Protein AF-A0A8T6E8X7-F1 (afdb_monomer)

Solvent-accessible surface area (backbone atoms only — not comparable to full-atom values): 30675 Å² total; per-residue (Å²): 141,87,85,87,90,84,87,89,86,90,81,88,88,84,86,89,88,83,91,86,90,84,89,85,89,83,90,88,86,87,88,87,87,80,85,89,88,86,82,88,82,89,85,87,86,86,86,88,86,86,85,90,87,87,88,85,83,90,81,90,81,91,82,91,85,78,86,90,87,81,85,88,83,91,78,91,85,84,89,86,85,90,84,90,87,87,88,81,90,87,88,84,87,84,85,83,86,88,81,91,81,84,86,84,89,85,81,89,81,90,79,92,80,92,77,90,81,82,86,83,86,85,87,87,88,88,89,84,89,79,90,82,82,88,88,88,81,83,85,82,83,75,81,80,78,88,70,74,78,75,77,74,73,81,75,76,57,54,22,33,44,63,68,58,49,25,54,53,44,18,52,33,35,35,58,65,55,21,45,66,71,54,13,42,47,43,20,46,50,18,44,49,22,39,31,36,67,41,47,63,35,5,62,65,44,49,33,58,51,49,51,34,37,76,70,66,63,26,34,57,71,39,66,70,39,77,78,41,83,54,76,42,41,35,37,32,41,14,60,23,10,51,10,44,54,36,46,52,55,39,41,50,52,8,45,58,28,4,71,79,59,29,43,12,35,18,32,36,34,55,11,21,68,50,60,54,64,44,59,54,22,48,56,31,16,68,73,56,15,34,19,42,38,26,31,26,31,18,15,45,47,53,38,18,17,49,64,97,50,52,48,46,61,34,38,49,20,31,47,26,44,14,31,40,33,84,50,75,91,58,38,43,35,41,63,43,52,23,22,60,61,56,72,42,55,40,50,51,31,45,78,69,73,41,74,50,63,82,77,40,31,21,23,44,87,35,46,83,37,34,57,41,57,34,50,33,33,55,91,64,68,69,37,93,48,24,14,14,34,29,28,23,58,68,99,52,12,56,56,17,31,51,50,28,50,51,17,34,42,56,12,5,57,72,37,98,84,26,36,65,37,97,83,38,84,63,74,26,26,12,32,24,32,36,21,33,30,36,66,72,65,85,26,46,65,64,49,14,51,54,52,44,56,50,55,54,59,73,43,52,78,85,63,59,92,98,45,95,69,62,79,56,52,39,46,67,30,51,57,36,26,62,47,27,75,74,72,25,46,79,38,57,56,70,49,48,52,44,38,52,53,36,25,46,76,40,72,36,75,80,88,81,69,70,70,109

Foldseek 3Di:
DDDDDDDDDDDDDDDDDDDDDDDDDDDDDDDDDDDDDDDDDDDDDDDDDDDDDDDDDDDDDDDDDDDDDDDDDDDDDDDDDDDDDDDDDDDDDDDDDDDDDDDDDDDDDDDDDDDDDDDDDDDDDDDDDDDDDDDDDDDDDDDDDPDPPDPDPPPDFFFDALVLQLVLQLVLVVLLVADSVLSSLQSNLQSLCLLLVVPLLHLLCSLVVLVCSVVVLADHPPDWDFPDDDLAETEIEPCRHALSVNLQVQLVVQLVSCVVVQKHKYKYDNYAANGQNLVSQLVQLLSLWKKKKKKFKFAAQFAAAAVVGLATQGHLIWIWIWGHAPDSLDIFIDIGGQFQDHLSVLVVCVVVVHWADWQFKHALRSHTGRNSVRQQADPVGPPSGHIHTYGPDRVVSNVSSVSRVVSLVQQNVVDPRGRHHNPDPRTRMIMMMMIGNCCVPPHSVVVNVVVVVVVVVVFDDDDDPPDPTDDGHCRSSSVSSVVCNVRGGGHGPVSQVSSQVSSVVSVHDGSPDDGD

Mean predicted aligned error: 16.55 Å

Sequence (516 aa):
MPLPATGRPLVRPRTRHHVRGRGLRGRGKRRDRGDLHDRDGRGARQPRRDPGCRRGGLRVHRTLGSRVRDRHAAGRRQPRPTAPGDRAERPRCLQAPRRDAGLPHQQPRVHDEVARRRVPDGHARPGQRLHAQGGGLGPRRRARADGRPARARGRVVPNVDHAELTAYITRIFEALGAPTEDADNVASHLVDANLKGHDSHGVIRAAQYVQR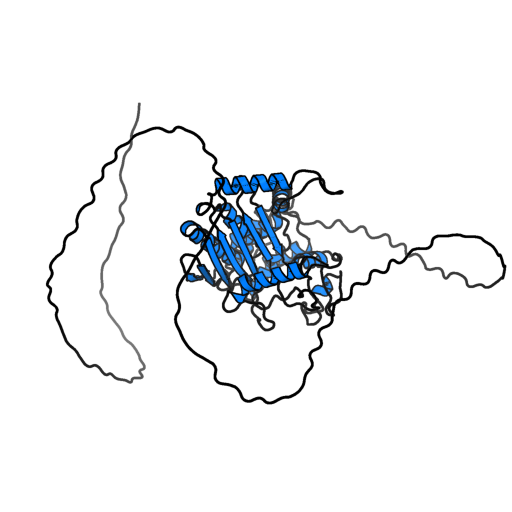TQEGRIVPGATVEVVQDTPTTAIVDGNWNYGQVVGRETMNLAIEKARDQGVAVATAHRGGHAGRIGAYGEQAAAAGMIAIACVNLHGGGQLVAPFGGGRRRLGTNPIVFAAPTPNPEEPFVLDMATSVGAEGKVRVARNRGVELQPGWILDGDGRPSTDPLDLYGGDPPFSRQAGALLPVGGPVGYKGFGLSMAVEFLAGALMPTTATRPDDEVGGNAIFMLAIDPDHFAGRGPFQDKLWDLIEMVKEPPFQEGFDEVLTAGEPERRRKAQRMVSGIDLEETTWNQLIEAAASAGVGPYEGAMR

Structure (mmCIF, N/CA/C/O backbone):
data_AF-A0A8T6E8X7-F1
#
_entry.id   AF-A0A8T6E8X7-F1
#
loop_
_atom_site.group_PDB
_atom_site.id
_atom_site.type_symbol
_atom_site.label_atom_id
_atom_site.label_alt_id
_atom_site.label_comp_id
_atom_site.label_asym_id
_atom_site.label_entity_id
_atom_site.label_seq_id
_atom_site.pdbx_PDB_ins_code
_atom_site.Cartn_x
_atom_site.Cartn_y
_atom_site.Cartn_z
_atom_site.occupancy
_atom_site.B_iso_or_equiv
_atom_site.auth_seq_id
_atom_site.auth_comp_id
_atom_site.auth_asym_id
_atom_site.auth_atom_id
_atom_site.pdbx_PDB_model_num
ATOM 1 N N . MET A 1 1 ? -59.569 20.327 -5.264 1.00 38.16 1 MET A N 1
ATOM 2 C CA . MET A 1 1 ? -60.125 18.969 -5.104 1.00 38.16 1 MET A CA 1
ATOM 3 C C . MET A 1 1 ? -59.031 18.036 -4.604 1.00 38.16 1 MET A C 1
ATOM 5 O O . MET A 1 1 ? -58.127 17.746 -5.376 1.00 38.16 1 MET A O 1
ATOM 9 N N . PRO A 1 2 ? -59.073 17.627 -3.327 1.00 49.31 2 PRO A N 1
ATOM 10 C CA . PRO A 1 2 ? -58.276 16.531 -2.785 1.00 49.31 2 PRO A CA 1
ATOM 11 C C . PRO A 1 2 ? -59.152 15.282 -2.543 1.00 49.31 2 PRO A C 1
ATOM 13 O O . PRO A 1 2 ? -60.334 15.405 -2.228 1.00 49.31 2 PRO A O 1
ATOM 16 N N . LEU A 1 3 ? -58.572 14.087 -2.657 1.00 41.28 3 LEU A N 1
ATOM 17 C CA . LEU A 1 3 ? -59.160 12.814 -2.213 1.00 41.28 3 LEU A CA 1
ATOM 18 C C . LEU A 1 3 ? -58.101 11.995 -1.439 1.00 41.28 3 LEU A C 1
ATOM 20 O O . LEU A 1 3 ? -56.909 12.266 -1.595 1.00 41.28 3 LEU A O 1
ATOM 24 N N . PRO A 1 4 ? -58.518 11.078 -0.541 1.00 53.16 4 PRO A N 1
ATOM 25 C CA . PRO A 1 4 ? -57.968 11.015 0.810 1.00 53.16 4 PRO A CA 1
ATOM 26 C C . PRO A 1 4 ? -57.282 9.687 1.173 1.00 53.16 4 PRO A C 1
ATOM 28 O O . PRO A 1 4 ? -57.299 8.706 0.436 1.00 53.16 4 PRO A O 1
ATOM 31 N N . ALA A 1 5 ? -56.712 9.690 2.380 1.00 43.56 5 ALA A N 1
ATOM 32 C CA . ALA A 1 5 ? -56.085 8.576 3.076 1.00 43.56 5 ALA A CA 1
ATOM 33 C C . ALA A 1 5 ? -57.078 7.676 3.843 1.00 43.56 5 ALA A C 1
ATOM 35 O O . ALA A 1 5 ? -58.013 8.175 4.463 1.00 43.56 5 ALA A O 1
ATOM 36 N N . THR A 1 6 ? -56.756 6.379 3.923 1.00 44.41 6 THR A N 1
ATOM 37 C CA . THR A 1 6 ? -57.108 5.397 4.979 1.00 44.41 6 THR A CA 1
ATOM 38 C C . THR A 1 6 ? -56.031 4.295 4.913 1.00 44.41 6 THR A C 1
ATOM 40 O O . THR A 1 6 ? -55.684 3.901 3.811 1.00 44.41 6 THR A O 1
ATOM 43 N N . GLY A 1 7 ? -55.403 3.719 5.940 1.00 31.42 7 GLY A N 1
ATOM 44 C CA . GLY A 1 7 ? -55.632 3.687 7.378 1.00 31.42 7 GLY A 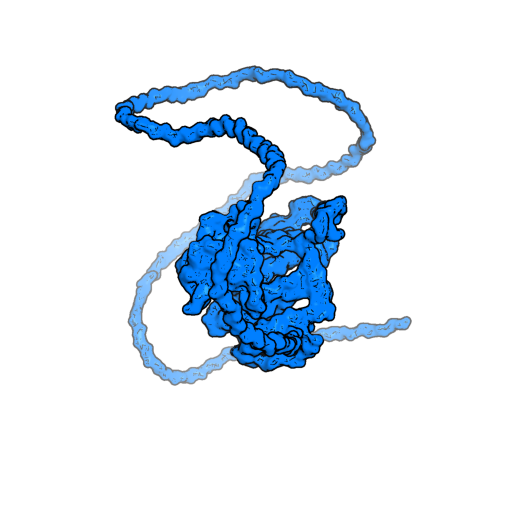CA 1
ATOM 45 C C . GLY A 1 7 ? -55.567 2.232 7.891 1.00 31.42 7 GLY A C 1
ATOM 46 O O . GLY A 1 7 ? -56.526 1.500 7.694 1.00 31.42 7 GLY A O 1
ATOM 47 N N . ARG A 1 8 ? -54.496 1.900 8.643 1.00 34.72 8 ARG A N 1
ATOM 48 C CA . ARG A 1 8 ? -54.363 0.875 9.723 1.00 34.72 8 ARG A CA 1
ATOM 49 C C . ARG A 1 8 ? -53.832 -0.567 9.455 1.00 34.72 8 ARG A C 1
ATOM 51 O O . ARG A 1 8 ? -53.866 -1.035 8.327 1.00 34.72 8 ARG A O 1
ATOM 58 N N . PRO A 1 9 ? -53.247 -1.219 10.505 1.00 40.03 9 PRO A N 1
ATOM 59 C CA . PRO A 1 9 ? -52.051 -2.076 10.420 1.00 40.03 9 PRO A CA 1
ATOM 60 C C . PRO A 1 9 ? -52.287 -3.563 10.761 1.00 40.03 9 PRO A C 1
ATOM 62 O O . PRO A 1 9 ? -53.298 -3.919 11.365 1.00 40.03 9 PRO A O 1
ATOM 65 N N . LEU A 1 10 ? -51.301 -4.421 10.463 1.00 33.25 10 LEU A N 1
ATOM 66 C CA . LEU A 1 10 ? -51.311 -5.849 10.811 1.00 33.25 10 LEU A CA 1
ATOM 67 C C . LEU A 1 10 ? -50.381 -6.198 11.984 1.00 33.25 10 LEU A C 1
ATOM 69 O O . LEU A 1 10 ? -49.252 -5.728 12.114 1.00 33.25 10 LEU A O 1
ATOM 73 N N . VAL A 1 11 ? -50.945 -7.035 12.849 1.00 32.19 11 VAL A N 1
ATOM 74 C CA . VAL A 1 11 ? -50.532 -7.448 14.190 1.00 32.19 11 VAL A CA 1
ATOM 75 C C . VAL A 1 11 ? -49.686 -8.730 14.131 1.00 32.19 11 VAL A C 1
ATOM 77 O O . VAL A 1 11 ? -49.962 -9.630 13.344 1.00 32.19 11 VAL A O 1
ATOM 80 N N . ARG A 1 12 ? -48.673 -8.830 15.005 1.00 35.66 12 ARG A N 1
ATOM 81 C CA . ARG A 1 12 ? -47.877 -10.047 15.273 1.00 35.66 12 ARG A CA 1
ATOM 82 C C . ARG A 1 12 ? -48.708 -11.126 15.986 1.00 35.66 12 ARG A C 1
ATOM 84 O O . ARG A 1 12 ? -49.423 -10.768 16.921 1.00 35.66 12 ARG A O 1
ATOM 91 N N . PRO A 1 13 ? -48.466 -12.429 15.757 1.00 39.97 13 PRO A N 1
ATOM 92 C CA . PRO A 1 13 ? -48.837 -13.451 16.723 1.00 39.97 13 PRO A CA 1
ATOM 93 C C . PRO A 1 13 ? -47.630 -13.931 17.546 1.00 39.97 13 PRO A C 1
ATOM 95 O O . PRO A 1 13 ? -46.583 -14.308 17.025 1.00 39.97 13 PRO A O 1
ATOM 98 N N . ARG A 1 14 ? -47.817 -13.938 18.870 1.00 33.97 14 ARG A N 1
ATOM 99 C CA . ARG A 1 14 ? -47.133 -14.817 19.827 1.00 33.97 14 ARG A CA 1
ATOM 100 C C . ARG A 1 14 ? -48.069 -15.989 20.111 1.00 33.97 14 ARG A C 1
ATOM 102 O O . ARG A 1 14 ? -49.226 -15.743 20.434 1.00 33.97 14 ARG A O 1
ATOM 109 N N . THR A 1 15 ? -47.545 -17.207 20.175 1.00 33.34 15 THR A N 1
ATOM 110 C CA . THR A 1 15 ? -48.174 -18.304 20.928 1.00 33.34 15 THR A CA 1
ATOM 111 C C . THR A 1 15 ? -47.111 -19.116 21.666 1.00 33.34 15 THR A C 1
ATOM 113 O O . THR A 1 15 ? -46.173 -19.632 21.067 1.00 33.34 15 THR A O 1
ATOM 116 N N . ARG A 1 16 ? -47.274 -19.206 22.992 1.00 33.41 16 ARG A N 1
ATOM 117 C CA . ARG A 1 16 ? -46.703 -20.228 23.883 1.00 33.41 16 ARG A CA 1
ATOM 118 C C . ARG A 1 16 ? -47.795 -21.259 24.175 1.00 33.41 16 ARG A C 1
ATOM 120 O O . ARG A 1 16 ? -48.929 -20.840 24.349 1.00 33.41 16 ARG A O 1
ATOM 127 N N . HIS A 1 17 ? -47.422 -22.530 24.327 1.00 30.23 17 HIS A N 1
ATOM 128 C CA . HIS A 1 17 ? -47.967 -23.571 25.232 1.00 30.23 17 HIS A CA 1
ATOM 129 C C . HIS A 1 17 ? -47.339 -24.916 24.809 1.00 30.23 17 HIS A C 1
ATOM 131 O O . HIS A 1 17 ? -46.967 -25.058 23.656 1.00 30.23 17 HIS A O 1
ATOM 137 N N . HIS A 1 18 ? -47.213 -25.983 25.594 1.00 28.75 18 HIS A N 1
ATOM 138 C CA . HIS A 1 18 ? -47.036 -26.241 27.023 1.00 28.75 18 HIS A CA 1
ATOM 139 C C . HIS A 1 18 ? -46.557 -27.715 27.108 1.00 28.75 18 HIS A C 1
ATOM 141 O O . HIS A 1 18 ? -46.681 -28.476 26.153 1.00 28.75 18 HIS A O 1
ATOM 147 N N . VAL A 1 19 ? -45.993 -28.103 28.247 1.00 33.00 19 VAL A N 1
ATOM 148 C CA . VAL A 1 19 ? -45.356 -29.399 28.548 1.00 33.00 19 VAL A CA 1
ATOM 149 C C . VAL A 1 19 ? -46.353 -30.572 28.604 1.00 33.00 19 VAL A C 1
ATOM 151 O O . VAL A 1 19 ? -47.434 -30.403 29.161 1.00 33.00 19 VAL A O 1
ATOM 154 N N . ARG A 1 20 ? -45.940 -31.783 28.176 1.00 29.00 20 ARG A N 1
ATOM 155 C CA . ARG A 1 20 ? -46.168 -33.075 28.879 1.00 29.00 20 ARG A CA 1
ATOM 156 C C . ARG A 1 20 ? -45.352 -34.220 28.260 1.00 29.00 20 ARG A C 1
ATOM 158 O O . ARG A 1 20 ? -45.292 -34.358 27.047 1.00 29.00 20 ARG A O 1
ATOM 165 N N . GLY A 1 21 ? -44.719 -35.017 29.123 1.00 28.33 21 GLY A N 1
ATOM 166 C CA . GLY A 1 21 ? -43.812 -36.109 28.761 1.00 28.33 21 GLY A CA 1
ATOM 167 C C . GLY A 1 21 ? -44.385 -37.527 28.872 1.00 28.33 21 GLY A C 1
ATOM 168 O O . GLY A 1 21 ? -45.540 -37.715 29.246 1.00 28.33 21 GLY A O 1
ATOM 169 N N . ARG A 1 22 ? -43.506 -38.489 28.547 1.00 30.98 22 ARG A N 1
ATOM 170 C CA . ARG A 1 22 ? -43.411 -39.952 28.814 1.00 30.98 22 ARG A CA 1
ATOM 171 C C . ARG A 1 22 ? -42.498 -40.462 27.678 1.00 30.98 22 ARG A C 1
ATOM 173 O O . ARG A 1 22 ? -42.803 -40.195 26.530 1.00 30.98 22 ARG A O 1
ATOM 180 N N . GLY A 1 23 ? -41.318 -41.056 27.843 1.00 27.14 23 GLY A N 1
ATOM 181 C CA . GLY A 1 23 ? -40.803 -41.984 28.842 1.00 27.14 23 GLY A CA 1
ATOM 182 C C . GLY A 1 23 ? -40.596 -43.335 28.147 1.00 27.14 23 GLY A C 1
ATOM 183 O O . GLY A 1 23 ? -41.597 -43.902 27.737 1.00 27.14 23 GLY A O 1
ATOM 184 N N . LEU A 1 24 ? -39.345 -43.814 28.005 1.00 31.77 24 LEU A N 1
ATOM 185 C CA . LEU A 1 24 ? -38.912 -45.231 28.067 1.00 31.77 24 LEU A CA 1
ATOM 186 C C . LEU A 1 24 ? -37.394 -45.402 27.765 1.00 31.77 24 LEU A C 1
ATOM 188 O O . LEU A 1 24 ? -36.936 -45.146 26.661 1.00 31.77 24 LEU A O 1
ATOM 192 N N . ARG A 1 25 ? -36.654 -45.806 28.817 1.00 30.92 25 ARG A N 1
ATOM 193 C CA . ARG A 1 25 ? -35.544 -46.797 28.965 1.00 30.92 25 ARG A CA 1
ATOM 194 C C . ARG A 1 25 ? -34.758 -47.236 27.699 1.00 30.92 25 ARG A C 1
ATOM 196 O O . ARG A 1 25 ? -35.371 -47.583 26.708 1.00 30.92 25 ARG A O 1
ATOM 203 N N . GLY A 1 26 ? -33.431 -47.442 27.702 1.00 29.05 26 GLY A N 1
ATOM 204 C CA . GLY A 1 26 ? -32.420 -47.466 28.770 1.00 29.05 26 GLY A CA 1
ATOM 205 C C . GLY A 1 26 ? -31.077 -48.104 28.326 1.00 29.05 26 GLY A C 1
ATOM 206 O O . GLY A 1 26 ? -30.949 -48.537 27.186 1.00 29.05 26 GLY A O 1
ATOM 207 N N . ARG A 1 27 ? -30.155 -48.240 29.306 1.00 33.50 27 ARG A N 1
ATOM 208 C CA . ARG A 1 27 ? -28.779 -48.827 29.317 1.00 33.50 27 ARG A CA 1
ATOM 209 C C . ARG A 1 27 ? -27.670 -47.876 28.817 1.00 33.50 27 ARG A C 1
ATOM 211 O O . ARG A 1 27 ? -27.725 -47.429 27.691 1.00 33.50 27 ARG A O 1
ATOM 218 N N . GLY A 1 28 ? -26.608 -47.521 29.547 1.00 29.16 28 GLY A N 1
ATOM 219 C CA . GLY A 1 28 ? -26.105 -47.898 30.870 1.00 29.16 28 GLY A CA 1
ATOM 220 C C . GLY A 1 28 ? -24.613 -48.253 30.800 1.00 29.16 28 GLY A C 1
ATOM 221 O O . GLY A 1 28 ? -24.290 -49.299 30.251 1.00 29.16 28 GLY A O 1
ATOM 222 N N . LYS A 1 29 ? -23.728 -47.441 31.404 1.00 32.03 29 LYS A N 1
ATOM 223 C CA . LYS A 1 29 ? -22.551 -47.893 32.180 1.00 32.03 29 LYS A CA 1
ATOM 224 C C . LYS A 1 29 ? -21.899 -46.726 32.940 1.00 32.03 29 LYS A C 1
ATOM 226 O O . LYS A 1 29 ? -21.577 -45.693 32.371 1.00 32.03 29 LYS A O 1
ATOM 231 N N . ARG A 1 30 ? -21.767 -46.946 34.250 1.00 32.50 30 ARG A N 1
ATOM 232 C CA . ARG A 1 30 ? -21.179 -46.105 35.304 1.00 32.50 30 ARG A CA 1
ATOM 233 C C . ARG A 1 30 ? -19.648 -46.059 35.227 1.00 32.50 30 ARG A C 1
ATOM 235 O O . ARG A 1 30 ? -19.054 -47.061 34.833 1.00 32.50 30 ARG A O 1
ATOM 242 N N . ARG A 1 31 ? -19.048 -45.019 35.823 1.00 33.12 31 ARG A N 1
ATOM 243 C CA . ARG A 1 31 ? -18.083 -45.143 36.938 1.00 33.12 31 ARG A CA 1
ATOM 244 C C . ARG A 1 31 ? -18.085 -43.861 37.791 1.00 33.12 31 ARG A C 1
ATOM 246 O O . ARG A 1 31 ? -18.095 -42.764 37.252 1.00 33.12 31 ARG A O 1
ATOM 253 N N . ASP A 1 32 ? -18.159 -44.080 39.103 1.00 34.50 32 ASP A N 1
ATOM 254 C CA . ASP A 1 32 ? -18.340 -43.139 40.218 1.00 34.50 32 ASP A CA 1
ATOM 255 C C . ASP A 1 32 ? -17.008 -42.657 40.834 1.00 34.50 32 ASP A C 1
ATOM 257 O O . ASP A 1 32 ? -15.989 -43.335 40.680 1.00 34.50 32 ASP A O 1
ATOM 261 N N . ARG A 1 33 ? -17.151 -41.622 41.693 1.00 33.66 33 ARG A N 1
ATOM 262 C CA . ARG A 1 33 ? -16.379 -41.196 42.898 1.00 33.66 33 ARG A CA 1
ATOM 263 C C . ARG A 1 33 ? -15.576 -39.891 42.729 1.00 33.66 33 ARG A C 1
ATOM 265 O O . ARG A 1 33 ? -14.784 -39.801 41.805 1.00 33.66 33 ARG A O 1
ATOM 272 N N . GLY A 1 34 ? -15.685 -38.877 43.597 1.00 28.31 34 GLY A N 1
ATOM 273 C CA . GLY A 1 34 ? -16.476 -38.702 44.828 1.00 28.31 34 GLY A CA 1
ATOM 274 C C . GLY A 1 34 ? -16.221 -37.332 45.505 1.00 28.31 34 GLY A C 1
ATOM 275 O O . GLY A 1 34 ? -15.173 -36.738 45.276 1.00 28.31 34 GLY A O 1
ATOM 276 N N . ASP A 1 35 ? -17.225 -36.890 46.282 1.00 32.09 35 ASP A N 1
ATOM 277 C CA . ASP A 1 35 ? -17.255 -36.135 47.564 1.00 32.09 35 ASP A CA 1
ATOM 278 C C . ASP A 1 35 ? -16.469 -34.809 47.734 1.00 32.09 35 ASP A C 1
ATOM 280 O O . ASP A 1 35 ? -15.256 -34.758 47.582 1.00 32.09 35 ASP A O 1
ATOM 284 N N . LEU A 1 36 ? -17.129 -33.652 47.931 1.00 33.12 36 LEU A N 1
ATOM 285 C CA . LEU A 1 36 ? -17.826 -33.106 49.128 1.00 33.12 36 LEU A CA 1
ATOM 286 C C . LEU A 1 36 ? -16.889 -32.541 50.216 1.00 33.12 36 LEU A C 1
ATOM 288 O O . LEU A 1 36 ? -16.267 -33.292 50.957 1.00 33.12 36 LEU A O 1
ATOM 292 N N . HIS A 1 37 ? -16.934 -31.215 50.414 1.00 32.94 37 HIS A N 1
ATOM 293 C CA . HIS A 1 37 ? -17.137 -30.629 51.744 1.00 32.94 37 HIS A CA 1
ATOM 294 C C . HIS A 1 37 ? -17.701 -29.200 51.665 1.00 32.94 37 HIS A C 1
ATOM 296 O O . HIS A 1 37 ? -17.162 -28.327 50.992 1.00 32.94 37 HIS A O 1
ATOM 302 N N . ASP A 1 38 ? -18.798 -29.015 52.392 1.00 34.06 38 ASP A N 1
ATOM 303 C CA . ASP A 1 38 ? -19.554 -27.794 52.661 1.00 34.06 38 ASP A CA 1
ATOM 304 C C . ASP A 1 38 ? -19.371 -27.425 54.146 1.00 34.06 38 ASP A C 1
ATOM 306 O O . ASP A 1 38 ? -19.280 -28.348 54.963 1.00 34.06 38 ASP A O 1
ATOM 310 N N . ARG A 1 39 ? -19.338 -26.125 54.485 1.00 33.03 39 ARG A N 1
ATOM 311 C CA . ARG A 1 39 ? -19.712 -25.550 55.800 1.00 33.03 39 ARG A CA 1
ATOM 312 C C . ARG A 1 39 ? -19.981 -24.035 55.688 1.00 33.03 39 ARG A C 1
ATOM 314 O O . ARG A 1 39 ? -19.052 -23.247 55.538 1.00 33.03 39 ARG A O 1
ATOM 321 N N . ASP A 1 40 ? -21.268 -23.684 55.788 1.00 33.16 40 ASP A N 1
ATOM 322 C CA . ASP A 1 40 ? -21.928 -22.645 56.620 1.00 33.16 40 ASP A CA 1
ATOM 323 C C . ASP A 1 40 ? -21.048 -21.601 57.359 1.00 33.16 40 ASP A C 1
ATOM 325 O O . ASP A 1 40 ? -20.032 -21.948 57.947 1.00 33.16 40 ASP A O 1
ATOM 329 N N . GLY A 1 41 ? -21.414 -20.324 57.557 1.00 29.36 41 GLY A N 1
ATOM 330 C CA . GLY A 1 41 ? -22.657 -19.580 57.324 1.00 29.36 41 GLY A CA 1
ATOM 331 C C . GLY A 1 41 ? -22.810 -18.383 58.304 1.00 29.36 41 GLY A C 1
ATOM 332 O O . GLY A 1 41 ? -22.308 -18.442 59.421 1.00 29.36 41 GLY A O 1
ATOM 333 N N . ARG A 1 42 ? -23.617 -17.374 57.896 1.00 31.59 42 ARG A N 1
ATOM 334 C CA . ARG A 1 42 ? -24.320 -16.305 58.686 1.00 31.59 42 ARG A CA 1
ATOM 335 C C . ARG A 1 42 ? -23.445 -15.181 59.288 1.00 31.59 42 ARG A C 1
ATOM 337 O O . ARG A 1 42 ? -22.360 -15.445 59.764 1.00 31.59 42 ARG A O 1
ATOM 344 N N . GLY A 1 43 ? -23.820 -13.898 59.391 1.00 27.33 43 GLY A N 1
ATOM 345 C CA . GLY A 1 43 ? -25.001 -13.036 59.144 1.00 27.33 43 GLY A CA 1
ATOM 346 C C . GLY A 1 43 ? -24.618 -11.636 59.714 1.00 27.33 43 GLY A C 1
ATOM 347 O O . GLY A 1 43 ? -23.813 -11.585 60.632 1.00 27.33 43 GLY A O 1
ATOM 348 N N . ALA A 1 44 ? -24.951 -10.454 59.178 1.00 31.44 44 ALA A N 1
ATOM 349 C CA . ALA A 1 44 ? -26.242 -9.753 59.098 1.00 31.44 44 ALA A CA 1
ATOM 350 C C . ALA A 1 44 ? -26.117 -8.302 59.672 1.00 31.44 44 ALA A C 1
ATOM 352 O O . ALA A 1 44 ? -25.696 -8.127 60.807 1.00 31.44 44 ALA A O 1
ATOM 353 N N . ARG A 1 45 ? -26.632 -7.317 58.904 1.00 30.48 45 ARG A N 1
ATOM 354 C CA . ARG A 1 45 ? -27.280 -6.022 59.281 1.00 30.48 45 ARG A CA 1
ATOM 355 C C . ARG A 1 45 ? -26.469 -4.736 59.594 1.00 30.48 45 ARG A C 1
ATOM 357 O O . ARG A 1 45 ? -25.717 -4.647 60.552 1.00 30.48 45 ARG A O 1
ATOM 364 N N . GLN A 1 46 ? -26.805 -3.690 58.817 1.00 32.53 46 GLN A N 1
ATOM 365 C CA . GLN A 1 46 ? -26.676 -2.241 59.094 1.00 32.53 46 GLN A CA 1
ATOM 366 C C . GLN A 1 46 ? -27.726 -1.751 60.124 1.00 32.53 46 GLN A C 1
ATOM 368 O O . GLN A 1 46 ? -28.708 -2.464 60.363 1.00 32.53 46 GLN A O 1
ATOM 373 N N . PRO A 1 47 ? -27.606 -0.508 60.651 1.00 45.44 47 PRO A N 1
ATOM 374 C CA . PRO A 1 47 ? -28.435 0.585 60.102 1.00 45.44 47 PRO A CA 1
ATOM 375 C C . PRO A 1 47 ? -27.803 2.006 60.076 1.00 45.44 47 PRO A C 1
ATOM 377 O O . PRO A 1 47 ? -26.753 2.279 60.644 1.00 45.44 47 PRO A O 1
ATOM 380 N N . ARG A 1 48 ? -28.529 2.894 59.376 1.00 34.62 48 ARG A N 1
ATOM 381 C CA . ARG A 1 48 ? -28.334 4.318 59.011 1.00 34.62 48 ARG A CA 1
ATOM 382 C C . ARG A 1 48 ? -28.077 5.314 60.163 1.00 34.62 48 ARG A C 1
ATOM 384 O O . ARG A 1 48 ? -28.659 5.140 61.229 1.00 34.62 48 ARG A O 1
ATOM 391 N N . ARG A 1 49 ? -27.441 6.462 59.842 1.00 29.47 49 ARG A N 1
ATOM 392 C CA . ARG A 1 49 ? -27.914 7.851 60.115 1.00 29.47 49 ARG A CA 1
ATOM 393 C C . ARG A 1 49 ? -27.012 8.926 59.460 1.00 29.47 49 ARG A C 1
ATOM 395 O O . ARG A 1 49 ? -25.797 8.832 59.533 1.00 29.47 49 ARG A O 1
ATOM 402 N N . ASP A 1 50 ? -27.661 9.929 58.868 1.00 33.41 50 ASP A N 1
ATOM 403 C CA . ASP A 1 50 ? -27.179 11.268 58.445 1.00 33.41 50 ASP A CA 1
ATOM 404 C C . ASP A 1 50 ? -27.681 12.294 59.508 1.00 33.41 50 ASP A C 1
ATOM 406 O O . ASP A 1 50 ? -28.599 11.894 60.247 1.00 33.41 50 ASP A O 1
ATOM 410 N N . PRO A 1 51 ? -27.208 13.570 59.638 1.00 44.12 51 PRO A N 1
ATOM 411 C CA . PRO A 1 51 ? -27.245 14.563 58.540 1.00 44.12 51 PRO A CA 1
ATOM 412 C C . PRO A 1 51 ? -26.216 15.740 58.536 1.00 44.12 51 PRO A C 1
ATOM 414 O O . PRO A 1 51 ? -25.838 16.281 59.570 1.00 44.12 51 PRO A O 1
ATOM 417 N N . GLY A 1 52 ? -25.968 16.289 57.334 1.00 27.80 52 GLY A N 1
ATOM 418 C CA . GLY A 1 52 ? -26.115 17.734 57.049 1.00 27.80 52 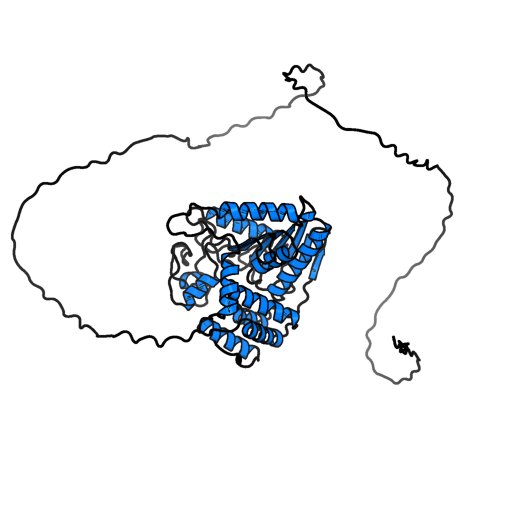GLY A CA 1
ATOM 419 C C . GLY A 1 52 ? -24.862 18.622 56.907 1.00 27.80 52 GLY A C 1
ATOM 420 O O . GLY A 1 52 ? -24.185 18.896 57.888 1.00 27.80 52 GLY A O 1
ATOM 421 N N . CYS A 1 53 ? -24.661 19.227 55.721 1.00 27.75 53 CYS A N 1
ATOM 422 C CA . CYS A 1 53 ? -24.278 20.647 55.581 1.00 27.75 53 CYS A CA 1
ATOM 423 C C . CYS A 1 53 ? -24.488 21.196 54.147 1.00 27.75 53 CYS A C 1
ATOM 425 O O . CYS A 1 53 ? -24.610 20.455 53.178 1.00 27.75 53 CYS A O 1
ATOM 427 N N . ARG A 1 54 ? -24.616 22.524 54.063 1.00 29.73 54 ARG A N 1
ATOM 428 C CA . ARG A 1 54 ? -25.380 23.341 53.098 1.00 29.73 54 ARG A CA 1
ATOM 429 C C . ARG A 1 54 ? -24.696 23.596 51.739 1.00 29.73 54 ARG A C 1
ATOM 431 O O . ARG A 1 54 ? -23.490 23.796 51.676 1.00 29.73 54 ARG A O 1
ATOM 438 N N . ARG A 1 55 ? -25.505 23.736 50.674 1.00 30.58 55 ARG A N 1
ATOM 439 C CA . ARG A 1 55 ? -25.143 24.357 49.377 1.00 30.58 55 ARG A CA 1
ATOM 440 C C . ARG A 1 55 ? -25.643 25.809 49.323 1.00 30.58 55 ARG A C 1
ATOM 442 O O . ARG A 1 55 ? -26.828 26.049 49.538 1.00 30.58 55 ARG A O 1
ATOM 449 N N . GLY A 1 56 ? -24.748 26.752 49.018 1.00 29.39 56 GLY A N 1
ATOM 450 C CA . GLY A 1 56 ? -25.051 28.145 48.658 1.00 29.39 56 GLY A CA 1
ATOM 451 C C . GLY A 1 56 ? -25.060 28.324 47.136 1.00 29.39 56 GLY A C 1
ATOM 452 O O . GLY A 1 56 ? -24.251 27.717 46.440 1.00 29.39 56 GLY A O 1
ATOM 453 N N . GLY A 1 57 ? -26.030 29.089 46.630 1.00 29.30 57 GLY A N 1
ATOM 454 C CA . GLY A 1 57 ? -26.400 29.158 45.216 1.00 29.30 57 GLY A CA 1
ATOM 455 C C . GLY A 1 57 ? -25.597 30.131 44.349 1.00 29.30 57 GLY A C 1
ATOM 456 O O . GLY A 1 57 ? -25.046 31.122 44.821 1.00 29.30 57 GLY A O 1
ATOM 457 N N . LEU A 1 58 ? -25.621 29.850 43.043 1.00 27.86 58 LEU A N 1
ATOM 458 C CA . LEU A 1 58 ? -25.279 30.781 41.972 1.00 27.86 58 LEU A CA 1
ATOM 459 C C . LEU A 1 58 ? -26.443 31.755 41.727 1.00 27.86 58 LEU A C 1
ATOM 461 O O . LEU A 1 58 ? -27.593 31.334 41.592 1.00 27.86 58 LEU A O 1
ATOM 465 N N . ARG A 1 59 ? -26.129 33.046 41.570 1.00 29.61 59 ARG A N 1
ATOM 466 C CA . ARG A 1 59 ? -26.974 34.012 40.856 1.00 29.61 59 ARG A CA 1
ATOM 467 C C . ARG A 1 59 ? -26.215 34.572 39.661 1.00 29.61 59 ARG A C 1
ATOM 469 O O . ARG A 1 59 ? -25.072 35.000 39.772 1.00 29.61 59 ARG A O 1
ATOM 476 N N . VAL A 1 60 ? -26.914 34.561 38.535 1.00 30.81 60 VAL A N 1
ATOM 477 C CA . VAL A 1 60 ? -26.572 35.180 37.258 1.00 30.81 60 VAL A CA 1
ATOM 478 C C . VAL A 1 60 ? -26.918 36.667 37.329 1.00 30.81 60 VAL A C 1
ATOM 480 O O . VAL A 1 60 ? -28.018 37.005 37.755 1.00 30.81 60 VAL A O 1
ATOM 483 N N . HIS A 1 61 ? -26.036 37.541 36.841 1.00 29.03 61 HIS A N 1
ATOM 484 C CA . HIS A 1 61 ? -26.443 38.819 36.256 1.00 29.03 61 HIS A CA 1
ATOM 485 C C . HIS A 1 61 ? -25.495 39.206 35.116 1.00 29.03 61 HIS A C 1
ATOM 487 O O . HIS A 1 61 ? -24.302 39.416 35.311 1.00 29.03 61 HIS A O 1
ATOM 493 N N . ARG A 1 62 ? -26.070 39.283 33.910 1.00 29.62 62 ARG A N 1
ATOM 494 C CA . ARG A 1 62 ? -25.544 40.008 32.751 1.00 29.62 62 ARG A CA 1
ATOM 495 C C . ARG A 1 62 ? -25.777 41.503 32.968 1.00 29.62 62 ARG A C 1
ATOM 497 O O . ARG A 1 62 ? -26.904 41.885 33.275 1.00 29.62 62 ARG A O 1
ATOM 504 N N . THR A 1 63 ? -24.786 42.320 32.636 1.00 31.27 63 THR A N 1
ATOM 505 C CA . THR A 1 63 ? -24.998 43.680 32.125 1.00 31.27 63 THR A CA 1
ATOM 506 C C . THR A 1 63 ? -23.985 43.964 31.021 1.00 31.27 63 THR A C 1
ATOM 508 O O . THR A 1 63 ? -22.786 43.742 31.168 1.00 31.27 63 THR A O 1
ATOM 511 N N . LEU A 1 64 ? -24.523 44.395 29.880 1.00 30.75 64 LEU A N 1
ATOM 512 C CA . LEU A 1 64 ? -23.813 44.898 28.712 1.00 30.75 64 LEU A CA 1
ATOM 513 C C . LEU A 1 64 ? -23.402 46.359 28.916 1.00 30.75 64 LEU A C 1
ATOM 515 O O . LEU A 1 64 ? -24.157 47.152 29.470 1.00 30.75 64 LEU A O 1
ATOM 519 N N . GLY A 1 65 ? -22.259 46.704 28.334 1.00 28.55 65 GLY A N 1
ATOM 520 C CA . GLY A 1 65 ? -21.773 48.058 28.075 1.00 28.55 65 GLY A CA 1
ATOM 521 C C . GLY A 1 65 ? -20.253 47.995 27.937 1.00 28.55 65 GLY A C 1
ATOM 522 O O . GLY A 1 65 ? -19.608 47.322 28.721 1.00 28.55 65 GLY A O 1
ATOM 523 N N . SER A 1 66 ? -19.555 48.607 26.993 1.00 31.22 66 SER A N 1
ATOM 524 C CA . SER A 1 66 ? -19.877 49.342 25.778 1.00 31.22 66 SER A CA 1
ATOM 525 C C . SER A 1 66 ? -18.517 49.728 25.180 1.00 31.22 66 SER A C 1
ATOM 527 O O . SER A 1 66 ? -17.662 50.197 25.919 1.00 31.22 66 SER A O 1
ATOM 529 N N . ARG A 1 67 ? -18.389 49.615 23.855 1.00 30.77 67 ARG A N 1
ATOM 530 C CA . ARG A 1 67 ? -17.536 50.422 22.959 1.00 30.77 67 ARG A CA 1
ATOM 531 C C . ARG A 1 67 ? -16.000 50.332 23.062 1.00 30.77 67 ARG A C 1
ATOM 533 O O . ARG A 1 67 ? -15.355 50.724 24.022 1.00 30.77 67 ARG A O 1
ATOM 540 N N . VAL A 1 68 ? -15.469 49.919 21.913 1.00 30.08 68 VAL A N 1
ATOM 541 C CA . VAL A 1 68 ? -14.111 50.042 21.374 1.00 30.08 68 VAL A CA 1
ATOM 542 C C . VAL A 1 68 ? -13.731 51.504 21.089 1.00 30.08 68 VAL A C 1
ATOM 544 O O . VAL A 1 68 ? -14.591 52.261 20.633 1.00 30.08 68 VAL A O 1
ATOM 547 N N . ARG A 1 69 ? -12.438 51.823 21.287 1.00 31.08 69 ARG A N 1
ATOM 548 C CA . ARG A 1 69 ? -11.540 52.831 20.647 1.00 31.08 69 ARG A CA 1
ATOM 549 C C . ARG A 1 69 ? -10.526 53.285 21.713 1.00 31.08 69 ARG A C 1
ATOM 551 O O . ARG A 1 69 ? -10.913 53.468 22.854 1.00 31.08 69 ARG A O 1
ATOM 558 N N . ASP A 1 70 ? -9.246 53.534 21.481 1.00 30.56 70 ASP A N 1
ATOM 559 C CA . ASP A 1 70 ? -8.345 53.412 20.341 1.00 30.56 70 ASP A CA 1
ATOM 560 C C . ASP A 1 70 ? -6.923 53.675 20.899 1.00 30.56 70 ASP A C 1
ATOM 562 O O . ASP A 1 70 ? -6.771 54.451 21.840 1.00 30.56 70 ASP A O 1
ATOM 566 N N . ARG A 1 71 ? -5.910 53.113 20.230 1.00 30.56 71 ARG A N 1
ATOM 567 C CA . ARG A 1 71 ? -4.541 53.650 20.025 1.00 30.56 71 ARG A CA 1
ATOM 568 C C . ARG A 1 71 ? -3.480 53.700 21.150 1.00 30.56 71 ARG A C 1
ATOM 570 O O . ARG A 1 71 ? -3.526 54.483 22.085 1.00 30.56 71 ARG A O 1
ATOM 577 N N . HIS A 1 72 ? -2.410 52.952 20.843 1.00 28.52 72 HIS A N 1
ATOM 578 C CA . HIS A 1 72 ? -0.981 53.315 20.821 1.00 28.52 72 HIS A CA 1
ATOM 579 C C . HIS A 1 72 ? -0.336 54.046 22.011 1.00 28.52 72 HIS A C 1
ATOM 581 O O . HIS A 1 72 ? -0.478 55.253 22.162 1.00 28.52 72 HIS A O 1
ATOM 587 N N . ALA A 1 73 ? 0.620 53.364 22.651 1.00 31.22 73 ALA A N 1
ATOM 588 C CA . ALA A 1 73 ? 1.910 53.968 22.986 1.00 31.22 73 ALA A CA 1
ATOM 589 C C . ALA A 1 73 ? 3.010 52.895 23.056 1.00 31.22 73 ALA A C 1
ATOM 591 O O . ALA A 1 73 ? 2.925 51.929 23.811 1.00 31.22 73 ALA A O 1
ATOM 592 N N . ALA A 1 74 ? 4.040 53.080 22.232 1.00 31.38 74 ALA A N 1
ATOM 593 C CA . ALA A 1 74 ? 5.291 52.342 22.267 1.00 31.38 74 ALA A CA 1
ATOM 594 C C . ALA A 1 74 ? 6.131 52.779 23.480 1.00 31.38 74 ALA A C 1
ATOM 596 O O . ALA A 1 74 ? 6.221 53.967 23.777 1.00 31.38 74 ALA A O 1
ATOM 597 N N . GLY A 1 75 ? 6.792 51.831 24.147 1.00 29.94 75 GLY A N 1
ATOM 598 C CA . GLY A 1 75 ? 7.681 52.113 25.273 1.00 29.94 75 GLY A CA 1
ATOM 599 C C . GLY A 1 75 ? 8.731 51.022 25.445 1.00 29.94 75 GLY A C 1
ATOM 600 O O . GLY A 1 75 ? 8.431 49.915 25.882 1.00 29.94 75 GLY A O 1
ATOM 601 N N . ARG A 1 76 ? 9.966 51.352 25.059 1.00 31.58 76 ARG A N 1
ATOM 602 C CA . ARG A 1 76 ? 11.187 50.539 25.153 1.00 31.58 76 ARG A CA 1
ATOM 603 C C . ARG A 1 76 ? 11.420 50.027 26.585 1.00 31.58 76 ARG A C 1
ATOM 605 O O . ARG A 1 76 ? 11.333 50.805 27.529 1.00 31.58 76 ARG A O 1
ATOM 612 N N . ARG A 1 77 ? 11.810 48.755 26.739 1.00 30.11 77 ARG A N 1
ATOM 613 C CA . ARG A 1 77 ? 12.365 48.198 27.987 1.00 30.11 77 ARG A CA 1
ATOM 614 C C . ARG A 1 77 ? 13.858 47.915 27.814 1.00 30.11 77 ARG A C 1
ATOM 616 O O . ARG A 1 77 ? 14.241 47.175 26.914 1.00 30.11 77 ARG A O 1
ATOM 623 N N . GLN A 1 78 ? 14.676 48.473 28.705 1.00 33.78 78 GLN A N 1
ATOM 624 C CA . GLN A 1 78 ? 15.996 47.943 29.059 1.00 33.78 78 GLN A CA 1
ATOM 625 C C . GLN A 1 78 ? 15.980 47.473 30.528 1.00 33.78 78 GLN A C 1
ATOM 627 O O . GLN A 1 78 ? 15.146 47.955 31.298 1.00 33.78 78 GLN A O 1
ATOM 632 N N . PRO A 1 79 ? 16.847 46.515 30.911 1.00 44.06 79 PRO A N 1
ATOM 633 C CA . PRO A 1 79 ? 16.706 45.714 32.127 1.00 44.06 79 PRO A CA 1
ATOM 634 C C . PRO A 1 79 ? 17.632 46.173 33.265 1.00 44.06 79 PRO A C 1
ATOM 636 O O . PRO A 1 79 ? 18.622 46.852 33.001 1.00 44.06 79 PRO A O 1
ATOM 639 N N . ARG A 1 80 ? 17.331 45.734 34.502 1.00 30.47 80 ARG A N 1
ATOM 640 C CA . ARG A 1 80 ? 18.224 45.499 35.675 1.00 30.47 80 ARG A CA 1
ATOM 641 C C . ARG A 1 80 ? 17.364 45.349 36.956 1.00 30.47 80 ARG A C 1
ATOM 643 O O . ARG A 1 80 ? 16.226 45.807 36.936 1.00 30.47 80 ARG A O 1
ATOM 650 N N . PRO A 1 81 ? 17.901 44.905 38.110 1.00 44.00 81 PRO A N 1
ATOM 651 C CA . PRO A 1 81 ? 18.859 43.823 38.366 1.00 44.00 81 PRO A CA 1
ATOM 652 C C . PRO A 1 81 ? 18.384 42.877 39.505 1.00 44.00 81 PRO A C 1
ATOM 654 O O . PRO A 1 81 ? 17.496 43.200 40.287 1.00 44.00 81 PRO A O 1
ATOM 657 N N . THR A 1 82 ? 19.016 41.709 39.623 1.00 32.84 82 THR A N 1
ATOM 658 C CA . THR A 1 82 ? 18.834 40.726 40.710 1.00 32.84 82 THR A CA 1
ATOM 659 C C . THR A 1 82 ? 19.779 40.977 41.891 1.00 32.84 82 THR A C 1
ATOM 661 O O . THR A 1 82 ? 20.959 41.248 41.672 1.00 32.84 82 THR A O 1
ATOM 664 N N . ALA A 1 83 ? 19.286 40.794 43.121 1.00 32.47 83 ALA A N 1
ATOM 665 C CA . ALA A 1 83 ? 20.050 40.620 44.369 1.00 32.47 83 ALA A CA 1
ATOM 666 C C . ALA A 1 83 ? 19.168 39.852 45.410 1.00 32.47 83 ALA A C 1
ATOM 668 O O . ALA A 1 83 ? 18.003 39.606 45.101 1.00 32.47 83 ALA A O 1
ATOM 669 N N . PRO A 1 84 ? 19.663 39.428 46.595 1.00 44.81 84 PRO A N 1
ATOM 670 C CA . PRO A 1 84 ? 20.148 38.059 46.834 1.00 44.81 84 PRO A CA 1
ATOM 671 C C . PRO A 1 84 ? 19.559 37.374 48.098 1.00 44.81 84 PRO A C 1
ATOM 673 O O . PRO A 1 84 ? 18.913 38.021 48.915 1.00 44.81 84 PRO A O 1
ATOM 676 N N . GLY A 1 85 ? 19.891 36.089 48.304 1.00 27.06 85 GLY A N 1
ATOM 677 C CA . GLY A 1 85 ? 19.835 35.400 49.611 1.00 27.06 85 GLY A CA 1
ATOM 678 C C . GLY A 1 85 ? 19.119 34.044 49.583 1.00 27.06 85 GLY A C 1
ATOM 679 O O . GLY A 1 85 ? 17.942 33.987 49.261 1.00 27.06 85 GLY A O 1
ATOM 680 N N . ASP A 1 86 ? 19.812 32.931 49.852 1.00 30.12 86 ASP A N 1
ATOM 681 C CA . ASP A 1 86 ? 19.934 32.382 51.213 1.00 30.12 86 ASP A CA 1
ATOM 682 C C . ASP A 1 86 ? 20.806 31.110 51.271 1.00 30.12 86 ASP A C 1
ATOM 684 O O . ASP A 1 86 ? 20.963 30.373 50.298 1.00 30.12 86 ASP A O 1
ATOM 688 N N . ARG A 1 87 ? 21.433 30.906 52.437 1.00 29.94 87 ARG A N 1
ATOM 689 C CA . ARG A 1 87 ? 22.351 29.811 52.805 1.00 29.94 87 ARG A CA 1
ATOM 690 C C . ARG A 1 87 ? 21.612 28.668 53.518 1.00 29.94 87 ARG A C 1
ATOM 692 O O . ARG A 1 87 ? 20.771 28.960 54.355 1.00 29.94 87 ARG A O 1
ATOM 699 N N . ALA A 1 88 ? 22.063 27.420 53.322 1.00 30.38 88 ALA A N 1
ATOM 700 C CA . ALA A 1 88 ? 22.197 26.338 54.332 1.00 30.38 88 ALA A CA 1
ATOM 701 C C . ALA A 1 88 ? 22.745 25.062 53.633 1.00 30.38 88 ALA A C 1
ATOM 703 O O . ALA A 1 88 ? 22.175 24.637 52.637 1.00 30.38 88 ALA A O 1
ATOM 704 N N . GLU A 1 89 ? 23.978 24.593 53.911 1.00 31.05 89 GLU A N 1
ATOM 705 C CA . GLU A 1 89 ? 24.348 23.529 54.892 1.00 31.05 89 GLU A CA 1
ATOM 706 C C . GLU A 1 89 ? 23.907 22.107 54.442 1.00 31.05 89 GLU A C 1
ATOM 708 O O . GLU A 1 89 ? 22.727 21.919 54.206 1.00 31.05 89 GLU A O 1
ATOM 713 N N . ARG A 1 90 ? 24.696 21.016 54.282 1.00 33.53 90 ARG A N 1
ATOM 714 C CA . ARG A 1 90 ? 26.009 20.445 54.734 1.00 33.53 90 ARG A CA 1
ATOM 715 C C . ARG A 1 90 ? 26.286 19.145 53.882 1.00 33.53 90 ARG A C 1
ATOM 717 O O . ARG A 1 90 ? 25.457 18.846 53.032 1.00 33.53 90 ARG A O 1
ATOM 724 N N . PRO A 1 91 ? 27.251 18.232 54.178 1.00 40.38 91 PRO A N 1
ATOM 725 C CA . PRO A 1 91 ? 28.711 18.341 54.273 1.00 40.38 91 PRO A CA 1
ATOM 726 C C . PRO A 1 91 ? 29.477 17.271 53.425 1.00 40.38 91 PRO A C 1
ATOM 728 O O . PRO A 1 91 ? 28.918 16.516 52.639 1.00 40.38 91 PRO A O 1
ATOM 731 N N . ARG A 1 92 ? 30.801 17.260 53.626 1.00 29.73 92 ARG A N 1
ATOM 732 C CA . ARG A 1 92 ? 31.932 16.673 52.882 1.00 29.73 92 ARG A CA 1
ATOM 733 C C . ARG A 1 92 ? 32.044 15.142 52.743 1.00 29.73 92 ARG A C 1
ATOM 735 O O . ARG A 1 92 ? 31.803 14.388 53.676 1.00 29.73 92 ARG A O 1
ATOM 742 N N . CYS A 1 93 ? 32.631 14.792 51.594 1.00 24.72 93 CYS A N 1
ATOM 743 C CA . CYS A 1 93 ? 33.634 13.768 51.269 1.00 24.72 93 CYS A CA 1
ATOM 744 C C . CYS A 1 93 ? 34.232 12.897 52.392 1.00 24.72 93 CYS A C 1
ATOM 746 O O . CYS A 1 93 ? 34.827 13.412 53.339 1.00 24.72 93 CYS A O 1
ATOM 748 N N . LEU A 1 94 ? 34.291 11.588 52.117 1.00 31.45 94 LEU A N 1
ATOM 749 C CA . LEU A 1 94 ? 35.339 10.675 52.581 1.00 31.45 94 LEU A CA 1
ATOM 750 C C . LEU A 1 94 ? 36.042 10.038 51.373 1.00 31.45 94 LEU A C 1
ATOM 752 O O . LEU A 1 94 ? 35.437 9.783 50.335 1.00 31.45 94 LEU A O 1
ATOM 756 N N . GLN A 1 95 ? 37.353 9.885 51.524 1.00 30.17 95 GLN A N 1
ATOM 757 C CA . GLN A 1 95 ? 38.345 9.560 50.504 1.00 30.17 95 GLN A CA 1
ATOM 758 C C . GLN A 1 95 ? 38.346 8.076 50.110 1.00 30.17 95 GLN A C 1
ATOM 760 O O . GLN A 1 95 ? 38.095 7.196 50.929 1.00 30.17 95 GLN A O 1
ATOM 765 N N . ALA A 1 96 ? 38.717 7.823 48.855 1.00 31.39 96 ALA A N 1
ATOM 766 C CA . ALA A 1 96 ? 39.098 6.517 48.322 1.00 31.39 96 ALA A CA 1
ATOM 767 C C . ALA A 1 96 ? 40.541 6.129 48.709 1.00 31.39 96 ALA A C 1
ATOM 769 O O . ALA A 1 96 ? 41.360 7.021 48.950 1.00 31.39 96 ALA A O 1
ATOM 770 N N . PRO A 1 97 ? 40.918 4.840 48.623 1.00 35.84 97 PRO A N 1
ATOM 771 C CA . PRO A 1 97 ? 42.298 4.439 48.401 1.00 35.84 97 PRO A CA 1
ATOM 772 C C . PRO A 1 97 ? 42.577 4.181 46.909 1.00 35.84 97 PRO A C 1
ATOM 774 O O . PRO A 1 97 ? 41.785 3.575 46.188 1.00 35.84 97 PRO A O 1
ATOM 777 N N . ARG A 1 98 ? 43.743 4.658 46.462 1.00 31.84 98 ARG A N 1
ATOM 778 C CA . ARG A 1 98 ? 44.310 4.498 45.116 1.00 31.84 98 ARG A CA 1
ATOM 779 C C . ARG A 1 98 ? 44.842 3.080 44.883 1.00 31.84 98 ARG A C 1
ATOM 781 O O . ARG A 1 98 ? 45.476 2.527 45.780 1.00 31.84 98 ARG A O 1
ATOM 788 N N . ARG A 1 99 ? 44.746 2.592 43.641 1.00 30.84 99 ARG A N 1
ATOM 789 C CA . ARG A 1 99 ? 45.803 1.796 42.991 1.00 30.84 99 ARG A CA 1
ATOM 790 C C . ARG A 1 99 ? 45.909 2.168 41.512 1.00 30.84 99 ARG A C 1
ATOM 792 O O . ARG A 1 99 ? 44.911 2.186 40.800 1.00 30.84 99 ARG A O 1
ATOM 799 N N . ASP A 1 100 ? 47.136 2.491 41.120 1.00 30.89 100 ASP A N 1
ATOM 800 C CA . ASP A 1 100 ? 47.604 2.769 39.765 1.00 30.89 100 ASP A CA 1
ATOM 801 C C . ASP A 1 100 ? 47.606 1.513 38.882 1.00 30.89 100 ASP A C 1
ATOM 803 O O . ASP A 1 100 ? 47.978 0.442 39.361 1.00 30.89 100 ASP A O 1
ATOM 807 N N . ALA A 1 101 ? 47.285 1.676 37.591 1.00 33.28 101 ALA A N 1
ATOM 808 C CA . ALA A 1 101 ? 48.019 1.082 36.463 1.00 33.28 101 ALA A CA 1
ATOM 809 C C . ALA A 1 101 ? 47.455 1.551 35.098 1.00 33.28 101 ALA A C 1
ATOM 811 O O . ALA A 1 101 ? 46.328 1.225 34.745 1.00 33.28 101 ALA A O 1
ATOM 812 N N . GLY A 1 102 ? 48.288 2.256 34.318 1.00 27.81 102 GLY A N 1
ATOM 813 C CA . GLY A 1 102 ? 48.460 2.033 32.869 1.00 27.81 102 GLY A CA 1
ATOM 814 C C . GLY A 1 102 ? 47.434 2.586 31.862 1.00 27.81 102 GLY A C 1
ATOM 815 O O . GLY A 1 102 ? 46.468 1.921 31.517 1.00 27.81 102 GLY A O 1
ATOM 816 N N . LEU A 1 103 ? 47.742 3.755 31.290 1.00 31.58 103 LEU A N 1
ATOM 817 C CA . LEU A 1 103 ? 47.248 4.305 30.004 1.00 31.58 103 LEU A CA 1
ATOM 818 C C . LEU A 1 103 ? 47.870 3.564 28.775 1.00 31.58 103 LEU A C 1
ATOM 820 O O . LEU A 1 103 ? 48.788 2.778 29.013 1.00 31.58 103 LEU A O 1
ATOM 824 N N . PRO A 1 104 ? 47.521 3.843 27.481 1.00 43.06 104 PRO A N 1
ATOM 825 C CA . PRO A 1 104 ? 46.694 4.949 26.963 1.00 43.06 104 PRO A CA 1
ATOM 826 C C . PRO A 1 104 ? 45.637 4.629 25.876 1.00 43.06 104 PRO A C 1
ATOM 828 O O . PRO A 1 104 ? 45.765 3.737 25.041 1.00 43.06 104 PRO A O 1
ATOM 831 N N . HIS A 1 105 ? 44.645 5.523 25.824 1.00 32.00 105 HIS A N 1
ATOM 832 C CA . HIS A 1 105 ? 43.778 5.813 24.680 1.00 32.00 105 HIS A CA 1
ATOM 833 C C . HIS A 1 105 ? 44.543 6.515 23.542 1.00 32.00 105 HIS A C 1
ATOM 835 O O . HIS A 1 105 ? 45.288 7.462 23.792 1.00 32.00 105 HIS A O 1
ATOM 841 N N . GLN A 1 106 ? 44.256 6.145 22.290 1.00 31.25 106 GLN A N 1
ATOM 842 C CA . GLN A 1 106 ? 44.516 6.982 21.114 1.00 31.25 106 GLN A CA 1
ATOM 843 C C . GLN A 1 106 ? 43.189 7.389 20.456 1.00 31.25 106 GLN A C 1
ATOM 845 O O . GLN A 1 106 ? 42.384 6.540 20.082 1.00 31.25 106 GLN A O 1
ATOM 850 N N . GLN A 1 107 ? 42.977 8.699 20.320 1.00 30.41 107 GLN A N 1
ATOM 851 C CA . GLN A 1 107 ? 42.030 9.319 19.388 1.00 30.41 107 GLN A CA 1
ATOM 852 C C . GLN A 1 107 ? 42.836 9.906 18.217 1.00 30.41 107 GLN A C 1
ATOM 854 O O . GLN A 1 107 ? 43.887 10.501 18.476 1.00 30.41 107 GLN A O 1
ATOM 859 N N . PRO A 1 108 ? 42.373 9.831 16.956 1.00 38.34 108 PRO A N 1
ATOM 860 C CA . PRO A 1 108 ? 43.006 10.559 15.865 1.00 38.34 108 PRO A CA 1
ATOM 861 C C . PRO A 1 108 ? 42.514 12.009 15.811 1.00 38.34 108 PRO A C 1
ATOM 863 O O . PRO A 1 108 ? 41.314 12.282 15.859 1.00 38.34 108 PRO A O 1
ATOM 866 N N . ARG A 1 109 ? 43.470 12.933 15.677 1.00 30.97 109 ARG A N 1
ATOM 867 C CA . ARG A 1 109 ? 43.251 14.347 15.359 1.00 30.97 109 ARG A CA 1
ATOM 868 C C . ARG A 1 109 ? 43.023 14.536 13.859 1.00 30.97 109 ARG A C 1
ATOM 870 O O . ARG A 1 109 ? 43.666 13.890 13.038 1.00 30.97 109 ARG A O 1
ATOM 877 N N . VAL A 1 110 ? 42.140 15.478 13.551 1.00 30.69 110 VAL A N 1
ATOM 878 C CA . VAL A 1 110 ? 41.883 16.059 12.230 1.00 30.69 110 VAL A CA 1
ATOM 879 C C . VAL A 1 110 ? 43.060 16.960 11.840 1.00 30.69 110 VAL A C 1
ATOM 881 O O . VAL A 1 110 ? 43.473 17.795 12.645 1.00 30.69 110 VAL A O 1
ATOM 884 N N . HIS A 1 111 ? 43.573 16.813 10.618 1.00 31.23 111 HIS A N 1
ATOM 885 C CA . HIS A 1 111 ? 44.447 17.792 9.973 1.00 31.23 111 HIS A CA 1
ATOM 886 C C . HIS A 1 111 ? 43.884 18.140 8.591 1.00 31.23 111 HIS A C 1
ATOM 888 O O . HIS A 1 111 ? 43.737 17.269 7.736 1.00 31.23 111 HIS A O 1
ATOM 894 N N . ASP A 1 112 ? 43.566 19.423 8.420 1.00 32.88 112 ASP A N 1
ATOM 895 C CA . ASP A 1 112 ? 43.381 20.101 7.139 1.00 32.88 112 ASP A CA 1
ATOM 896 C C . ASP A 1 112 ? 44.724 20.192 6.408 1.00 32.88 112 ASP A C 1
ATOM 898 O O . ASP A 1 112 ? 45.693 20.706 6.970 1.00 32.88 112 ASP A O 1
ATOM 902 N N . GLU A 1 113 ? 44.769 19.791 5.137 1.00 30.22 113 GLU A N 1
ATOM 903 C CA . GLU A 1 113 ? 45.784 20.300 4.214 1.00 30.22 113 GLU A CA 1
ATOM 904 C C . GLU A 1 113 ? 45.249 20.360 2.775 1.00 30.22 113 GLU A C 1
ATOM 906 O O . GLU A 1 113 ? 44.907 19.362 2.139 1.00 30.22 113 GLU A O 1
ATOM 911 N N . VAL A 1 114 ? 45.150 21.591 2.272 1.00 32.53 114 VAL A N 1
ATOM 912 C CA . VAL A 1 114 ? 44.734 21.952 0.916 1.00 32.53 114 VAL A CA 1
ATOM 913 C C . VAL A 1 114 ? 45.954 21.881 -0.001 1.00 32.53 114 VAL A C 1
ATOM 915 O O . VAL A 1 114 ? 46.854 22.709 0.109 1.00 32.53 114 VAL A O 1
ATOM 918 N N . ALA A 1 115 ? 45.958 20.964 -0.972 1.00 31.06 115 ALA A N 1
ATOM 919 C CA . ALA A 1 115 ? 46.956 20.942 -2.042 1.00 31.06 115 ALA A CA 1
ATOM 920 C C . ALA A 1 115 ? 46.285 20.930 -3.424 1.00 31.06 115 ALA A C 1
ATOM 922 O O . ALA A 1 115 ? 45.741 19.931 -3.893 1.00 31.06 115 ALA A O 1
ATOM 923 N N . ARG A 1 116 ? 46.350 22.090 -4.085 1.00 32.00 116 ARG A N 1
ATOM 924 C CA . ARG A 1 116 ? 45.949 22.330 -5.476 1.00 32.00 116 ARG A CA 1
ATOM 925 C C . ARG A 1 116 ? 46.866 21.544 -6.421 1.00 32.00 116 ARG A C 1
ATOM 927 O O . ARG A 1 116 ? 48.075 21.764 -6.404 1.00 32.00 116 ARG A O 1
ATOM 934 N N . ARG A 1 117 ? 46.315 20.704 -7.306 1.00 31.84 117 ARG A N 1
ATOM 935 C CA . ARG A 1 117 ? 47.050 20.159 -8.463 1.00 31.84 117 ARG A CA 1
ATOM 936 C C . ARG A 1 117 ? 46.586 20.829 -9.753 1.00 31.84 117 ARG A C 1
ATOM 938 O O . ARG A 1 117 ? 45.410 20.805 -10.095 1.00 31.84 117 ARG A O 1
ATOM 945 N N . ARG A 1 118 ? 47.554 21.462 -10.420 1.00 29.39 118 ARG A N 1
ATOM 946 C CA . ARG A 1 118 ? 47.460 22.091 -11.739 1.00 29.39 118 ARG A CA 1
ATOM 947 C C . ARG A 1 118 ? 47.535 21.032 -12.841 1.00 29.39 118 ARG A C 1
ATOM 949 O O . ARG A 1 118 ? 48.352 20.119 -12.766 1.00 29.39 118 ARG A O 1
ATOM 956 N N . VAL A 1 119 ? 46.712 21.232 -13.863 1.00 34.25 119 VAL A N 1
ATOM 957 C CA . VAL A 1 119 ? 46.811 20.646 -15.206 1.00 34.25 119 VAL A CA 1
ATOM 958 C C . VAL A 1 119 ? 47.977 21.306 -15.956 1.00 34.25 119 VAL A C 1
ATOM 960 O O . VAL A 1 119 ? 48.188 22.507 -15.766 1.00 34.25 119 VAL A O 1
ATOM 963 N N . PRO A 1 120 ? 48.697 20.588 -16.832 1.00 37.88 120 PRO A N 1
ATOM 964 C CA . PRO A 1 120 ? 49.422 21.217 -17.924 1.00 37.88 120 PRO A CA 1
ATOM 965 C C . PRO A 1 120 ? 48.818 20.851 -19.288 1.00 37.88 120 PRO A C 1
ATOM 967 O O . PRO A 1 120 ? 48.740 19.680 -19.659 1.00 37.88 120 PRO A O 1
ATOM 970 N N . ASP A 1 121 ? 48.440 21.889 -20.030 1.00 31.55 121 ASP A N 1
ATOM 971 C CA . ASP A 1 121 ? 48.298 21.879 -21.485 1.00 31.55 121 ASP A CA 1
ATOM 972 C C . ASP A 1 121 ? 49.678 21.879 -22.165 1.00 31.55 121 ASP A C 1
ATOM 974 O O . ASP A 1 121 ? 50.633 22.455 -21.638 1.00 31.55 121 ASP A O 1
ATOM 978 N N . GLY A 1 122 ? 49.745 21.358 -23.397 1.00 28.75 122 GLY A N 1
ATOM 979 C CA . GLY A 1 122 ? 50.599 21.973 -24.419 1.00 28.75 122 GLY A CA 1
ATOM 980 C C . GLY A 1 122 ? 51.494 21.066 -25.270 1.00 28.75 122 GLY A C 1
ATOM 981 O O . GLY A 1 122 ? 52.606 20.733 -24.885 1.00 28.75 122 GLY A O 1
ATOM 982 N N . HIS A 1 123 ? 51.047 20.894 -26.518 1.00 30.97 123 HIS A N 1
ATOM 983 C CA . HIS A 1 123 ? 51.829 20.930 -27.766 1.00 30.97 123 HIS A CA 1
ATOM 984 C C . HIS A 1 123 ? 52.386 19.646 -28.411 1.00 30.97 123 HIS A C 1
ATOM 986 O O . HIS A 1 123 ? 53.249 18.934 -27.913 1.00 30.97 123 HIS A O 1
ATOM 992 N N . ALA A 1 124 ? 51.910 19.467 -29.647 1.00 30.69 124 ALA A N 1
ATOM 993 C CA . ALA A 1 124 ? 52.382 18.580 -30.699 1.00 30.69 124 ALA A CA 1
ATOM 994 C C . ALA A 1 124 ? 53.695 19.052 -31.354 1.00 30.69 124 ALA A C 1
ATOM 996 O O . ALA A 1 124 ? 53.950 20.255 -31.398 1.00 30.69 124 ALA A O 1
ATOM 997 N N . ARG A 1 125 ? 54.426 18.119 -31.994 1.00 30.36 125 ARG A N 1
ATOM 998 C CA . ARG A 1 125 ? 54.977 18.219 -33.371 1.00 30.36 125 ARG A CA 1
ATOM 999 C C . ARG A 1 125 ? 55.574 16.866 -33.850 1.00 30.36 125 ARG A C 1
ATOM 1001 O O . ARG A 1 125 ? 55.763 15.981 -33.022 1.00 30.36 125 ARG A O 1
ATOM 1008 N N . PRO A 1 126 ? 55.779 16.666 -35.174 1.00 38.66 126 PRO A N 1
ATOM 1009 C CA . PRO A 1 126 ? 55.605 15.370 -35.840 1.00 38.66 126 PRO A CA 1
ATOM 1010 C C . PRO A 1 126 ? 56.891 14.730 -36.395 1.00 38.66 126 PRO A C 1
ATOM 1012 O O . PRO A 1 126 ? 57.885 15.409 -36.637 1.00 38.66 126 PRO A O 1
ATOM 1015 N N . GLY A 1 127 ? 56.772 13.449 -36.765 1.00 27.59 127 GLY A N 1
ATOM 1016 C CA . GLY A 1 127 ? 57.513 12.842 -37.875 1.00 27.59 127 GLY A CA 1
ATOM 1017 C C . GLY A 1 127 ? 58.419 11.672 -37.497 1.00 27.59 127 GLY A C 1
ATOM 1018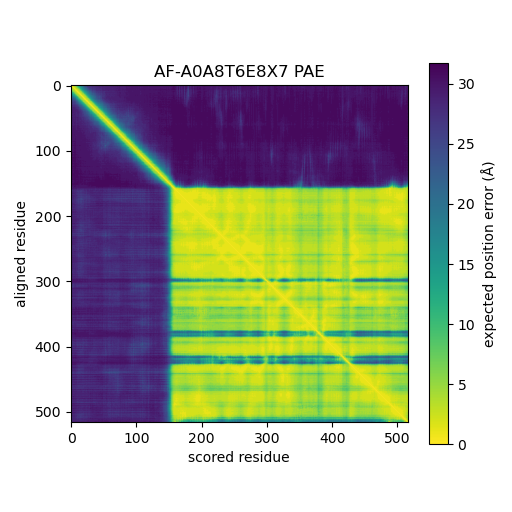 O O . GLY A 1 127 ? 59.410 11.864 -36.812 1.00 27.59 127 GLY A O 1
ATOM 1019 N N . GLN A 1 128 ? 58.126 10.482 -38.031 1.00 31.89 128 GLN A N 1
ATOM 1020 C CA . GLN A 1 128 ? 59.033 9.755 -38.931 1.00 31.89 128 GLN A CA 1
ATOM 1021 C C . GLN A 1 128 ? 58.364 8.477 -39.460 1.00 31.89 128 GLN A C 1
ATOM 1023 O O . GLN A 1 128 ? 57.774 7.692 -38.723 1.00 31.89 128 GLN A O 1
ATOM 1028 N N . ARG A 1 129 ? 58.441 8.315 -40.784 1.00 30.42 129 ARG A N 1
ATOM 1029 C CA . ARG A 1 129 ? 58.082 7.110 -41.533 1.00 30.42 129 ARG A CA 1
ATOM 1030 C C . ARG A 1 129 ? 59.200 6.086 -41.380 1.00 30.42 129 ARG A C 1
ATOM 1032 O O . ARG A 1 129 ? 60.345 6.450 -41.624 1.00 30.42 129 ARG A O 1
ATOM 1039 N N . LEU A 1 130 ? 58.860 4.819 -41.164 1.00 33.22 130 LEU A N 1
ATOM 1040 C CA . LEU A 1 130 ? 59.679 3.693 -41.611 1.00 33.22 130 LEU A CA 1
ATOM 1041 C C . LEU A 1 130 ? 58.775 2.577 -42.148 1.00 33.22 130 LEU A C 1
ATOM 1043 O O . LEU A 1 130 ? 57.830 2.139 -41.496 1.00 33.22 130 LEU A O 1
ATOM 1047 N N . HIS A 1 131 ? 59.073 2.170 -43.380 1.00 30.80 131 HIS A N 1
ATOM 1048 C CA . HIS A 1 131 ? 58.575 0.965 -44.028 1.00 30.80 131 HIS A CA 1
ATOM 1049 C C . HIS A 1 131 ? 59.219 -0.273 -43.394 1.00 30.80 131 HIS A C 1
ATOM 1051 O O . HIS A 1 131 ? 60.434 -0.292 -43.223 1.00 30.80 131 HIS A O 1
ATOM 1057 N N . ALA A 1 132 ? 58.445 -1.339 -43.186 1.00 31.84 132 ALA A N 1
ATOM 1058 C CA . ALA A 1 132 ? 58.938 -2.711 -43.293 1.00 31.84 132 ALA A CA 1
ATOM 1059 C C . ALA A 1 132 ? 57.779 -3.666 -43.616 1.00 31.84 132 ALA A C 1
ATOM 1061 O O . ALA A 1 132 ? 56.634 -3.450 -43.230 1.00 31.84 132 ALA A O 1
ATOM 1062 N N . GLN A 1 133 ? 58.107 -4.669 -44.418 1.00 30.94 133 GLN A N 1
ATOM 1063 C CA . GLN A 1 133 ? 57.235 -5.549 -45.183 1.00 30.94 133 GLN A CA 1
ATOM 1064 C C . GLN A 1 133 ? 56.783 -6.788 -44.389 1.00 30.94 133 GLN A C 1
ATOM 1066 O O . GLN A 1 133 ? 57.525 -7.281 -43.549 1.00 30.94 133 GLN A O 1
ATOM 1071 N N . GLY A 1 134 ? 55.649 -7.371 -44.803 1.00 27.33 134 GLY A N 1
ATOM 1072 C CA . GLY A 1 134 ? 55.582 -8.808 -45.115 1.00 27.33 134 GLY A CA 1
ATOM 1073 C C . GLY A 1 134 ? 54.962 -9.775 -44.093 1.00 27.33 134 GLY A C 1
ATOM 1074 O O . GLY A 1 134 ? 55.526 -10.022 -43.037 1.00 27.33 134 GLY A O 1
ATOM 1075 N N . GLY A 1 135 ? 53.873 -10.437 -44.519 1.00 27.77 135 GLY A N 1
ATOM 1076 C CA . GLY A 1 135 ? 53.345 -11.702 -43.973 1.00 27.77 135 GLY A CA 1
ATOM 1077 C C . GLY A 1 135 ? 52.028 -11.524 -43.203 1.00 27.77 135 GLY A C 1
ATOM 1078 O O . GLY A 1 135 ? 52.022 -10.966 -42.121 1.00 27.77 135 GLY A O 1
ATOM 1079 N N . GLY A 1 136 ? 50.838 -11.920 -43.658 1.00 27.92 136 GLY A N 1
ATOM 1080 C CA . GLY A 1 136 ? 50.477 -12.964 -44.611 1.00 27.92 136 GLY A CA 1
ATOM 1081 C C . GLY A 1 136 ? 49.694 -14.071 -43.900 1.00 27.92 136 GLY A C 1
ATOM 1082 O O . GLY A 1 136 ? 50.223 -15.161 -43.760 1.00 27.92 136 GLY A O 1
ATOM 1083 N N . LEU A 1 137 ? 48.454 -13.810 -43.458 1.00 33.78 137 LEU A N 1
ATOM 1084 C CA . LEU A 1 137 ? 47.472 -14.841 -43.082 1.00 33.78 137 LEU A CA 1
ATOM 1085 C C . LEU A 1 137 ? 46.056 -14.348 -43.429 1.00 33.78 137 LEU A C 1
ATOM 1087 O O . LEU A 1 137 ? 45.600 -13.318 -42.938 1.00 33.78 137 LEU A O 1
ATOM 1091 N N . GLY A 1 138 ? 45.393 -15.064 -44.341 1.00 31.02 138 GLY A N 1
ATOM 1092 C CA . GLY A 1 138 ? 44.107 -14.686 -44.930 1.00 31.02 138 GLY A CA 1
ATOM 1093 C C . GLY A 1 138 ? 42.912 -14.763 -43.964 1.00 31.02 138 GLY A C 1
ATOM 1094 O O . GLY A 1 138 ? 42.941 -15.511 -42.983 1.00 31.02 138 GLY A O 1
ATOM 1095 N N . PRO A 1 139 ? 41.821 -14.026 -44.240 1.00 34.03 139 PRO A N 1
ATOM 1096 C CA . PRO A 1 139 ? 40.645 -14.033 -43.386 1.00 34.03 139 PRO A CA 1
ATOM 1097 C C . PRO A 1 139 ? 39.803 -15.289 -43.640 1.00 34.03 139 PRO A C 1
ATOM 1099 O O . PRO A 1 139 ? 39.283 -15.516 -44.736 1.00 34.03 139 PRO A O 1
ATOM 1102 N N . ARG A 1 140 ? 39.624 -16.103 -42.595 1.00 33.84 140 ARG A N 1
ATOM 1103 C CA . ARG A 1 140 ? 38.618 -17.171 -42.565 1.00 33.84 140 ARG A CA 1
ATOM 1104 C C . ARG A 1 140 ? 37.228 -16.549 -42.734 1.00 33.84 140 ARG A C 1
ATOM 1106 O O . ARG A 1 140 ? 36.757 -15.816 -41.867 1.00 33.84 140 ARG A O 1
ATOM 1113 N N . ARG A 1 141 ? 36.572 -16.865 -43.854 1.00 30.20 141 ARG A N 1
ATOM 1114 C CA . ARG A 1 141 ? 35.159 -16.566 -44.121 1.00 30.20 141 ARG A CA 1
ATOM 1115 C C . ARG A 1 141 ? 34.289 -17.178 -43.016 1.00 30.20 141 ARG A C 1
ATOM 1117 O O . ARG A 1 141 ? 34.144 -18.395 -42.957 1.00 30.20 141 ARG A O 1
ATOM 1124 N N . ARG A 1 142 ? 33.681 -16.349 -42.163 1.00 33.88 142 ARG A N 1
ATOM 1125 C CA . ARG A 1 142 ? 32.483 -16.743 -41.407 1.00 33.88 142 ARG A CA 1
ATOM 1126 C C . ARG A 1 142 ? 31.285 -16.590 -42.338 1.00 33.88 142 ARG A C 1
ATOM 1128 O O . ARG A 1 142 ? 31.011 -15.492 -42.817 1.00 33.88 142 ARG A O 1
ATOM 1135 N N . ALA A 1 143 ? 30.622 -17.705 -42.623 1.00 32.31 143 ALA A N 1
ATOM 1136 C CA . ALA A 1 143 ? 29.349 -17.726 -43.322 1.00 32.31 143 ALA A CA 1
ATOM 1137 C C . ALA A 1 143 ? 28.340 -16.858 -42.555 1.00 32.31 143 ALA A C 1
ATOM 1139 O O . ALA A 1 143 ? 28.114 -17.063 -41.362 1.00 32.31 143 ALA A O 1
ATOM 1140 N N . ARG A 1 144 ? 27.768 -15.863 -43.238 1.00 30.47 144 ARG A N 1
ATOM 1141 C CA . ARG A 1 144 ? 26.580 -15.152 -42.769 1.00 30.47 144 ARG A CA 1
ATOM 1142 C C . ARG A 1 144 ? 25.410 -16.124 -42.885 1.00 30.47 144 ARG A C 1
ATOM 1144 O O . ARG A 1 144 ? 25.045 -16.507 -43.991 1.00 30.47 144 ARG A O 1
ATOM 1151 N N . ALA A 1 145 ? 24.866 -16.545 -41.751 1.00 34.88 145 ALA A N 1
ATOM 1152 C CA . ALA A 1 145 ? 23.531 -17.110 -41.713 1.00 34.88 145 ALA A CA 1
ATOM 1153 C C . ALA A 1 145 ? 22.552 -15.936 -41.837 1.00 34.88 145 ALA A C 1
ATOM 1155 O O . ALA A 1 145 ? 22.454 -15.111 -40.927 1.00 34.88 145 ALA A O 1
ATOM 1156 N N . ASP A 1 146 ? 21.873 -15.840 -42.979 1.00 36.06 146 ASP A N 1
ATOM 1157 C CA . ASP A 1 146 ? 20.727 -14.955 -43.182 1.00 36.06 146 ASP A CA 1
ATOM 1158 C C . ASP A 1 146 ? 19.555 -15.443 -42.317 1.00 36.06 146 ASP A C 1
ATOM 1160 O O . ASP A 1 146 ? 18.620 -16.094 -42.776 1.00 36.06 146 ASP A O 1
ATOM 1164 N N . GLY A 1 147 ? 19.616 -15.143 -41.022 1.00 31.16 147 GLY A N 1
ATOM 1165 C CA . GLY A 1 147 ? 18.485 -15.235 -40.113 1.00 31.16 147 GLY A CA 1
ATOM 1166 C C . GLY A 1 147 ? 17.739 -13.910 -40.128 1.00 31.16 147 GLY A C 1
ATOM 1167 O O . GLY A 1 147 ? 18.017 -13.037 -39.310 1.00 31.16 147 GLY A O 1
ATOM 1168 N N . ARG A 1 148 ? 16.787 -13.735 -41.053 1.00 32.50 148 ARG A N 1
ATOM 1169 C CA . ARG A 1 148 ? 15.758 -12.701 -40.868 1.00 32.50 148 ARG A CA 1
ATOM 1170 C C . ARG A 1 148 ? 15.086 -12.991 -39.520 1.00 32.50 148 ARG A C 1
ATOM 1172 O O . ARG A 1 148 ? 14.626 -14.122 -39.348 1.00 32.50 148 ARG A O 1
ATOM 1179 N N . PRO A 1 149 ? 15.017 -12.041 -38.569 1.00 35.41 149 PRO A N 1
ATOM 1180 C CA . PRO A 1 149 ? 14.277 -12.282 -37.344 1.00 35.41 149 PRO A CA 1
ATOM 1181 C C . PRO A 1 149 ? 12.835 -12.572 -37.748 1.00 35.41 149 PRO A C 1
ATOM 1183 O O . PRO A 1 149 ? 12.209 -11.788 -38.469 1.00 35.41 149 PRO A O 1
ATOM 1186 N N . ALA A 1 150 ? 12.337 -13.739 -37.342 1.00 35.06 150 ALA A N 1
ATOM 1187 C CA . ALA A 1 150 ? 10.924 -14.040 -37.433 1.00 35.06 150 ALA A CA 1
ATOM 1188 C C . ALA A 1 150 ? 10.189 -12.867 -36.781 1.00 35.06 150 ALA A C 1
ATOM 1190 O O . ALA A 1 150 ? 10.435 -12.553 -35.616 1.00 35.06 150 ALA A O 1
ATOM 1191 N N . ARG A 1 151 ? 9.342 -12.171 -37.549 1.00 34.34 151 ARG A N 1
ATOM 1192 C CA . ARG A 1 151 ? 8.431 -11.176 -36.986 1.00 34.34 151 ARG A CA 1
ATOM 1193 C C . ARG A 1 151 ? 7.676 -11.882 -35.867 1.00 34.34 151 ARG A C 1
ATOM 1195 O O . ARG A 1 151 ? 6.934 -12.826 -36.146 1.00 34.34 151 ARG A O 1
ATOM 1202 N N . ALA A 1 152 ? 7.916 -11.465 -34.625 1.00 38.06 152 ALA A N 1
ATOM 1203 C CA . ALA A 1 152 ? 7.112 -11.887 -33.496 1.00 38.06 152 ALA A CA 1
ATOM 1204 C C . ALA A 1 152 ? 5.656 -11.637 -33.894 1.00 38.06 152 ALA A C 1
ATOM 1206 O O . ALA A 1 152 ? 5.287 -10.508 -34.229 1.00 38.06 152 ALA A O 1
ATOM 1207 N N . ARG A 1 153 ? 4.857 -12.707 -33.967 1.00 40.88 153 ARG A N 1
ATOM 1208 C CA . ARG A 1 153 ? 3.405 -12.574 -34.092 1.00 40.88 153 ARG A CA 1
ATOM 1209 C C . ARG A 1 153 ? 2.989 -11.641 -32.959 1.00 40.88 153 ARG A C 1
ATOM 1211 O O . ARG A 1 153 ? 3.408 -11.879 -31.828 1.00 40.88 153 ARG A O 1
ATOM 1218 N N . GLY A 1 154 ? 2.289 -10.552 -33.279 1.00 39.97 154 GLY A N 1
ATOM 1219 C CA . GLY A 1 154 ? 1.866 -9.574 -32.281 1.00 39.97 154 GLY A CA 1
ATOM 1220 C C . GLY A 1 154 ? 1.182 -10.313 -31.139 1.00 39.97 154 GLY A C 1
ATOM 1221 O O . GLY A 1 154 ? 0.163 -10.965 -31.360 1.00 39.97 154 GLY A O 1
ATOM 1222 N N . ARG A 1 155 ? 1.805 -10.307 -29.958 1.00 54.56 155 ARG A N 1
ATOM 1223 C CA . ARG A 1 155 ? 1.214 -10.894 -28.758 1.00 54.56 155 ARG A CA 1
ATOM 1224 C C . ARG A 1 155 ? -0.024 -10.072 -28.438 1.00 54.56 155 ARG A C 1
ATOM 1226 O O . ARG A 1 155 ? 0.095 -8.872 -28.202 1.00 54.56 155 ARG A O 1
ATOM 1233 N N . VAL A 1 156 ? -1.191 -10.706 -28.488 1.00 58.09 156 VAL A N 1
ATOM 1234 C CA . VAL A 1 156 ? -2.439 -10.097 -28.030 1.00 58.09 156 VAL A CA 1
ATOM 1235 C C . VAL A 1 156 ? -2.315 -9.978 -26.517 1.00 58.09 156 VAL A C 1
ATOM 1237 O O . VAL A 1 156 ? -2.201 -10.986 -25.825 1.00 58.09 156 VAL A O 1
ATOM 1240 N N . VAL A 1 157 ? -2.234 -8.748 -26.022 1.00 72.62 157 VAL A N 1
ATOM 1241 C CA . VAL A 1 157 ? -2.257 -8.438 -24.592 1.00 72.62 157 VAL A CA 1
ATOM 1242 C C . VAL A 1 157 ? -3.734 -8.331 -24.218 1.00 72.62 157 VAL A C 1
ATOM 1244 O O . VAL A 1 157 ? -4.405 -7.481 -24.803 1.00 72.62 157 VAL A O 1
ATOM 1247 N N . PRO A 1 158 ? -4.277 -9.190 -23.335 1.00 85.06 158 PRO A N 1
ATOM 1248 C CA . PRO A 1 158 ? -5.662 -9.061 -22.901 1.00 85.06 158 PRO A CA 1
ATOM 1249 C C . PRO A 1 158 ? -5.922 -7.666 -22.325 1.00 85.06 158 PRO A C 1
ATOM 1251 O O . PRO A 1 158 ? -5.315 -7.291 -21.320 1.00 85.06 158 PRO A O 1
ATOM 1254 N N . ASN A 1 159 ? -6.812 -6.907 -22.967 1.00 92.62 159 ASN A N 1
ATOM 1255 C CA . ASN A 1 159 ? -7.352 -5.662 -22.436 1.00 92.62 159 ASN A CA 1
ATOM 1256 C C . ASN A 1 159 ? -8.761 -5.934 -21.910 1.00 92.62 159 ASN A C 1
ATOM 1258 O O . ASN A 1 159 ? -9.627 -6.417 -22.643 1.00 92.62 159 ASN A O 1
ATOM 1262 N N . VAL A 1 160 ? -8.959 -5.681 -20.620 1.00 93.75 160 VAL A N 1
ATOM 1263 C CA . VAL A 1 160 ? -10.160 -6.106 -19.897 1.00 93.75 160 VAL A CA 1
ATOM 1264 C C . VAL A 1 160 ? -10.832 -4.903 -19.249 1.00 93.75 160 VAL A C 1
ATOM 1266 O O . VAL A 1 160 ? -10.163 -4.027 -18.691 1.00 93.75 160 VAL A O 1
ATOM 1269 N N . ASP A 1 161 ? -12.161 -4.854 -19.314 1.00 95.62 161 ASP A N 1
ATOM 1270 C CA . ASP A 1 161 ? -12.940 -3.865 -18.577 1.00 95.62 161 ASP A CA 1
ATOM 1271 C C . ASP A 1 161 ? -12.778 -4.054 -17.060 1.00 95.62 161 ASP A C 1
ATOM 1273 O O . ASP A 1 161 ? -12.788 -5.173 -16.545 1.00 95.62 161 ASP A O 1
ATOM 1277 N N . HIS A 1 162 ? -12.624 -2.952 -16.324 1.00 95.88 162 HIS A N 1
ATOM 1278 C CA . HIS A 1 162 ? -12.353 -3.025 -14.892 1.00 95.88 162 HIS A CA 1
ATOM 1279 C C . HIS A 1 162 ? -13.535 -3.599 -14.094 1.00 95.88 162 HIS A C 1
ATOM 1281 O O . HIS A 1 162 ? -13.308 -4.289 -13.106 1.00 95.88 162 HIS A O 1
ATOM 1287 N N . ALA A 1 163 ? -14.783 -3.341 -14.496 1.00 96.31 163 ALA A N 1
ATOM 1288 C CA . ALA A 1 163 ? -15.958 -3.831 -13.783 1.00 96.31 163 ALA A CA 1
ATOM 1289 C C . ALA A 1 163 ? -16.159 -5.330 -14.022 1.00 96.31 163 ALA A C 1
ATOM 1291 O O . ALA A 1 163 ? -16.406 -6.080 -13.075 1.00 96.31 163 ALA A O 1
ATOM 1292 N N . GLU A 1 164 ? -15.977 -5.785 -15.263 1.00 96.19 164 GLU A N 1
ATOM 1293 C CA . GLU A 1 164 ? -16.016 -7.214 -15.576 1.00 96.19 164 GLU A CA 1
ATOM 1294 C C . GLU A 1 164 ? -14.876 -7.983 -14.887 1.00 96.19 164 GLU A C 1
ATOM 1296 O O . GLU A 1 164 ? -15.094 -9.074 -14.352 1.00 96.19 164 GLU A O 1
ATOM 1301 N N . LEU A 1 165 ? -13.675 -7.394 -14.822 1.00 96.44 165 LEU A N 1
ATOM 1302 C CA . LEU A 1 165 ? -12.536 -7.973 -14.112 1.00 96.44 165 LEU A CA 1
ATOM 1303 C C . LEU A 1 165 ? -12.789 -8.071 -12.599 1.00 96.44 165 LEU A C 1
ATOM 1305 O O . LEU A 1 165 ? -12.527 -9.123 -12.012 1.00 96.44 165 LEU A O 1
ATOM 1309 N N . THR A 1 166 ? -13.341 -7.026 -11.969 1.00 98.25 166 THR A N 1
ATOM 1310 C CA . THR A 1 166 ? -13.726 -7.061 -10.546 1.00 98.25 166 THR A CA 1
ATOM 1311 C C . THR A 1 166 ? -14.762 -8.150 -10.285 1.00 98.25 166 THR A C 1
ATOM 1313 O O . THR A 1 166 ? -14.582 -8.958 -9.372 1.00 98.25 166 THR A O 1
ATOM 1316 N N . ALA A 1 167 ? -15.814 -8.231 -11.104 1.00 97.88 167 ALA A N 1
ATOM 1317 C CA . ALA A 1 167 ? -16.849 -9.251 -10.955 1.00 97.88 167 ALA A CA 1
ATOM 1318 C C . ALA A 1 167 ? -16.270 -10.667 -11.099 1.00 97.88 167 ALA A C 1
ATOM 1320 O O . ALA A 1 167 ? -16.589 -11.559 -10.312 1.00 97.88 167 ALA A O 1
ATOM 1321 N N . TYR A 1 168 ? -15.371 -10.877 -12.064 1.00 97.81 168 TYR A N 1
ATOM 1322 C CA . TYR A 1 168 ? -14.724 -12.171 -12.252 1.00 97.81 168 TYR A CA 1
ATOM 1323 C C . TYR A 1 168 ? -13.885 -12.585 -11.043 1.00 97.81 168 TYR A C 1
ATOM 1325 O O . TYR A 1 168 ? -14.021 -13.706 -10.558 1.00 97.81 168 TYR A O 1
ATOM 1333 N N . ILE A 1 169 ? -13.060 -11.676 -10.525 1.00 98.19 169 ILE A N 1
ATOM 1334 C CA . ILE A 1 169 ? -12.191 -11.945 -9.376 1.00 98.19 169 ILE A CA 1
ATOM 1335 C C . ILE A 1 169 ? -13.000 -12.146 -8.094 1.00 98.19 169 ILE A C 1
ATOM 1337 O O . ILE A 1 169 ? -12.649 -13.004 -7.286 1.00 98.19 169 ILE A O 1
ATOM 1341 N N . THR A 1 170 ? -14.112 -11.428 -7.939 1.00 98.69 170 THR A N 1
ATOM 1342 C CA . THR A 1 170 ? -15.053 -11.638 -6.830 1.00 98.69 170 THR A CA 1
ATOM 1343 C C . THR A 1 170 ? -15.541 -13.085 -6.817 1.00 98.69 170 THR A C 1
ATOM 1345 O O . THR A 1 170 ? -15.379 -13.768 -5.807 1.00 98.69 170 THR A O 1
ATOM 1348 N N . ARG A 1 171 ? -16.003 -13.612 -7.964 1.00 98.50 171 ARG A N 1
ATOM 1349 C CA . ARG A 1 171 ? -16.444 -15.017 -8.078 1.00 98.50 171 ARG A CA 1
ATOM 1350 C C . ARG A 1 171 ? -15.354 -16.018 -7.692 1.00 98.50 171 ARG A C 1
ATOM 1352 O O . ARG A 1 171 ? -15.663 -17.046 -7.100 1.00 98.50 171 ARG A O 1
ATOM 1359 N N . ILE A 1 172 ? -14.089 -15.732 -8.018 1.00 98.62 172 ILE A N 1
ATOM 1360 C CA . ILE A 1 172 ? -12.950 -16.587 -7.639 1.00 98.62 172 ILE A CA 1
ATOM 1361 C C . ILE A 1 172 ? -12.831 -16.675 -6.116 1.00 98.62 172 ILE A C 1
ATOM 1363 O O . ILE A 1 172 ? -12.720 -17.773 -5.575 1.00 98.62 172 ILE A O 1
ATOM 1367 N N . PHE A 1 173 ? -12.875 -15.543 -5.411 1.00 98.62 173 PHE A N 1
ATOM 1368 C CA . PHE A 1 173 ? -12.738 -15.546 -3.954 1.00 98.62 173 PHE A CA 1
ATOM 1369 C C . PHE A 1 173 ? -13.988 -16.069 -3.232 1.00 98.62 173 PHE A C 1
ATOM 1371 O O . PHE A 1 173 ? -13.844 -16.752 -2.217 1.00 98.62 173 PHE A O 1
ATOM 1378 N N . GLU A 1 174 ? -15.189 -15.851 -3.773 1.00 98.69 174 GLU A N 1
ATOM 1379 C CA . GLU A 1 174 ? -16.420 -16.488 -3.278 1.00 98.69 174 GLU A CA 1
ATOM 1380 C C . GLU A 1 174 ? -16.359 -18.016 -3.402 1.00 98.69 174 GLU A C 1
ATOM 1382 O O . GLU A 1 174 ? -16.696 -18.728 -2.456 1.00 98.69 174 GLU A O 1
ATOM 1387 N N . ALA A 1 175 ? -15.868 -18.539 -4.532 1.00 98.44 175 ALA A N 1
ATOM 1388 C CA . ALA A 1 175 ? -15.698 -19.979 -4.738 1.00 98.44 175 ALA A CA 1
ATOM 1389 C C . ALA A 1 175 ? -14.689 -20.607 -3.756 1.00 98.44 175 ALA A C 1
ATOM 1391 O O . ALA A 1 175 ? -14.794 -21.786 -3.421 1.00 98.44 175 ALA A O 1
ATOM 1392 N N . LEU A 1 176 ? -13.753 -19.806 -3.237 1.00 98.06 176 LEU A N 1
ATOM 1393 C CA . LEU A 1 176 ? -12.830 -20.193 -2.167 1.00 98.06 176 LEU A CA 1
ATOM 1394 C C . LEU A 1 176 ? -13.421 -20.058 -0.752 1.00 98.06 176 LEU A C 1
ATOM 1396 O O . LEU A 1 176 ? -12.723 -20.321 0.225 1.00 98.06 176 LEU A O 1
ATOM 1400 N N . GLY A 1 177 ? -14.691 -19.669 -0.626 1.00 97.94 177 GLY A N 1
ATOM 1401 C CA . GLY A 1 177 ? -15.411 -19.580 0.644 1.00 97.94 177 GLY A CA 1
ATOM 1402 C C . GLY A 1 177 ? -15.364 -18.209 1.318 1.00 97.94 177 GLY A C 1
ATOM 1403 O O . GLY A 1 177 ? -15.781 -18.098 2.470 1.00 97.94 177 GLY A O 1
ATOM 1404 N N . ALA A 1 178 ? -14.873 -17.165 0.643 1.00 98.38 178 ALA A N 1
ATOM 1405 C CA . ALA A 1 178 ? -14.973 -15.806 1.168 1.00 98.38 178 ALA A CA 1
ATOM 1406 C C . ALA A 1 178 ? -16.441 -15.334 1.160 1.00 98.38 178 ALA A C 1
ATOM 1408 O O . ALA A 1 178 ? -17.137 -15.548 0.164 1.00 98.38 178 ALA A O 1
ATOM 1409 N N . PRO A 1 179 ? -16.924 -14.656 2.218 1.00 98.44 179 PRO A N 1
ATOM 1410 C CA . PRO A 1 179 ? -18.180 -13.914 2.153 1.00 98.44 179 PRO A CA 1
ATOM 1411 C C . PRO A 1 179 ? -18.163 -12.909 0.993 1.00 98.44 179 PRO A C 1
ATOM 1413 O O . PRO A 1 179 ? -17.121 -12.319 0.718 1.00 98.44 179 PRO A O 1
ATOM 1416 N N . THR A 1 180 ? -19.308 -12.664 0.348 1.00 98.19 180 THR A N 1
ATOM 1417 C CA . THR A 1 180 ? -19.409 -11.766 -0.822 1.00 98.19 180 THR A CA 1
ATOM 1418 C C . THR A 1 180 ? -18.783 -10.389 -0.584 1.00 98.19 180 THR A C 1
ATOM 1420 O O . THR A 1 180 ? -18.071 -9.885 -1.444 1.00 98.19 180 THR A O 1
ATOM 1423 N N . GLU A 1 181 ? -18.985 -9.795 0.595 1.00 98.00 181 GLU A N 1
ATOM 1424 C CA . GLU A 1 181 ? -18.399 -8.492 0.942 1.00 98.00 181 GLU A CA 1
ATOM 1425 C C . GLU A 1 181 ? -16.864 -8.532 1.039 1.00 98.00 181 GLU A C 1
ATOM 1427 O O . GLU A 1 181 ? -16.186 -7.596 0.611 1.00 98.00 181 GLU A O 1
ATOM 1432 N N . ASP A 1 182 ? -16.303 -9.619 1.571 1.00 98.44 182 ASP A N 1
ATOM 1433 C CA . ASP A 1 182 ? -14.854 -9.817 1.644 1.00 98.44 182 ASP A CA 1
ATOM 1434 C C . ASP A 1 182 ? -14.277 -10.083 0.249 1.00 98.44 182 ASP A C 1
ATOM 1436 O O . ASP A 1 182 ? -13.238 -9.528 -0.110 1.00 98.44 182 ASP A O 1
ATOM 1440 N N . ALA A 1 183 ? -14.959 -10.901 -0.555 1.00 98.69 183 ALA A N 1
ATOM 1441 C CA . ALA A 1 183 ? -14.562 -11.207 -1.924 1.00 98.69 183 ALA A CA 1
ATOM 1442 C C . ALA A 1 183 ? -14.542 -9.948 -2.805 1.00 98.69 183 ALA A C 1
ATOM 1444 O O . ALA A 1 183 ? -13.552 -9.712 -3.503 1.00 98.69 183 ALA A O 1
ATOM 1445 N N . ASP A 1 184 ? -15.591 -9.123 -2.727 1.00 98.56 184 ASP A N 1
ATOM 1446 C CA . ASP A 1 184 ? -15.682 -7.848 -3.442 1.00 98.56 184 ASP A CA 1
ATOM 1447 C C . ASP A 1 184 ? -14.601 -6.868 -2.976 1.00 98.56 184 ASP A C 1
ATOM 1449 O O . ASP A 1 184 ? -13.931 -6.251 -3.803 1.00 98.56 184 ASP A O 1
ATOM 1453 N N . ASN A 1 185 ? -14.341 -6.787 -1.666 1.00 98.50 185 ASN A N 1
ATOM 1454 C CA . ASN A 1 185 ? -13.259 -5.961 -1.131 1.00 98.50 185 ASN A CA 1
ATOM 1455 C C . ASN A 1 185 ? -11.901 -6.352 -1.715 1.00 98.50 185 ASN A C 1
ATOM 1457 O O . ASN A 1 185 ? -11.160 -5.505 -2.212 1.00 98.50 185 ASN A O 1
ATOM 1461 N N . VAL A 1 186 ? -11.570 -7.647 -1.682 1.00 98.69 186 VAL A N 1
ATOM 1462 C CA . VAL A 1 186 ? -10.304 -8.144 -2.228 1.00 98.69 186 VAL A CA 1
ATOM 1463 C C . VAL A 1 186 ? -10.235 -7.858 -3.729 1.00 98.69 186 VAL A C 1
ATOM 1465 O O . VAL A 1 186 ? -9.233 -7.313 -4.194 1.00 98.69 186 VAL A O 1
ATOM 1468 N N . ALA A 1 187 ? -11.287 -8.172 -4.488 1.00 98.69 187 ALA A N 1
ATOM 1469 C CA . ALA A 1 187 ? -11.332 -7.965 -5.932 1.00 98.69 187 ALA A CA 1
ATOM 1470 C C . ALA A 1 187 ? -11.180 -6.487 -6.314 1.00 98.69 187 ALA A C 1
ATOM 1472 O O . ALA A 1 187 ? -10.282 -6.135 -7.084 1.00 98.69 187 ALA A O 1
ATOM 1473 N N . SER A 1 188 ? -11.997 -5.616 -5.724 1.00 98.50 188 SER A N 1
ATOM 1474 C CA . SER A 1 188 ? -11.975 -4.171 -5.951 1.00 98.50 188 SER A CA 1
ATOM 1475 C C . SER A 1 188 ? -10.633 -3.557 -5.563 1.00 98.50 188 SER A C 1
ATOM 1477 O O . SER A 1 188 ? -10.107 -2.719 -6.293 1.00 98.50 188 SER A O 1
ATOM 1479 N N . HIS A 1 189 ? -10.012 -4.019 -4.475 1.00 98.69 189 HIS A N 1
ATOM 1480 C CA . HIS A 1 189 ? -8.691 -3.553 -4.063 1.00 98.69 189 HIS A CA 1
ATOM 1481 C C . HIS A 1 189 ? -7.592 -3.938 -5.072 1.00 98.69 189 HIS A C 1
ATOM 1483 O O . HIS A 1 189 ? -6.691 -3.136 -5.346 1.00 98.69 189 HIS A O 1
ATOM 1489 N N . LEU A 1 190 ? -7.632 -5.153 -5.630 1.00 98.62 190 LEU A N 1
ATOM 1490 C CA . LEU A 1 190 ? -6.676 -5.584 -6.656 1.00 98.62 190 LEU A CA 1
ATOM 1491 C C . LEU A 1 190 ? -6.884 -4.809 -7.966 1.00 98.62 190 LEU A C 1
ATOM 1493 O O . LEU A 1 190 ? -5.924 -4.306 -8.551 1.00 98.62 190 LEU A O 1
ATOM 1497 N N . VAL A 1 191 ? -8.130 -4.662 -8.411 1.00 98.50 191 VAL A N 1
ATOM 1498 C CA . VAL A 1 191 ? -8.439 -3.940 -9.651 1.00 98.50 191 VAL A CA 1
ATOM 1499 C C . VAL A 1 191 ? -8.142 -2.444 -9.520 1.00 98.50 191 VAL A C 1
ATOM 1501 O O . VAL A 1 191 ? -7.573 -1.868 -10.445 1.00 98.50 191 VAL A O 1
ATOM 1504 N N . ASP A 1 192 ? -8.411 -1.805 -8.375 1.00 98.50 192 ASP A N 1
ATOM 1505 C CA . ASP A 1 192 ? -8.035 -0.401 -8.146 1.00 98.50 192 ASP A CA 1
ATOM 1506 C C . ASP A 1 192 ? -6.512 -0.203 -8.171 1.00 98.50 192 ASP A C 1
ATOM 1508 O O . ASP A 1 192 ? -6.025 0.777 -8.739 1.00 98.50 192 ASP A O 1
ATOM 1512 N N . ALA A 1 193 ? -5.733 -1.160 -7.650 1.00 97.94 193 ALA A N 1
ATOM 1513 C CA . ALA A 1 193 ? -4.278 -1.120 -7.780 1.00 97.94 193 ALA A CA 1
ATOM 1514 C C . ALA A 1 193 ? -3.842 -1.153 -9.254 1.00 97.94 193 ALA A C 1
ATOM 1516 O O . ALA A 1 193 ? -2.975 -0.366 -9.643 1.00 97.94 193 ALA A O 1
ATOM 1517 N N . ASN A 1 194 ? -4.474 -1.980 -10.098 1.00 97.50 194 ASN A N 1
ATOM 1518 C CA . ASN A 1 194 ? -4.252 -1.912 -11.542 1.00 97.50 194 ASN A CA 1
ATOM 1519 C C . ASN A 1 194 ? -4.704 -0.572 -12.123 1.00 97.50 194 ASN A C 1
ATOM 1521 O O . ASN A 1 194 ? -3.933 0.061 -12.833 1.00 97.50 194 ASN A O 1
ATOM 1525 N N . LEU A 1 195 ? -5.897 -0.067 -11.815 1.00 98.12 195 LEU A N 1
ATOM 1526 C CA . LEU A 1 195 ? -6.345 1.232 -12.328 1.00 98.12 195 LEU A CA 1
ATOM 1527 C C . LEU A 1 195 ? -5.343 2.348 -12.010 1.00 98.12 195 LEU A C 1
ATOM 1529 O O . LEU A 1 195 ? -5.059 3.174 -12.868 1.00 98.12 195 LEU A O 1
ATOM 1533 N N . LYS A 1 196 ? -4.720 2.322 -10.831 1.00 97.31 196 LYS A N 1
ATOM 1534 C CA . LYS A 1 196 ? -3.731 3.319 -10.395 1.00 97.31 196 LYS A CA 1
ATOM 1535 C C . LYS A 1 196 ? -2.303 3.075 -10.886 1.00 97.31 196 LYS A C 1
ATOM 1537 O O . LYS A 1 196 ? -1.408 3.838 -10.545 1.00 97.31 196 LYS A O 1
ATOM 1542 N N . GLY A 1 197 ? -2.061 2.048 -11.701 1.00 94.50 197 GLY A N 1
ATOM 1543 C CA . GLY A 1 197 ? -0.724 1.757 -12.243 1.00 94.50 197 GLY A CA 1
ATOM 1544 C C . GLY A 1 197 ? 0.182 0.953 -11.311 1.00 94.50 197 GLY A C 1
ATOM 1545 O O . GLY A 1 197 ? 1.351 0.724 -11.624 1.00 94.50 197 GLY A O 1
ATOM 1546 N N . HIS A 1 198 ? -0.347 0.475 -10.187 1.00 94.19 198 HIS A N 1
ATOM 1547 C CA . HIS A 1 198 ? 0.346 -0.385 -9.231 1.00 94.19 198 HIS A CA 1
ATOM 1548 C C . HIS A 1 198 ? 0.110 -1.861 -9.557 1.00 94.19 198 HIS A C 1
ATOM 1550 O O . HIS A 1 198 ? -0.265 -2.656 -8.697 1.00 94.19 198 HIS A O 1
ATOM 1556 N N . ASP A 1 199 ? 0.388 -2.247 -10.806 1.00 91.38 199 ASP A N 1
ATOM 1557 C CA . ASP A 1 199 ? 0.088 -3.584 -11.348 1.00 91.38 199 ASP A CA 1
ATOM 1558 C C . ASP A 1 199 ? 0.703 -4.723 -10.511 1.00 91.38 199 ASP A C 1
ATOM 1560 O O . ASP A 1 199 ? 0.121 -5.794 -10.372 1.00 91.38 199 ASP A O 1
ATOM 1564 N N . SER A 1 200 ? 1.835 -4.456 -9.849 1.00 88.25 200 SER A N 1
ATOM 1565 C CA . SER A 1 200 ? 2.516 -5.384 -8.930 1.00 88.25 200 SER A CA 1
ATOM 1566 C C . SER A 1 200 ? 1.717 -5.777 -7.676 1.00 88.25 200 SER A C 1
ATOM 1568 O O . SER A 1 200 ? 2.070 -6.760 -7.017 1.00 88.25 200 SER A O 1
ATOM 1570 N N . HIS A 1 201 ? 0.675 -5.020 -7.333 1.00 94.31 201 HIS A N 1
ATOM 1571 C CA . HIS A 1 201 ? -0.244 -5.273 -6.218 1.00 94.31 201 HIS A CA 1
ATOM 1572 C C . HIS A 1 201 ? -1.689 -5.457 -6.701 1.00 94.31 201 HIS A C 1
ATOM 1574 O O . HIS A 1 201 ? -2.593 -5.529 -5.873 1.00 94.31 201 HIS A O 1
ATOM 1580 N N . GLY A 1 202 ? -1.893 -5.527 -8.020 1.00 95.06 202 GLY A N 1
ATOM 1581 C CA . GLY A 1 202 ? -3.189 -5.776 -8.627 1.00 95.06 202 GLY A CA 1
ATOM 1582 C C . GLY A 1 202 ? -3.454 -7.255 -8.879 1.00 95.06 202 GLY A C 1
ATOM 1583 O O . GLY A 1 202 ? -2.953 -8.124 -8.162 1.00 95.06 202 GLY A O 1
ATOM 1584 N N . VAL A 1 203 ? -4.216 -7.560 -9.925 1.00 95.69 203 VAL A N 1
ATOM 1585 C CA . VAL A 1 203 ? -4.750 -8.902 -10.214 1.00 95.69 203 VAL A CA 1
ATOM 1586 C C . VAL A 1 203 ? -3.688 -9.990 -10.391 1.00 95.69 203 VAL A C 1
ATOM 1588 O O . VAL A 1 203 ? -3.983 -11.162 -10.181 1.00 95.69 203 VAL A O 1
ATOM 1591 N N . ILE A 1 204 ? -2.423 -9.628 -10.645 1.00 91.75 204 ILE A N 1
ATOM 1592 C CA . ILE A 1 204 ? -1.283 -10.564 -10.602 1.00 91.75 204 ILE A CA 1
ATOM 1593 C C . ILE A 1 204 ? -1.162 -11.299 -9.255 1.00 91.75 204 ILE A C 1
ATOM 1595 O O . ILE A 1 204 ? -0.602 -12.392 -9.178 1.00 91.75 204 ILE A O 1
ATOM 1599 N N . ARG A 1 205 ? -1.683 -10.714 -8.169 1.00 93.88 205 ARG A N 1
ATOM 1600 C CA . ARG A 1 205 ? -1.688 -11.319 -6.832 1.00 93.88 205 ARG A CA 1
ATOM 1601 C C . ARG A 1 205 ? -2.812 -12.331 -6.631 1.00 93.88 205 ARG A C 1
ATOM 1603 O O . ARG A 1 205 ? -2.697 -13.140 -5.715 1.00 93.88 205 ARG A O 1
ATOM 1610 N N . ALA A 1 206 ? -3.839 -12.347 -7.483 1.00 96.44 206 ALA A N 1
ATOM 1611 C CA . ALA A 1 206 ? -4.975 -13.254 -7.335 1.00 96.44 206 ALA A CA 1
ATOM 1612 C C . ALA A 1 206 ? -4.527 -14.722 -7.317 1.00 96.44 206 ALA A C 1
ATOM 1614 O O . ALA A 1 206 ? -4.854 -15.440 -6.378 1.00 96.44 206 ALA A O 1
ATOM 1615 N N . ALA A 1 207 ? -3.672 -15.138 -8.259 1.00 94.88 207 ALA A N 1
ATOM 1616 C CA . ALA A 1 207 ? -3.136 -16.502 -8.294 1.00 94.88 207 ALA A CA 1
ATOM 1617 C C . ALA A 1 207 ? -2.385 -16.882 -7.003 1.00 94.88 207 ALA A C 1
ATOM 1619 O O . ALA A 1 207 ? -2.570 -17.969 -6.459 1.00 94.88 207 ALA A O 1
ATOM 1620 N N . GLN A 1 208 ? -1.594 -15.952 -6.455 1.00 93.25 208 GLN A N 1
ATOM 1621 C CA . GLN A 1 208 ? -0.900 -16.150 -5.181 1.00 93.25 208 GLN A CA 1
ATOM 1622 C C . GLN A 1 208 ? -1.881 -16.306 -4.009 1.00 93.25 208 GLN A C 1
ATOM 1624 O O . GLN A 1 208 ? -1.622 -17.083 -3.090 1.00 93.25 208 GLN A O 1
ATOM 1629 N N . TYR A 1 209 ? -2.979 -15.551 -3.998 1.00 97.00 209 TYR A N 1
ATOM 1630 C CA . TYR A 1 209 ? -3.970 -15.611 -2.923 1.00 97.00 209 TYR A CA 1
ATOM 1631 C C . TYR A 1 209 ? -4.820 -16.877 -3.004 1.00 97.00 209 TYR A C 1
ATOM 1633 O O . TYR A 1 209 ? -5.064 -17.492 -1.969 1.00 97.00 209 TYR A O 1
ATOM 1641 N N . VAL A 1 210 ? -5.188 -17.307 -4.214 1.00 98.25 210 VAL A N 1
ATOM 1642 C CA . VAL A 1 210 ? -5.853 -18.594 -4.459 1.00 98.25 210 VAL A CA 1
ATOM 1643 C C . VAL A 1 210 ? -4.995 -19.733 -3.912 1.00 98.25 210 VAL A C 1
ATOM 1645 O O . VAL A 1 210 ? -5.457 -20.492 -3.062 1.00 98.25 210 VAL A O 1
ATOM 1648 N N . GLN A 1 211 ? -3.716 -19.781 -4.299 1.00 95.81 211 GLN A N 1
ATOM 1649 C CA . GLN A 1 211 ? -2.778 -20.790 -3.808 1.00 95.81 211 GLN A CA 1
ATOM 1650 C C . GLN A 1 211 ? -2.680 -20.780 -2.274 1.00 95.81 211 GLN A C 1
ATOM 1652 O O . GLN A 1 211 ? -2.821 -21.815 -1.631 1.00 95.81 211 GLN A O 1
ATOM 1657 N N . ARG A 1 212 ? -2.468 -19.608 -1.661 1.00 94.50 212 ARG A N 1
ATOM 1658 C CA . ARG A 1 212 ? -2.341 -19.498 -0.196 1.00 94.50 212 ARG A CA 1
ATOM 1659 C C . ARG A 1 212 ? -3.615 -19.894 0.544 1.00 94.50 212 ARG A C 1
ATOM 1661 O O . ARG A 1 212 ? -3.523 -20.400 1.657 1.00 94.50 212 ARG A O 1
ATOM 1668 N N . THR A 1 213 ? -4.776 -19.672 -0.058 1.00 97.12 213 THR A N 1
ATOM 1669 C CA . THR A 1 213 ? -6.063 -20.098 0.496 1.00 97.12 213 THR A CA 1
ATOM 1670 C C . THR A 1 213 ? -6.200 -21.618 0.447 1.00 97.12 213 THR A C 1
ATOM 1672 O O . THR A 1 213 ? -6.521 -22.238 1.455 1.00 97.12 213 THR A O 1
ATOM 1675 N N . GLN A 1 214 ? -5.856 -22.241 -0.684 1.00 96.31 214 GLN A N 1
ATOM 1676 C CA . GLN A 1 214 ? -5.843 -23.703 -0.836 1.00 96.31 214 GLN A CA 1
ATOM 1677 C C . GLN A 1 214 ? -4.826 -24.385 0.099 1.00 96.31 214 GLN A C 1
ATOM 1679 O O . GLN A 1 214 ? -5.073 -25.483 0.590 1.00 96.31 214 GLN A O 1
ATOM 1684 N N . GLU A 1 215 ? -3.706 -23.719 0.394 1.00 94.69 215 GLU A N 1
ATOM 1685 C CA . GLU A 1 215 ? -2.704 -24.153 1.380 1.00 94.69 215 GLU A CA 1
ATOM 1686 C C . GLU A 1 215 ? -3.130 -23.907 2.845 1.00 94.69 215 GLU A C 1
ATOM 1688 O O . GLU A 1 215 ? -2.378 -24.239 3.761 1.00 94.69 215 GLU A O 1
ATOM 1693 N N . GLY A 1 216 ? -4.293 -23.290 3.093 1.00 93.88 216 GLY A N 1
ATOM 1694 C CA . GLY A 1 216 ? -4.776 -22.946 4.437 1.00 93.88 216 GLY A CA 1
ATOM 1695 C C . GLY A 1 216 ? -3.995 -21.821 5.131 1.00 93.88 216 GLY A C 1
ATOM 1696 O O . GLY A 1 216 ? -4.119 -21.637 6.339 1.00 93.88 216 GLY A O 1
ATOM 1697 N N . ARG A 1 217 ? -3.172 -21.069 4.388 1.00 91.94 217 ARG A N 1
ATOM 1698 C CA . ARG A 1 217 ? -2.398 -19.916 4.891 1.00 91.94 217 ARG A CA 1
ATOM 1699 C C . ARG A 1 217 ? -3.203 -18.619 4.908 1.00 91.94 217 ARG A C 1
ATOM 1701 O O . ARG A 1 217 ? -2.843 -17.690 5.624 1.00 91.94 217 ARG A O 1
ATOM 1708 N N . ILE A 1 218 ? -4.246 -18.546 4.087 1.00 95.69 218 ILE A N 1
ATOM 1709 C CA . ILE A 1 218 ? -5.305 -17.543 4.179 1.00 95.69 218 ILE A CA 1
ATOM 1710 C C . ILE A 1 218 ? -6.586 -18.289 4.541 1.00 95.69 218 ILE A C 1
ATOM 1712 O O . ILE A 1 218 ? -6.855 -19.347 3.974 1.00 95.69 218 ILE A O 1
ATOM 1716 N N . VAL A 1 219 ? -7.354 -17.743 5.481 1.00 97.50 219 VAL A N 1
ATOM 1717 C CA . VAL A 1 219 ? -8.603 -18.314 5.993 1.00 97.50 219 VAL A CA 1
ATOM 1718 C C . VAL A 1 219 ? -9.755 -17.366 5.636 1.00 97.50 219 VAL A C 1
ATOM 1720 O O . VAL A 1 219 ? -10.017 -16.413 6.374 1.00 97.50 219 VAL A O 1
ATOM 1723 N N . PRO A 1 220 ? -10.427 -17.576 4.488 1.00 97.69 220 PRO A N 1
ATOM 1724 C CA . PRO A 1 220 ? -11.546 -16.745 4.057 1.00 97.69 220 PRO A CA 1
ATOM 1725 C C . PRO A 1 220 ? -12.665 -16.709 5.098 1.00 97.69 220 PRO A C 1
ATOM 1727 O O . PRO A 1 220 ? -13.031 -17.742 5.659 1.00 97.69 220 PRO A O 1
ATOM 1730 N N . GLY A 1 221 ? -13.204 -15.518 5.363 1.00 96.06 221 GLY A N 1
ATOM 1731 C CA . GLY A 1 221 ? -14.289 -15.328 6.329 1.00 96.06 221 GLY A CA 1
ATOM 1732 C C . GLY A 1 221 ? -13.884 -15.497 7.797 1.00 96.06 221 GLY A C 1
ATOM 1733 O O . GLY A 1 221 ? -14.757 -15.504 8.665 1.00 96.06 221 GLY A O 1
ATOM 1734 N N . ALA A 1 222 ? -12.588 -15.629 8.107 1.00 97.38 222 ALA A N 1
ATOM 1735 C CA . ALA A 1 222 ? -12.125 -15.579 9.488 1.00 97.38 222 ALA A CA 1
ATOM 1736 C C . ALA A 1 222 ? -12.413 -14.201 10.108 1.00 97.38 222 ALA A C 1
ATOM 1738 O O . ALA A 1 222 ? -12.178 -13.159 9.492 1.00 97.38 222 ALA A O 1
ATOM 1739 N N . THR A 1 223 ? -12.920 -14.200 11.341 1.00 95.81 223 THR A N 1
ATOM 1740 C CA . THR A 1 223 ? -13.299 -12.975 12.052 1.00 95.81 223 THR A CA 1
ATOM 1741 C C . THR A 1 223 ? -12.084 -12.090 12.307 1.00 95.81 223 THR A C 1
ATOM 1743 O O . THR A 1 223 ? -11.107 -12.540 12.902 1.00 95.81 223 THR A O 1
ATOM 1746 N N . VAL A 1 224 ? -12.176 -10.817 11.929 1.00 97.25 224 VAL A N 1
ATOM 1747 C CA . VAL A 1 224 ? -11.231 -9.782 12.362 1.00 97.25 224 VAL A CA 1
ATOM 1748 C C . VAL A 1 224 ? -11.603 -9.361 13.786 1.00 97.25 224 VAL A C 1
ATOM 1750 O O . VAL A 1 224 ? -12.709 -8.875 14.019 1.00 97.25 224 VAL A O 1
ATOM 1753 N N . GLU A 1 225 ? -10.716 -9.596 14.752 1.00 97.69 225 GLU A N 1
ATOM 1754 C CA . GLU A 1 225 ? -11.004 -9.455 16.185 1.00 97.69 225 GLU A CA 1
ATOM 1755 C C . GLU A 1 225 ? -10.184 -8.330 16.821 1.00 97.69 225 GLU A C 1
ATOM 1757 O O . GLU A 1 225 ? -8.967 -8.274 16.673 1.00 97.69 225 GLU A O 1
ATOM 1762 N N . VAL A 1 226 ? -10.833 -7.451 17.589 1.00 97.88 226 VAL A N 1
ATOM 1763 C CA . VAL A 1 226 ? -10.140 -6.454 18.416 1.00 97.88 226 VAL A CA 1
ATOM 1764 C C . VAL A 1 226 ? -9.728 -7.109 19.734 1.00 97.88 226 VAL A C 1
ATOM 1766 O O . VAL A 1 226 ? -10.565 -7.370 20.595 1.00 97.88 226 VAL A O 1
ATOM 1769 N N . VAL A 1 227 ? -8.433 -7.369 19.899 1.00 95.94 227 VAL A N 1
ATOM 1770 C CA . VAL A 1 227 ? -7.883 -8.078 21.070 1.00 95.94 227 VAL A CA 1
ATOM 1771 C C . VAL A 1 227 ? -7.432 -7.135 22.184 1.00 95.94 227 VAL A C 1
ATOM 1773 O O . VAL A 1 227 ? -7.325 -7.540 23.342 1.00 95.94 227 VAL A O 1
ATOM 1776 N N . GLN A 1 228 ? -7.174 -5.868 21.856 1.00 95.94 228 GLN A N 1
ATOM 1777 C CA . GLN A 1 228 ? -6.969 -4.797 22.830 1.00 95.94 228 GLN A CA 1
ATOM 1778 C C . GLN A 1 228 ? -7.633 -3.524 22.335 1.00 95.94 228 GLN A C 1
ATOM 1780 O O . GLN A 1 228 ? -7.515 -3.184 21.159 1.00 95.94 228 GLN A O 1
ATOM 1785 N N . ASP A 1 229 ? -8.288 -2.814 23.247 1.00 97.75 229 ASP A N 1
ATOM 1786 C CA . ASP A 1 229 ? -9.085 -1.642 22.918 1.00 97.75 229 ASP A CA 1
ATOM 1787 C C . ASP A 1 229 ? -8.944 -0.553 23.991 1.00 97.75 229 ASP A C 1
ATOM 1789 O O . ASP A 1 229 ? -9.207 -0.778 25.175 1.00 97.75 229 ASP A O 1
ATOM 1793 N N . THR A 1 230 ? -8.507 0.635 23.577 1.00 98.25 230 THR A N 1
ATOM 1794 C CA . THR A 1 230 ? -8.492 1.862 24.379 1.00 98.25 230 THR A CA 1
ATOM 1795 C C . THR A 1 230 ? -9.137 3.005 23.581 1.00 98.25 230 THR A C 1
ATOM 1797 O O . THR A 1 230 ? -9.389 2.860 22.380 1.00 98.25 230 THR A O 1
ATOM 1800 N N . PRO A 1 231 ? -9.402 4.179 24.187 1.00 98.38 231 PRO A N 1
ATOM 1801 C CA . PRO A 1 231 ? -9.984 5.301 23.451 1.00 98.38 231 PRO A CA 1
ATOM 1802 C C . PRO A 1 231 ? -9.188 5.704 22.199 1.00 98.38 231 PRO A C 1
ATOM 1804 O O . PRO A 1 231 ? -9.791 6.016 21.179 1.00 98.38 231 PRO A O 1
ATOM 1807 N N . THR A 1 232 ? -7.853 5.656 22.249 1.00 98.44 232 THR A N 1
ATOM 1808 C CA . THR A 1 232 ? -6.973 6.124 21.161 1.00 98.44 232 THR A CA 1
ATOM 1809 C C . THR A 1 232 ? -6.134 5.025 20.521 1.00 98.44 232 THR A C 1
ATOM 1811 O O . THR A 1 232 ? -5.427 5.296 19.552 1.00 98.44 232 THR A O 1
ATOM 1814 N N . THR A 1 233 ? -6.179 3.792 21.029 1.00 98.25 233 THR A N 1
ATOM 1815 C CA . THR A 1 233 ? -5.403 2.675 20.478 1.00 98.25 233 THR A CA 1
ATOM 1816 C C . THR A 1 233 ? -6.224 1.399 20.358 1.00 98.25 233 THR A C 1
ATOM 1818 O O . THR A 1 233 ? -7.103 1.147 21.178 1.00 98.25 233 THR A O 1
ATOM 1821 N N . ALA A 1 234 ? -5.913 0.566 19.369 1.00 97.31 234 ALA A N 1
ATOM 1822 C CA . ALA A 1 234 ? -6.417 -0.799 19.284 1.00 97.31 234 ALA A CA 1
ATOM 1823 C C . ALA A 1 234 ? -5.382 -1.758 18.694 1.00 97.31 234 ALA A C 1
ATOM 1825 O O . ALA A 1 234 ? -4.561 -1.358 17.869 1.00 97.31 234 ALA A O 1
ATOM 1826 N N . ILE A 1 235 ? -5.473 -3.026 19.097 1.00 95.88 235 ILE A N 1
ATOM 1827 C CA . ILE A 1 235 ? -4.774 -4.144 18.464 1.00 95.88 235 ILE A CA 1
ATOM 1828 C C . ILE A 1 235 ? -5.809 -5.096 17.873 1.00 95.88 235 ILE A C 1
ATOM 1830 O O . ILE A 1 235 ? -6.741 -5.510 18.563 1.00 95.88 235 ILE A O 1
ATOM 1834 N N . VAL A 1 236 ? -5.603 -5.461 16.612 1.00 96.25 236 VAL A N 1
ATOM 1835 C CA . VAL A 1 236 ? -6.467 -6.331 15.818 1.00 96.25 236 VAL A CA 1
ATOM 1836 C C . VAL A 1 236 ? -5.742 -7.639 15.483 1.00 96.25 236 VAL A C 1
ATOM 1838 O O . VAL A 1 236 ? -4.628 -7.626 14.954 1.00 96.25 236 VAL A O 1
ATOM 1841 N N . ASP A 1 237 ? -6.379 -8.776 15.749 1.00 95.19 237 ASP A N 1
ATOM 1842 C CA . ASP A 1 237 ? -5.989 -10.076 15.200 1.00 95.19 237 ASP A CA 1
ATOM 1843 C C . ASP A 1 237 ? -6.825 -10.353 13.943 1.00 95.19 237 ASP A C 1
ATOM 1845 O O . ASP A 1 237 ? -8.053 -10.444 13.987 1.00 95.19 237 ASP A O 1
ATOM 1849 N N . GLY A 1 238 ? -6.158 -10.459 12.795 1.00 95.62 238 GLY A N 1
ATOM 1850 C CA . GLY A 1 238 ? -6.801 -10.730 11.514 1.00 95.62 238 GLY A CA 1
ATOM 1851 C C . GLY A 1 238 ? -7.216 -12.188 11.312 1.00 95.62 238 GLY A C 1
ATOM 1852 O O . GLY A 1 238 ? -7.835 -12.490 10.293 1.00 95.62 238 GLY A O 1
ATOM 1853 N N . ASN A 1 239 ? -6.841 -13.098 12.221 1.00 95.12 239 ASN A N 1
ATOM 1854 C CA . ASN A 1 239 ? -7.126 -14.536 12.162 1.00 95.12 239 ASN A CA 1
ATOM 1855 C C . ASN A 1 239 ? -6.824 -15.188 10.797 1.00 95.12 239 ASN A C 1
ATOM 1857 O O . ASN A 1 239 ? -7.478 -16.138 10.375 1.00 95.12 239 ASN A O 1
ATOM 1861 N N . TRP A 1 240 ? -5.785 -14.692 10.127 1.00 94.88 240 TRP A N 1
ATOM 1862 C CA . TRP A 1 240 ? -5.324 -15.092 8.798 1.00 94.88 240 TRP A CA 1
ATOM 1863 C C . TRP A 1 240 ? -6.331 -14.868 7.665 1.00 94.88 240 TRP A C 1
ATOM 1865 O O . TRP A 1 240 ? -6.178 -15.460 6.599 1.00 94.88 240 TRP A O 1
ATOM 1875 N N . ASN A 1 241 ? -7.304 -13.967 7.829 1.00 97.44 241 ASN A N 1
ATOM 1876 C CA . ASN A 1 241 ? -8.134 -13.505 6.715 1.00 97.44 241 ASN A CA 1
ATOM 1877 C C . ASN A 1 241 ? -7.283 -12.724 5.681 1.00 97.44 241 ASN A C 1
ATOM 1879 O O . ASN A 1 241 ? -6.105 -12.400 5.902 1.00 97.44 241 ASN A O 1
ATOM 1883 N N . TYR A 1 242 ? -7.864 -12.421 4.521 1.00 97.88 242 TYR A N 1
ATOM 1884 C CA . TYR A 1 242 ? -7.237 -11.610 3.485 1.00 97.88 242 TYR A CA 1
ATOM 1885 C C . TYR A 1 242 ? -6.742 -10.277 4.050 1.00 97.88 242 TYR A C 1
ATOM 1887 O O . TYR A 1 242 ? -7.440 -9.599 4.804 1.00 97.88 242 TYR A O 1
ATOM 1895 N N . GLY A 1 243 ? -5.540 -9.862 3.643 1.00 97.06 243 GLY A N 1
ATOM 1896 C CA . GLY A 1 243 ? -4.941 -8.626 4.146 1.00 97.06 243 GLY A CA 1
ATOM 1897 C C . GLY A 1 243 ? -5.757 -7.379 3.796 1.00 97.06 243 GLY A C 1
ATOM 1898 O O . GLY A 1 243 ? -5.722 -6.414 4.546 1.00 97.06 243 GLY A O 1
ATOM 1899 N N . GLN A 1 244 ? -6.522 -7.417 2.701 1.00 98.50 244 GLN A N 1
ATOM 1900 C CA . GLN A 1 244 ? -7.437 -6.352 2.272 1.00 98.50 244 GLN A CA 1
ATOM 1901 C C . GLN A 1 244 ? -8.611 -6.182 3.242 1.00 98.50 244 GLN A C 1
ATOM 1903 O O . GLN A 1 244 ? -9.013 -5.058 3.537 1.00 98.50 244 GLN A O 1
ATOM 1908 N N . VAL A 1 245 ? -9.135 -7.293 3.767 1.00 98.50 245 VAL A N 1
ATOM 1909 C CA . VAL A 1 245 ? -10.198 -7.291 4.781 1.00 98.50 245 VAL A CA 1
ATOM 1910 C C . VAL A 1 245 ? -9.634 -6.751 6.089 1.00 98.50 245 VAL A C 1
ATOM 1912 O O . VAL A 1 245 ? -10.120 -5.748 6.602 1.00 98.50 245 VAL A O 1
ATOM 1915 N N . VAL A 1 246 ? -8.528 -7.330 6.565 1.00 98.06 246 VAL A N 1
ATOM 1916 C CA . VAL A 1 246 ? -7.872 -6.900 7.811 1.00 98.06 246 VAL A CA 1
ATOM 1917 C C . VAL A 1 246 ? -7.479 -5.420 7.754 1.00 98.06 246 VAL A C 1
ATOM 1919 O O . VAL A 1 246 ? -7.746 -4.679 8.695 1.00 98.06 246 VAL A O 1
ATOM 1922 N N . GLY A 1 247 ? -6.886 -4.963 6.649 1.00 98.12 247 GLY A N 1
ATOM 1923 C CA . GLY A 1 247 ? -6.478 -3.571 6.472 1.00 98.12 247 GLY A CA 1
ATOM 1924 C C . GLY A 1 247 ? -7.658 -2.597 6.465 1.00 98.12 247 GLY A C 1
ATOM 1925 O O . GLY A 1 247 ? -7.600 -1.580 7.155 1.00 98.12 247 GLY A O 1
ATOM 1926 N N . ARG A 1 248 ? -8.750 -2.922 5.756 1.00 98.44 248 ARG A N 1
ATOM 1927 C CA . ARG A 1 248 ? -9.957 -2.081 5.712 1.00 98.44 248 ARG A CA 1
ATOM 1928 C C . ARG A 1 248 ? -10.564 -1.911 7.102 1.00 98.44 248 ARG A C 1
ATOM 1930 O O . ARG A 1 248 ? -10.828 -0.779 7.509 1.00 98.44 248 ARG A O 1
ATOM 1937 N N . GLU A 1 249 ? -10.747 -3.012 7.830 1.00 98.44 249 GLU A N 1
ATOM 1938 C CA . GLU A 1 249 ? -11.329 -2.983 9.177 1.00 98.44 249 GLU A CA 1
ATOM 1939 C C . GLU A 1 249 ? -10.421 -2.254 10.178 1.00 98.44 249 GLU A C 1
ATOM 1941 O O . GLU A 1 249 ? -10.893 -1.467 10.997 1.00 98.44 249 GLU A O 1
ATOM 1946 N N . THR A 1 250 ? -9.101 -2.431 10.064 1.00 98.50 250 THR A N 1
ATOM 1947 C CA . THR A 1 250 ? -8.126 -1.736 10.921 1.00 98.50 250 THR A CA 1
ATOM 1948 C C . THR A 1 250 ? -8.166 -0.223 10.702 1.00 98.50 250 THR A C 1
ATOM 1950 O O . THR A 1 250 ? -8.184 0.539 11.669 1.00 98.50 250 THR A O 1
ATOM 1953 N N . MET A 1 251 ? -8.236 0.235 9.446 1.00 98.81 251 MET A N 1
ATOM 1954 C CA . MET A 1 251 ? -8.331 1.667 9.153 1.00 98.81 251 MET A CA 1
ATOM 1955 C C . MET A 1 251 ? -9.687 2.243 9.574 1.00 98.81 251 MET A C 1
ATOM 1957 O O . MET A 1 251 ? -9.729 3.337 10.133 1.00 98.81 251 MET A O 1
ATOM 1961 N N . ASN A 1 252 ? -10.788 1.507 9.376 1.00 98.62 252 ASN A N 1
ATOM 1962 C CA . ASN A 1 252 ? -12.111 1.910 9.867 1.00 98.62 252 ASN A CA 1
ATOM 1963 C C . ASN A 1 252 ? -12.090 2.161 11.379 1.00 98.62 252 ASN A C 1
ATOM 1965 O O . ASN A 1 252 ? -12.563 3.204 11.829 1.00 98.62 252 ASN A O 1
ATOM 1969 N N . LEU A 1 253 ? -11.479 1.253 12.145 1.00 98.69 253 LEU A N 1
ATOM 1970 C CA . LEU A 1 253 ? -11.350 1.385 13.594 1.00 98.69 253 LEU A CA 1
ATOM 1971 C C . LEU A 1 253 ? -10.504 2.603 13.996 1.00 98.69 253 LEU A C 1
ATOM 1973 O O . LEU A 1 253 ? -10.870 3.331 14.920 1.00 98.69 253 LEU A O 1
ATOM 1977 N N . ALA A 1 254 ? -9.392 2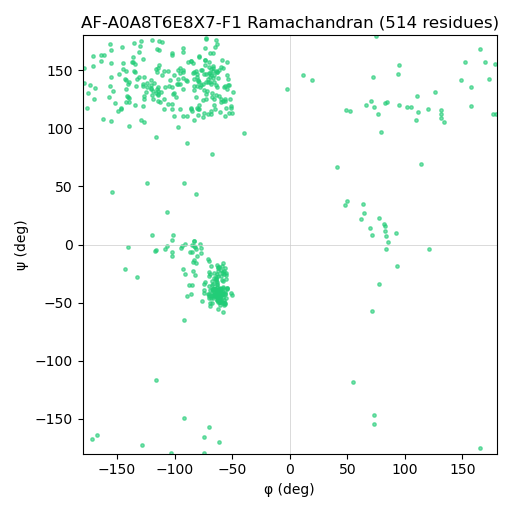.860 13.297 1.00 98.81 254 ALA A N 1
ATOM 1978 C CA . ALA A 1 254 ? -8.572 4.049 13.533 1.00 98.81 254 ALA A CA 1
ATOM 1979 C C . ALA A 1 254 ? -9.349 5.345 13.240 1.00 98.81 254 ALA A C 1
ATOM 1981 O O . ALA A 1 254 ? -9.322 6.269 14.052 1.00 98.81 254 ALA A O 1
ATOM 1982 N N . ILE A 1 255 ? -10.078 5.400 12.120 1.00 98.81 255 ILE A N 1
ATOM 1983 C CA . ILE A 1 255 ? -10.922 6.542 11.739 1.00 98.81 255 ILE A CA 1
ATOM 1984 C C . ILE A 1 255 ? -12.009 6.783 12.789 1.00 98.81 255 ILE A C 1
ATOM 1986 O O . ILE A 1 255 ? -12.187 7.915 13.230 1.00 98.81 255 ILE A O 1
ATOM 1990 N N . GLU A 1 256 ? -12.737 5.739 13.198 1.00 98.56 256 GLU A N 1
ATOM 1991 C CA . GLU A 1 256 ? -13.814 5.845 14.187 1.00 98.56 256 GLU A CA 1
ATOM 1992 C C . GLU A 1 256 ? -13.302 6.445 15.499 1.00 98.56 256 GLU A C 1
ATOM 1994 O O . GLU A 1 256 ? -13.842 7.439 15.979 1.00 98.56 256 GLU A O 1
ATOM 1999 N N . LYS A 1 257 ? -12.197 5.913 16.026 1.00 98.62 257 LYS A N 1
ATOM 2000 C CA . LYS A 1 257 ? -11.577 6.411 17.259 1.00 98.62 257 LYS A CA 1
ATOM 2001 C C . LYS A 1 257 ? -11.054 7.838 17.127 1.00 98.62 257 LYS A C 1
ATOM 2003 O O . LYS A 1 257 ? -11.201 8.640 18.051 1.00 98.62 257 LYS A O 1
ATOM 2008 N N . ALA A 1 258 ? -10.452 8.173 15.987 1.00 98.75 258 ALA A N 1
ATOM 2009 C CA . ALA A 1 258 ? -9.919 9.508 15.746 1.00 98.75 258 ALA A CA 1
ATOM 2010 C C . ALA A 1 258 ? -11.023 10.575 15.677 1.00 98.75 258 ALA A C 1
ATOM 2012 O O . ALA A 1 258 ? -10.761 11.704 16.080 1.00 98.75 258 ALA A O 1
ATOM 2013 N N . ARG A 1 259 ? -12.256 10.236 15.261 1.00 98.12 259 ARG A N 1
ATOM 2014 C CA . ARG A 1 259 ? -13.383 11.198 15.273 1.00 98.12 259 ARG A CA 1
ATOM 2015 C C . ARG A 1 259 ? -13.642 11.726 16.678 1.00 98.12 259 ARG A C 1
ATOM 2017 O O . ARG A 1 259 ? -13.848 12.923 16.868 1.00 98.12 259 ARG A O 1
ATOM 2024 N N . ASP A 1 260 ? -13.594 10.838 17.665 1.00 95.69 260 ASP A N 1
ATOM 2025 C CA . ASP A 1 260 ? -13.905 11.190 19.048 1.00 95.69 260 ASP A CA 1
ATOM 2026 C C . ASP A 1 260 ? -12.697 11.772 19.789 1.00 95.69 260 ASP A C 1
ATOM 2028 O O . ASP A 1 260 ? -12.857 12.647 20.640 1.00 95.69 260 ASP A O 1
ATOM 2032 N N . GLN A 1 261 ? -11.488 11.286 19.488 1.00 98.38 261 GLN A N 1
ATOM 2033 C CA . GLN A 1 261 ? -10.278 11.598 20.262 1.00 98.38 261 GLN A CA 1
ATOM 2034 C C . GLN A 1 261 ? -9.280 12.523 19.548 1.00 98.38 261 GLN A C 1
ATOM 2036 O O . GLN A 1 261 ? -8.237 12.856 20.111 1.00 98.38 261 GLN A O 1
ATOM 2041 N N . GLY A 1 262 ? -9.541 12.896 18.297 1.00 98.38 262 GLY A N 1
ATOM 2042 C CA . GLY A 1 262 ? -8.661 13.699 17.448 1.00 98.38 262 GLY A CA 1
ATOM 2043 C C . GLY A 1 262 ? -7.492 12.927 16.834 1.00 98.38 262 GLY A C 1
ATOM 2044 O O . GLY A 1 262 ? -7.102 13.206 15.703 1.00 98.38 262 GLY A O 1
ATOM 2045 N N . VAL A 1 263 ? -6.932 11.941 17.539 1.00 98.81 263 VAL A N 1
ATOM 2046 C CA . VAL A 1 263 ? -5.863 11.061 17.041 1.00 98.81 263 VAL A CA 1
ATOM 2047 C C . VAL A 1 263 ? -6.090 9.646 17.546 1.00 98.81 263 VAL A C 1
ATOM 2049 O O . VAL A 1 263 ? -6.309 9.443 18.741 1.00 98.81 263 VAL A O 1
ATOM 2052 N N . ALA A 1 264 ? -5.970 8.659 16.662 1.00 98.81 264 ALA A N 1
ATOM 2053 C CA . ALA A 1 264 ? -5.993 7.260 17.057 1.00 98.81 264 ALA A CA 1
ATOM 2054 C C . ALA A 1 264 ? -5.057 6.390 16.218 1.00 98.81 264 ALA A C 1
ATOM 2056 O O . ALA A 1 264 ? -4.714 6.718 15.082 1.00 98.81 264 ALA A O 1
ATOM 2057 N N . VAL A 1 265 ? -4.657 5.263 16.803 1.00 98.56 265 VAL A N 1
ATOM 2058 C CA . VAL A 1 265 ? -3.833 4.230 16.175 1.00 98.56 265 VAL A CA 1
ATOM 2059 C C . VAL A 1 265 ? -4.546 2.889 16.264 1.00 98.56 265 VAL A C 1
ATOM 2061 O O . VAL A 1 265 ? -4.952 2.473 17.342 1.00 98.56 265 VAL A O 1
ATOM 2064 N N . ALA A 1 266 ? -4.630 2.165 15.159 1.00 98.12 266 ALA A N 1
ATOM 2065 C CA . ALA A 1 266 ? -4.963 0.750 15.162 1.00 98.12 266 ALA A CA 1
ATOM 2066 C C . ALA A 1 266 ? -3.813 -0.033 14.529 1.00 98.12 266 ALA A C 1
ATOM 2068 O O . ALA A 1 266 ? -3.266 0.356 13.493 1.00 98.12 266 ALA A O 1
ATOM 2069 N N . THR A 1 267 ? -3.424 -1.131 15.163 1.00 96.94 267 THR A N 1
ATOM 2070 C CA . THR A 1 267 ? -2.451 -2.073 14.614 1.00 96.94 267 THR A CA 1
ATOM 2071 C C . THR A 1 267 ? -3.119 -3.404 14.339 1.00 96.94 267 THR A C 1
ATOM 2073 O O . THR A 1 267 ? -4.073 -3.773 15.020 1.00 96.94 267 THR A O 1
ATOM 2076 N N . ALA A 1 268 ? -2.611 -4.146 13.360 1.00 95.00 268 ALA A N 1
ATOM 2077 C CA . ALA A 1 268 ? -3.096 -5.484 13.068 1.00 95.00 268 ALA A CA 1
ATOM 2078 C C . ALA A 1 268 ? -1.959 -6.472 12.852 1.00 95.00 268 ALA A C 1
ATOM 2080 O O . ALA A 1 268 ? -0.898 -6.118 12.335 1.00 95.00 268 ALA A O 1
ATOM 2081 N N . HIS A 1 269 ? -2.205 -7.724 13.220 1.00 92.50 269 HIS A N 1
ATOM 2082 C CA . HIS A 1 269 ? -1.329 -8.846 12.917 1.00 92.50 269 HIS A CA 1
ATOM 2083 C C . HIS A 1 269 ? -2.130 -10.046 12.417 1.00 92.50 269 HIS A C 1
ATOM 2085 O O . HIS A 1 269 ? -3.357 -10.030 12.386 1.00 92.50 269 HIS A O 1
ATOM 2091 N N . ARG A 1 270 ? -1.412 -11.087 11.984 1.00 90.75 270 ARG A N 1
ATOM 2092 C CA . ARG A 1 270 ? -1.975 -12.301 11.373 1.00 90.75 270 ARG A CA 1
ATOM 2093 C C . ARG A 1 270 ? -2.970 -11.995 10.242 1.00 90.75 270 ARG A C 1
ATOM 2095 O O . ARG A 1 270 ? -3.959 -12.689 10.094 1.00 90.75 270 ARG A O 1
ATOM 2102 N N . GLY A 1 271 ? -2.719 -10.967 9.430 1.00 91.81 271 GLY A N 1
ATOM 2103 C CA . GLY A 1 271 ? -3.387 -10.761 8.145 1.00 91.81 271 GLY A CA 1
ATOM 2104 C C . GLY A 1 271 ? -2.571 -11.320 6.978 1.00 91.81 271 GLY A C 1
ATOM 2105 O O . GLY A 1 271 ? -1.335 -11.371 7.029 1.00 91.81 271 GLY A O 1
ATOM 2106 N N . GLY A 1 272 ? -3.262 -11.711 5.904 1.00 92.94 272 GLY A N 1
ATOM 2107 C CA . GLY A 1 272 ? -2.642 -11.997 4.610 1.00 92.94 272 GLY A CA 1
ATOM 2108 C C . GLY A 1 272 ? -1.931 -10.774 4.007 1.00 92.94 272 GLY A C 1
ATOM 2109 O O . GLY A 1 272 ? -1.760 -9.738 4.645 1.00 92.94 272 GLY A O 1
ATOM 2110 N N . HIS A 1 273 ? -1.505 -10.869 2.746 1.00 94.00 273 HIS A N 1
ATOM 2111 C CA . HIS A 1 273 ? -0.860 -9.730 2.086 1.00 94.00 273 HIS A CA 1
ATOM 2112 C C . HIS A 1 273 ? -1.862 -8.584 1.854 1.00 94.00 273 HIS A C 1
ATOM 211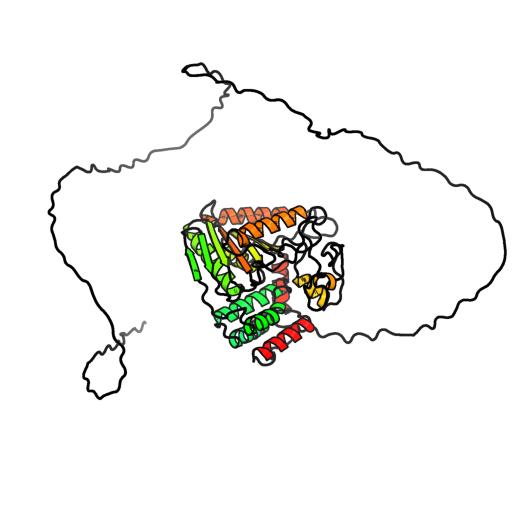4 O O . HIS A 1 273 ? -2.910 -8.805 1.248 1.00 94.00 273 HIS A O 1
ATOM 2120 N N . ALA A 1 274 ? -1.534 -7.370 2.297 1.00 95.06 274 ALA A N 1
ATOM 2121 C CA . ALA A 1 274 ? -2.453 -6.231 2.357 1.00 95.06 274 ALA A CA 1
ATOM 2122 C C . ALA A 1 274 ? -2.626 -5.468 1.028 1.00 95.06 274 ALA A C 1
ATOM 2124 O O . ALA A 1 274 ? -3.438 -4.556 0.951 1.00 95.06 274 ALA A O 1
ATOM 2125 N N . GLY A 1 275 ? -1.920 -5.839 -0.046 1.00 94.94 275 GLY A N 1
ATOM 2126 C CA . GLY A 1 275 ? -2.057 -5.168 -1.347 1.00 94.94 275 GLY A CA 1
ATOM 2127 C C . GLY A 1 275 ? -1.413 -3.775 -1.378 1.00 94.94 275 GLY A C 1
ATOM 2128 O O . GLY A 1 275 ? -0.364 -3.565 -0.777 1.00 94.94 275 GLY A O 1
ATOM 2129 N N . ARG A 1 276 ? -2.004 -2.842 -2.137 1.00 96.81 276 ARG A N 1
ATOM 2130 C CA . ARG A 1 276 ? -1.567 -1.434 -2.225 1.00 96.81 276 ARG A CA 1
ATOM 2131 C C . ARG A 1 276 ? -1.957 -0.660 -0.959 1.00 96.81 276 ARG A C 1
ATOM 2133 O O . ARG A 1 276 ? -3.135 -0.405 -0.735 1.00 96.81 276 ARG A O 1
ATOM 2140 N N . ILE A 1 277 ? -0.981 -0.225 -0.169 1.00 97.31 277 ILE A N 1
ATOM 2141 C CA . ILE A 1 277 ? -1.250 0.375 1.148 1.00 97.31 277 ILE A CA 1
ATOM 2142 C C . ILE A 1 277 ? -1.901 1.762 1.032 1.00 97.31 277 ILE A C 1
ATOM 2144 O O . ILE A 1 277 ? -2.683 2.148 1.900 1.00 97.31 277 ILE A O 1
ATOM 2148 N N . GLY A 1 278 ? -1.666 2.491 -0.064 1.00 98.06 278 GLY A N 1
ATOM 2149 C CA . GLY A 1 278 ? -2.302 3.784 -0.319 1.00 98.06 278 GLY A CA 1
ATOM 2150 C C . GLY A 1 278 ? -3.835 3.743 -0.320 1.00 98.06 278 GLY A C 1
ATOM 2151 O O . GLY A 1 278 ? -4.450 4.763 -0.030 1.00 98.06 278 GLY A O 1
ATOM 2152 N N . ALA A 1 279 ? -4.462 2.583 -0.562 1.00 98.25 279 ALA A N 1
ATOM 2153 C CA . ALA A 1 279 ? -5.918 2.426 -0.480 1.00 98.25 279 ALA A CA 1
ATOM 2154 C C . ALA A 1 279 ? -6.459 2.728 0.930 1.00 98.25 279 ALA A C 1
ATOM 2156 O O . ALA A 1 279 ? -7.497 3.368 1.077 1.00 98.25 279 ALA A O 1
ATOM 2157 N N . TYR A 1 280 ? -5.718 2.352 1.974 1.00 98.62 280 TYR A N 1
ATOM 2158 C CA . TYR A 1 280 ? -6.098 2.643 3.358 1.00 98.62 280 TYR A CA 1
ATOM 2159 C C . TYR A 1 280 ? -5.875 4.120 3.710 1.00 98.62 280 TYR A C 1
ATOM 2161 O O . TYR A 1 280 ? -6.652 4.713 4.453 1.00 98.62 280 TYR A O 1
ATOM 2169 N N . GLY A 1 281 ? -4.841 4.749 3.142 1.00 98.44 281 GLY A N 1
ATOM 2170 C CA . GLY A 1 281 ? -4.655 6.198 3.257 1.00 98.44 281 GLY A CA 1
ATOM 2171 C C . GLY A 1 281 ? -5.806 6.976 2.608 1.00 98.44 281 GLY A C 1
ATOM 2172 O O . GLY A 1 281 ? -6.320 7.932 3.181 1.00 98.44 281 GLY A O 1
ATOM 2173 N N . GLU A 1 282 ? -6.261 6.523 1.441 1.00 98.62 282 GLU A N 1
ATOM 2174 C CA . GLU A 1 282 ? -7.418 7.089 0.740 1.00 98.62 282 GLU A CA 1
ATOM 2175 C C . GLU A 1 282 ? -8.721 6.893 1.516 1.00 98.62 282 GLU A C 1
ATOM 2177 O O . GLU A 1 282 ? -9.531 7.812 1.564 1.00 98.62 282 GLU A O 1
ATOM 2182 N N . GLN A 1 283 ? -8.901 5.747 2.176 1.00 98.56 283 GLN A N 1
ATOM 2183 C CA . GLN A 1 283 ? -10.040 5.491 3.061 1.00 98.56 283 GLN A CA 1
ATOM 2184 C C . GLN A 1 283 ? -10.126 6.532 4.193 1.00 98.56 283 GLN A C 1
ATOM 2186 O O . GLN A 1 283 ? -11.206 7.057 4.467 1.00 98.56 283 GLN A O 1
ATOM 2191 N N . ALA A 1 284 ? -8.997 6.891 4.812 1.00 98.69 284 ALA A N 1
ATOM 2192 C CA . ALA A 1 284 ? -8.954 7.951 5.821 1.00 98.69 284 ALA A CA 1
ATOM 2193 C C . ALA A 1 284 ? -9.171 9.349 5.229 1.00 98.69 284 ALA A C 1
ATOM 2195 O O . ALA A 1 284 ? -9.953 10.132 5.773 1.00 98.69 284 ALA A O 1
ATOM 2196 N N . ALA A 1 285 ? -8.547 9.651 4.088 1.00 98.56 285 ALA A N 1
ATOM 2197 C CA . ALA A 1 285 ? -8.733 10.931 3.411 1.00 98.56 285 ALA A CA 1
ATOM 2198 C C . ALA A 1 285 ? -10.195 11.142 2.978 1.00 98.56 285 ALA A C 1
ATOM 2200 O O . ALA A 1 285 ? -10.731 12.235 3.151 1.00 98.56 285 ALA A O 1
ATOM 2201 N N . ALA A 1 286 ? -10.880 10.089 2.520 1.00 98.19 286 ALA A N 1
ATOM 2202 C CA . ALA A 1 286 ? -12.310 10.112 2.208 1.00 98.19 286 ALA A CA 1
ATOM 2203 C C . ALA A 1 286 ? -13.183 10.374 3.451 1.00 98.19 286 ALA A C 1
ATOM 2205 O O . ALA A 1 286 ? -14.236 11.001 3.350 1.00 98.19 286 ALA A O 1
ATOM 2206 N N . ALA A 1 287 ? -12.728 9.968 4.641 1.00 98.19 287 ALA A N 1
ATOM 2207 C CA . ALA A 1 287 ? -13.352 10.332 5.915 1.00 98.19 287 ALA A CA 1
ATOM 2208 C C . ALA A 1 287 ? -13.007 11.765 6.385 1.00 98.19 287 ALA A C 1
ATOM 2210 O O . ALA A 1 287 ? -13.486 12.204 7.434 1.00 98.19 287 ALA A O 1
ATOM 2211 N N . GLY A 1 288 ? -12.205 12.509 5.615 1.00 98.06 288 GLY A N 1
ATOM 2212 C CA . GLY A 1 288 ? -11.725 13.849 5.948 1.00 98.06 288 GLY A CA 1
ATOM 2213 C C . GLY A 1 288 ? -10.585 13.866 6.964 1.00 98.06 288 GLY A C 1
ATOM 2214 O O . GLY A 1 288 ? -10.393 14.880 7.630 1.00 98.06 288 GLY A O 1
ATOM 2215 N N . MET A 1 289 ? -9.840 12.764 7.083 1.00 98.62 289 MET A N 1
ATOM 2216 C CA . MET A 1 289 ? -8.758 12.591 8.052 1.00 98.62 289 MET A CA 1
ATOM 2217 C C . MET A 1 289 ? -7.400 12.410 7.386 1.00 98.62 289 MET A C 1
ATOM 2219 O O . MET A 1 289 ? -7.287 11.870 6.288 1.00 98.62 289 MET A O 1
ATOM 2223 N N . ILE A 1 290 ? -6.349 12.828 8.087 1.00 98.81 290 ILE A N 1
ATOM 2224 C CA . ILE A 1 290 ? -4.968 12.532 7.702 1.00 98.81 290 ILE A CA 1
ATOM 2225 C C . ILE A 1 290 ? -4.651 11.105 8.154 1.00 98.81 290 ILE A C 1
ATOM 2227 O O . ILE A 1 290 ? -5.041 10.712 9.255 1.00 98.81 290 ILE A O 1
ATOM 2231 N N . ALA A 1 291 ? -3.905 10.354 7.347 1.00 98.75 291 ALA A N 1
ATOM 2232 C CA . ALA A 1 291 ? -3.424 9.030 7.715 1.00 98.75 291 ALA A CA 1
ATOM 2233 C C . ALA A 1 291 ? -1.916 8.867 7.561 1.00 98.75 291 ALA A C 1
ATOM 2235 O O . ALA A 1 291 ? -1.314 9.353 6.603 1.00 98.75 291 ALA A O 1
ATOM 2236 N N . ILE A 1 292 ? -1.335 8.097 8.481 1.00 98.75 292 ILE A N 1
ATOM 2237 C CA . ILE A 1 292 ? -0.038 7.442 8.306 1.00 98.75 292 ILE A CA 1
ATOM 2238 C C . ILE A 1 292 ? -0.272 5.940 8.402 1.00 98.75 292 ILE A C 1
ATOM 2240 O O . ILE A 1 292 ? -0.805 5.469 9.405 1.00 98.75 292 ILE A O 1
ATOM 2244 N N . ALA A 1 293 ? 0.143 5.183 7.390 1.00 98.19 293 ALA A N 1
ATOM 2245 C CA . ALA A 1 293 ? 0.072 3.727 7.428 1.00 98.19 293 ALA A CA 1
ATOM 2246 C C . ALA A 1 293 ? 1.425 3.100 7.093 1.00 98.19 293 ALA A C 1
ATOM 2248 O O . ALA A 1 293 ? 2.122 3.540 6.183 1.00 98.19 293 ALA A O 1
ATOM 2249 N N . CYS A 1 294 ? 1.791 2.061 7.833 1.00 95.94 294 CYS A N 1
ATOM 2250 C CA . CYS A 1 294 ? 3.040 1.332 7.670 1.00 95.94 294 CYS A CA 1
ATOM 2251 C C . CYS A 1 294 ? 2.738 -0.163 7.671 1.00 95.94 294 CYS A C 1
ATOM 2253 O O . CYS A 1 294 ? 1.899 -0.627 8.443 1.00 95.94 294 CYS A O 1
ATOM 2255 N N . VAL A 1 295 ? 3.446 -0.924 6.841 1.00 93.00 295 VAL A N 1
ATOM 2256 C CA . VAL A 1 295 ? 3.296 -2.381 6.792 1.00 93.00 295 VAL A CA 1
ATOM 2257 C C . VAL A 1 295 ? 4.664 -3.038 6.785 1.00 93.00 295 VAL A C 1
ATOM 2259 O O . VAL A 1 295 ? 5.542 -2.610 6.044 1.00 93.00 295 VAL A O 1
ATOM 2262 N N . ASN A 1 296 ? 4.847 -4.096 7.571 1.00 89.56 296 ASN A N 1
ATOM 2263 C CA . ASN A 1 296 ? 5.992 -4.995 7.423 1.00 89.56 296 ASN A CA 1
ATOM 2264 C C . ASN A 1 296 ? 5.523 -6.386 6.958 1.00 89.56 296 ASN A C 1
ATOM 2266 O O . ASN A 1 296 ? 4.327 -6.651 6.810 1.00 89.56 296 ASN A O 1
ATOM 2270 N N . LEU A 1 297 ? 6.465 -7.286 6.690 1.00 80.94 297 LEU A N 1
ATOM 2271 C CA . LEU A 1 297 ? 6.171 -8.692 6.411 1.00 80.94 297 LEU A CA 1
ATOM 2272 C C . LEU A 1 297 ? 6.444 -9.492 7.687 1.00 80.94 297 LEU A C 1
ATOM 2274 O O . LEU A 1 297 ? 7.612 -9.607 8.040 1.00 80.94 297 LEU A O 1
ATOM 2278 N N . HIS A 1 298 ? 5.403 -10.025 8.346 1.00 72.62 298 HIS A N 1
ATOM 2279 C CA . HIS A 1 298 ? 5.469 -10.756 9.625 1.00 72.62 298 HIS A CA 1
ATOM 2280 C C . HIS A 1 298 ? 6.691 -11.677 9.705 1.00 72.62 298 HIS A C 1
ATOM 2282 O O . HIS A 1 298 ? 6.645 -12.796 9.196 1.00 72.62 298 HIS A O 1
ATOM 2288 N N . GLY A 1 299 ? 7.782 -11.221 10.317 1.00 61.19 299 GLY A N 1
ATOM 2289 C CA . GLY A 1 299 ? 8.948 -12.057 10.587 1.00 61.19 299 GLY A CA 1
ATOM 2290 C C . GLY A 1 299 ? 9.804 -12.456 9.370 1.00 61.19 299 GLY A C 1
ATOM 2291 O O . GLY A 1 299 ? 10.995 -12.165 9.350 1.00 61.19 299 GLY A O 1
ATOM 2292 N N . GLY A 1 300 ? 9.236 -13.109 8.350 1.00 65.88 300 GLY A N 1
ATOM 2293 C CA . GLY A 1 300 ? 9.992 -13.890 7.357 1.00 65.88 300 GLY A CA 1
ATOM 2294 C C . GLY A 1 300 ? 10.222 -13.242 5.984 1.00 65.88 300 GLY A C 1
ATOM 2295 O O . GLY A 1 300 ? 10.945 -13.787 5.151 1.00 65.88 300 GLY A O 1
ATOM 2296 N N . GLY A 1 301 ? 9.632 -12.079 5.697 1.00 72.62 301 GLY A N 1
ATOM 2297 C CA . GLY A 1 301 ? 9.651 -11.472 4.357 1.00 72.62 301 GLY A CA 1
ATOM 2298 C C . GLY A 1 301 ? 10.923 -10.702 3.996 1.00 72.62 301 GLY A C 1
ATOM 2299 O O . GLY A 1 301 ? 10.838 -9.609 3.439 1.00 72.62 301 GLY A O 1
ATOM 2300 N N . GLN A 1 302 ? 12.100 -11.243 4.311 1.00 85.81 302 GLN A N 1
ATOM 2301 C CA . GLN A 1 302 ? 13.375 -10.573 4.061 1.00 85.81 302 GLN A CA 1
ATOM 2302 C C . GLN A 1 302 ? 13.648 -10.479 2.555 1.00 85.81 302 GLN A C 1
ATOM 2304 O O . GLN A 1 302 ? 13.857 -11.481 1.868 1.00 85.81 302 GLN A O 1
ATOM 2309 N N . LEU A 1 303 ? 13.671 -9.254 2.041 1.00 90.06 303 LEU A N 1
ATOM 2310 C CA . LEU A 1 303 ? 13.897 -8.948 0.628 1.00 90.06 303 LEU A CA 1
ATOM 2311 C C . LEU A 1 303 ? 14.925 -7.839 0.425 1.00 90.06 303 LEU A C 1
ATOM 2313 O O . LEU A 1 303 ? 15.594 -7.826 -0.600 1.00 90.06 303 LEU A O 1
ATOM 2317 N N . VAL A 1 304 ? 15.068 -6.928 1.384 1.00 94.38 304 VAL A N 1
ATOM 2318 C CA . VAL A 1 304 ? 15.883 -5.716 1.272 1.00 94.38 304 VAL A CA 1
ATOM 2319 C C . VAL A 1 304 ? 17.131 -5.848 2.137 1.00 94.38 304 VAL A C 1
ATOM 2321 O O . VAL A 1 304 ? 17.063 -6.306 3.284 1.00 94.38 304 VAL A O 1
ATOM 2324 N N . ALA A 1 305 ? 18.283 -5.468 1.590 1.00 95.88 305 ALA A N 1
ATOM 2325 C CA . ALA A 1 305 ? 19.527 -5.372 2.340 1.00 95.88 305 ALA A CA 1
ATOM 2326 C C . ALA A 1 305 ? 19.571 -4.068 3.159 1.00 95.88 305 ALA A C 1
ATOM 2328 O O . ALA A 1 305 ? 19.175 -3.016 2.653 1.00 95.88 305 ALA A O 1
ATOM 2329 N N . PRO A 1 306 ? 20.083 -4.081 4.403 1.00 95.69 306 PRO A N 1
ATOM 2330 C CA . PRO A 1 306 ? 20.421 -2.849 5.108 1.00 95.69 306 PRO A CA 1
ATOM 2331 C C . PRO A 1 306 ? 21.439 -2.043 4.299 1.00 95.69 306 PRO A C 1
ATOM 2333 O O . PRO A 1 306 ? 22.250 -2.622 3.574 1.00 95.69 306 PRO A O 1
ATOM 2336 N N . PHE A 1 307 ? 21.455 -0.719 4.446 1.00 96.31 307 PHE A N 1
ATOM 2337 C CA . PHE A 1 307 ? 22.481 0.086 3.783 1.00 96.31 307 PHE A CA 1
ATOM 2338 C C . PHE A 1 307 ? 23.885 -0.340 4.252 1.00 96.31 307 PHE A C 1
ATOM 2340 O O . PHE A 1 307 ? 24.153 -0.387 5.451 1.00 96.31 307 PHE A O 1
ATOM 2347 N N . GLY A 1 308 ? 24.763 -0.682 3.303 1.00 94.75 308 GLY A N 1
ATOM 2348 C CA . GLY A 1 308 ? 26.093 -1.250 3.570 1.00 94.75 308 GLY A CA 1
ATOM 2349 C C . GLY A 1 308 ? 26.121 -2.770 3.801 1.00 94.75 308 GLY A C 1
ATOM 2350 O O . GLY A 1 308 ? 27.200 -3.339 3.949 1.00 94.75 308 GLY A O 1
ATOM 2351 N N . GLY A 1 309 ? 24.968 -3.444 3.820 1.00 94.75 309 GLY A N 1
ATOM 2352 C CA . GLY A 1 309 ? 24.861 -4.900 3.897 1.00 94.75 309 GLY A CA 1
ATOM 2353 C C . GLY A 1 309 ? 24.773 -5.561 2.517 1.00 94.75 309 GLY A C 1
ATOM 2354 O O . GLY A 1 309 ? 24.220 -4.991 1.585 1.00 94.75 309 GLY A O 1
ATOM 2355 N N . GLY A 1 310 ? 25.276 -6.794 2.402 1.00 92.62 310 GLY A N 1
ATOM 2356 C CA . GLY A 1 310 ? 25.232 -7.590 1.163 1.00 92.62 310 GLY A CA 1
ATOM 2357 C C . GLY A 1 310 ? 24.140 -8.665 1.120 1.00 92.62 310 GLY A C 1
ATOM 2358 O O . GLY A 1 310 ? 24.169 -9.526 0.253 1.00 92.62 310 GLY A O 1
ATOM 2359 N N . ARG A 1 311 ? 23.224 -8.697 2.098 1.00 90.31 311 ARG A N 1
ATOM 2360 C CA . ARG A 1 311 ? 22.194 -9.745 2.224 1.00 90.31 311 ARG A CA 1
ATOM 2361 C C . ARG A 1 311 ? 20.871 -9.164 2.704 1.00 90.31 311 ARG A C 1
ATOM 2363 O O . ARG A 1 311 ? 20.865 -8.227 3.502 1.00 90.31 311 ARG A O 1
ATOM 2370 N N . ARG A 1 312 ? 19.769 -9.783 2.275 1.00 91.00 312 ARG A N 1
ATOM 2371 C CA . ARG A 1 312 ? 18.401 -9.494 2.732 1.00 91.00 312 ARG A CA 1
ATOM 2372 C C . ARG A 1 312 ? 18.287 -9.580 4.259 1.00 91.00 312 ARG A C 1
ATOM 2374 O O . ARG A 1 312 ? 18.790 -10.525 4.866 1.00 91.00 312 ARG A O 1
ATOM 2381 N N . ARG A 1 313 ? 17.644 -8.585 4.873 1.00 90.06 313 ARG A N 1
ATOM 2382 C CA . ARG A 1 313 ? 17.343 -8.532 6.317 1.00 90.06 313 ARG A CA 1
ATOM 2383 C C . ARG A 1 313 ? 15.996 -7.902 6.646 1.00 90.06 313 ARG A C 1
ATOM 2385 O O . ARG A 1 313 ? 15.512 -8.146 7.738 1.00 90.06 313 ARG A O 1
ATOM 2392 N N . LEU A 1 314 ? 15.427 -7.101 5.747 1.00 90.88 314 LEU A N 1
ATOM 2393 C CA . LEU A 1 314 ? 14.195 -6.338 5.973 1.00 90.88 314 LEU A CA 1
ATOM 2394 C C . LEU A 1 314 ? 13.185 -6.610 4.860 1.00 90.88 314 LEU A C 1
ATOM 2396 O O . LEU A 1 314 ? 13.570 -7.040 3.768 1.00 90.88 314 LEU A O 1
ATOM 2400 N N . GLY A 1 315 ? 11.907 -6.345 5.114 1.00 90.62 315 GLY A N 1
ATOM 2401 C CA . GLY A 1 315 ? 10.902 -6.276 4.057 1.00 90.62 315 GLY A CA 1
ATOM 2402 C C . GLY A 1 315 ? 11.035 -5.011 3.205 1.00 90.62 315 GLY A C 1
ATOM 2403 O O . GLY A 1 315 ? 11.869 -4.146 3.457 1.00 90.62 315 GLY A O 1
ATOM 2404 N N . THR A 1 316 ? 10.187 -4.884 2.181 1.00 92.44 316 THR A N 1
ATOM 2405 C CA . THR A 1 316 ? 10.064 -3.641 1.388 1.00 92.44 316 THR A CA 1
ATOM 2406 C C . THR A 1 316 ? 9.407 -2.499 2.166 1.00 92.44 316 THR A C 1
ATOM 2408 O O . THR A 1 316 ? 9.465 -1.352 1.725 1.00 92.44 316 THR A O 1
ATOM 2411 N N . ASN A 1 317 ? 8.778 -2.836 3.297 1.00 94.12 317 ASN A N 1
ATOM 2412 C CA . ASN A 1 317 ? 8.362 -1.950 4.377 1.00 94.12 317 ASN A CA 1
ATOM 2413 C C . ASN A 1 317 ? 7.767 -0.621 3.896 1.00 94.12 317 ASN A C 1
ATOM 2415 O O . ASN A 1 317 ? 8.416 0.416 4.058 1.00 94.12 317 ASN A O 1
ATOM 2419 N N . PRO A 1 318 ? 6.596 -0.635 3.230 1.00 95.31 318 PRO A N 1
ATOM 2420 C CA . PRO A 1 318 ? 5.993 0.584 2.721 1.00 95.31 318 PRO A CA 1
ATOM 2421 C C . PRO A 1 318 ? 5.546 1.529 3.836 1.00 95.31 318 PRO A C 1
ATOM 2423 O O . PRO A 1 318 ? 5.136 1.099 4.919 1.00 95.31 318 PRO A O 1
ATOM 2426 N N . ILE A 1 319 ? 5.604 2.819 3.515 1.00 97.19 319 ILE A N 1
ATOM 2427 C CA . ILE A 1 319 ? 5.077 3.923 4.308 1.00 97.19 319 ILE A CA 1
ATOM 2428 C C . ILE A 1 319 ? 4.110 4.734 3.446 1.00 97.19 319 ILE A C 1
ATOM 2430 O O . ILE A 1 319 ? 4.391 5.045 2.286 1.00 97.19 319 ILE A O 1
ATOM 2434 N N . VAL A 1 320 ? 2.975 5.077 4.043 1.00 98.50 320 VAL A N 1
ATOM 2435 C CA . VAL A 1 320 ? 1.927 5.886 3.439 1.00 98.50 320 VAL A CA 1
ATOM 2436 C C . VAL A 1 320 ? 1.708 7.134 4.269 1.00 98.50 320 VAL A C 1
ATOM 2438 O O . VAL A 1 320 ? 1.635 7.059 5.495 1.00 98.50 320 VAL A O 1
ATOM 2441 N N . PHE A 1 321 ? 1.552 8.263 3.587 1.00 98.75 321 PHE A N 1
ATOM 2442 C CA . PHE A 1 321 ? 0.951 9.467 4.143 1.00 98.75 321 PHE A CA 1
ATOM 2443 C C . PHE A 1 321 ? -0.184 9.906 3.225 1.00 98.75 321 PHE A C 1
ATOM 2445 O O . PHE A 1 321 ? 0.028 10.066 2.023 1.00 98.75 321 PHE A O 1
ATOM 2452 N N . ALA A 1 322 ? -1.368 10.124 3.783 1.00 98.69 322 ALA A N 1
ATOM 2453 C CA . ALA A 1 322 ? -2.507 10.627 3.035 1.00 98.69 322 ALA A CA 1
ATOM 2454 C C . ALA A 1 322 ? -3.169 11.794 3.761 1.00 98.69 322 ALA A C 1
ATOM 2456 O O . ALA A 1 322 ? -3.237 11.802 4.989 1.00 98.69 322 ALA A O 1
ATOM 2457 N N . ALA A 1 323 ? -3.661 12.771 3.007 1.00 98.56 323 ALA A N 1
ATOM 2458 C CA . ALA A 1 323 ? -4.374 13.914 3.556 1.00 98.56 323 ALA A CA 1
ATOM 2459 C C . ALA A 1 323 ? -5.525 14.350 2.634 1.00 98.56 323 ALA A C 1
ATOM 2461 O O . ALA A 1 323 ? -5.366 14.333 1.408 1.00 98.56 323 ALA A O 1
ATOM 2462 N N . PRO A 1 324 ? -6.671 14.763 3.206 1.00 98.06 324 PRO A N 1
ATOM 2463 C CA . PRO A 1 324 ? -7.788 15.282 2.434 1.00 98.06 324 PRO A CA 1
ATOM 2464 C C . PRO A 1 324 ? -7.441 16.662 1.871 1.00 98.06 324 PRO A C 1
ATOM 2466 O O . PRO A 1 324 ? -6.830 17.486 2.550 1.00 98.06 324 PRO A O 1
ATOM 2469 N N . THR A 1 325 ? -7.885 16.933 0.651 1.00 97.69 325 THR A N 1
ATOM 2470 C CA . THR A 1 325 ? -7.817 18.252 0.003 1.00 97.69 325 THR A CA 1
ATOM 2471 C C . THR A 1 325 ? -9.237 18.821 -0.136 1.00 97.69 325 THR A C 1
ATOM 2473 O O . THR A 1 325 ? -10.196 18.122 0.216 1.00 97.69 325 THR A O 1
ATOM 2476 N N . PRO A 1 326 ? -9.422 20.074 -0.600 1.00 97.06 326 PRO A N 1
ATOM 2477 C CA . PRO A 1 326 ? -10.758 20.620 -0.841 1.00 97.06 326 PRO A CA 1
ATOM 2478 C C . PRO A 1 326 ? -11.584 19.793 -1.838 1.00 97.06 326 PRO A C 1
ATOM 2480 O O . PRO A 1 326 ? -12.804 19.713 -1.700 1.00 97.06 326 PRO A O 1
ATOM 2483 N N . ASN A 1 327 ? -10.932 19.149 -2.817 1.00 95.38 327 ASN A N 1
ATOM 2484 C CA . ASN A 1 327 ? -11.577 18.192 -3.711 1.00 95.38 327 ASN A CA 1
ATOM 2485 C C . ASN A 1 327 ? -11.438 16.760 -3.146 1.00 95.38 327 ASN A C 1
ATOM 2487 O O . ASN A 1 327 ? -10.339 16.206 -3.179 1.00 95.38 327 ASN A O 1
ATOM 2491 N N . PRO A 1 328 ? -12.522 16.111 -2.678 1.00 92.75 328 PRO A N 1
ATOM 2492 C CA . PRO A 1 328 ? -12.446 14.767 -2.096 1.00 92.75 328 PRO A CA 1
ATOM 2493 C C . PRO A 1 328 ? -11.953 13.684 -3.074 1.00 92.75 328 PRO A C 1
ATOM 2495 O O . PRO A 1 328 ? -11.466 12.649 -2.626 1.00 92.75 328 PRO A O 1
ATOM 2498 N N . GLU A 1 329 ? -12.028 13.922 -4.387 1.00 93.12 329 GLU A N 1
ATOM 2499 C CA . GLU A 1 329 ? -11.498 13.022 -5.426 1.00 93.12 329 GLU A CA 1
ATOM 2500 C C . GLU A 1 329 ? -9.976 13.173 -5.632 1.00 93.12 329 GLU A C 1
ATOM 2502 O O . GLU A 1 329 ? -9.342 12.362 -6.313 1.00 93.12 329 GLU A O 1
ATOM 2507 N N . GLU A 1 330 ? -9.357 14.198 -5.038 1.00 95.69 330 GLU A N 1
ATOM 2508 C CA . GLU A 1 330 ? -7.939 14.525 -5.210 1.00 95.69 330 GLU A CA 1
ATOM 2509 C C . GLU A 1 330 ? -7.158 14.582 -3.890 1.00 95.69 330 GLU A C 1
ATOM 2511 O O . GLU A 1 330 ? -6.454 15.564 -3.632 1.00 95.69 330 GLU A O 1
ATOM 2516 N N . PRO A 1 331 ? -7.212 13.539 -3.041 1.00 97.56 331 PRO A N 1
ATOM 2517 C CA . PRO A 1 331 ? -6.414 13.521 -1.825 1.00 97.56 331 PRO A CA 1
ATOM 2518 C C . PRO A 1 331 ? -4.918 13.524 -2.164 1.00 97.56 331 PRO A C 1
ATOM 2520 O O . PRO A 1 331 ? -4.481 12.948 -3.166 1.00 97.56 331 PRO A O 1
ATOM 2523 N N . PHE A 1 332 ? -4.105 14.132 -1.305 1.00 98.56 332 PHE A N 1
ATOM 2524 C CA . PHE A 1 332 ? -2.662 13.922 -1.362 1.00 98.56 332 PHE A CA 1
ATOM 2525 C C . PHE A 1 332 ? -2.376 12.512 -0.843 1.00 98.56 332 PHE A C 1
ATOM 2527 O O . PHE A 1 332 ? -2.796 12.193 0.268 1.00 98.56 332 PHE A O 1
ATOM 2534 N N . VAL A 1 333 ? -1.684 11.670 -1.618 1.00 98.56 333 VAL A N 1
ATOM 2535 C CA . VAL A 1 333 ? -1.386 10.279 -1.229 1.00 98.56 333 VAL A CA 1
ATOM 2536 C C . VAL A 1 333 ? 0.039 9.920 -1.624 1.00 98.56 333 VAL A C 1
ATOM 2538 O O . VAL A 1 333 ? 0.329 9.621 -2.780 1.00 98.56 333 VAL A O 1
ATOM 2541 N N . LEU A 1 334 ? 0.938 9.920 -0.646 1.00 98.50 334 LEU A N 1
ATOM 2542 C CA . LEU A 1 334 ? 2.252 9.305 -0.768 1.00 98.50 334 LEU A CA 1
ATOM 2543 C C . LEU A 1 334 ? 2.124 7.825 -0.413 1.00 98.50 334 LEU A C 1
ATOM 2545 O O . LEU A 1 334 ? 1.807 7.512 0.727 1.00 98.50 334 LEU A O 1
ATOM 2549 N N . ASP A 1 335 ? 2.399 6.937 -1.366 1.00 97.44 335 ASP A N 1
ATOM 2550 C CA . ASP A 1 335 ? 2.472 5.485 -1.164 1.00 97.44 335 ASP A CA 1
ATOM 2551 C C . ASP A 1 335 ? 3.782 4.965 -1.755 1.00 97.44 335 ASP A C 1
ATOM 2553 O O . ASP A 1 335 ? 3.973 4.945 -2.974 1.00 97.44 335 ASP A O 1
ATOM 2557 N N . MET A 1 336 ? 4.729 4.607 -0.886 1.00 96.19 336 MET A N 1
ATOM 2558 C CA . MET A 1 336 ? 6.060 4.196 -1.317 1.00 96.19 336 MET A CA 1
ATOM 2559 C C . MET A 1 336 ? 6.625 3.056 -0.477 1.00 96.19 336 MET A C 1
ATOM 2561 O O . MET A 1 336 ? 6.510 3.032 0.747 1.00 96.19 336 MET A O 1
ATOM 2565 N N . ALA A 1 337 ? 7.324 2.138 -1.144 1.00 95.00 337 ALA A N 1
ATOM 2566 C CA . ALA A 1 337 ? 8.255 1.240 -0.474 1.00 95.00 337 ALA A CA 1
ATOM 2567 C C . ALA A 1 337 ? 9.446 2.037 0.086 1.00 95.00 337 ALA A C 1
ATOM 2569 O O . ALA A 1 337 ? 9.832 3.073 -0.457 1.00 95.00 337 ALA A O 1
ATOM 2570 N N . THR A 1 338 ? 10.074 1.523 1.141 1.00 96.81 338 THR A N 1
ATOM 2571 C CA . THR A 1 338 ? 11.345 2.071 1.650 1.00 96.81 338 THR A CA 1
ATOM 2572 C C . THR A 1 338 ? 12.565 1.497 0.917 1.00 96.81 338 THR A C 1
ATOM 2574 O O . THR A 1 338 ? 13.690 1.980 1.074 1.00 96.81 338 THR A O 1
ATOM 2577 N N . SER A 1 339 ? 12.341 0.513 0.042 1.00 95.62 339 SER A N 1
ATOM 2578 C CA . SER A 1 339 ? 13.269 0.074 -0.999 1.00 95.62 339 SER A CA 1
ATOM 2579 C C . SER A 1 339 ? 13.142 0.902 -2.278 1.00 95.62 339 SER A C 1
ATOM 2581 O O . SER A 1 339 ? 12.107 1.499 -2.560 1.00 95.62 339 SER A O 1
ATOM 2583 N N . VAL A 1 340 ? 14.198 0.900 -3.094 1.00 94.25 340 VAL A N 1
ATOM 2584 C CA . VAL A 1 340 ? 14.257 1.610 -4.387 1.00 94.25 340 VAL A CA 1
ATOM 2585 C C . VAL A 1 340 ? 13.170 1.165 -5.377 1.00 94.25 340 VAL A C 1
ATOM 2587 O O . VAL A 1 340 ? 12.748 1.931 -6.239 1.00 94.25 340 VAL A O 1
ATOM 2590 N N . GLY A 1 341 ? 12.666 -0.058 -5.217 1.00 87.19 341 GLY A N 1
ATOM 2591 C CA . GLY A 1 341 ? 11.514 -0.585 -5.934 1.00 87.19 341 GLY A CA 1
ATOM 2592 C C . GLY A 1 341 ? 10.827 -1.699 -5.147 1.00 87.19 341 GLY A C 1
ATOM 2593 O O . GLY A 1 341 ? 11.369 -2.213 -4.168 1.00 87.19 341 GLY A O 1
ATOM 2594 N N . ALA A 1 342 ? 9.624 -2.077 -5.575 1.00 85.19 342 ALA A N 1
ATOM 2595 C CA . ALA A 1 342 ? 8.899 -3.216 -5.017 1.00 85.19 342 ALA A CA 1
ATOM 2596 C C . ALA A 1 342 ? 9.366 -4.534 -5.659 1.00 85.19 342 ALA A C 1
ATOM 2598 O O . ALA A 1 342 ? 9.649 -4.570 -6.858 1.00 85.19 342 ALA A O 1
ATOM 2599 N N . GLU A 1 343 ? 9.343 -5.640 -4.910 1.00 87.88 343 GLU A N 1
ATOM 2600 C CA . GLU A 1 343 ? 9.644 -6.982 -5.443 1.00 87.88 343 GLU A CA 1
ATOM 2601 C C . GLU A 1 343 ? 8.770 -7.330 -6.652 1.00 87.88 343 GLU A C 1
ATOM 2603 O O . GLU A 1 343 ? 9.256 -7.885 -7.633 1.00 87.88 343 GLU A O 1
ATOM 2608 N N . GLY A 1 344 ? 7.495 -6.938 -6.642 1.00 82.75 344 GLY A N 1
ATOM 2609 C CA . GLY A 1 344 ? 6.612 -7.214 -7.770 1.00 82.75 344 GLY A CA 1
ATOM 2610 C C . GLY A 1 344 ? 7.013 -6.482 -9.059 1.00 82.75 344 GLY A C 1
ATOM 2611 O O . GLY A 1 344 ? 6.734 -6.992 -10.137 1.00 82.75 344 GLY A O 1
ATOM 2612 N N . LYS A 1 345 ? 7.730 -5.347 -8.993 1.00 84.88 345 LYS A N 1
ATOM 2613 C CA . LYS A 1 345 ? 8.305 -4.716 -10.199 1.00 84.88 345 LYS A CA 1
ATOM 2614 C C . LYS A 1 345 ? 9.456 -5.551 -10.767 1.00 84.88 345 LYS A C 1
ATOM 2616 O O . LYS A 1 345 ? 9.569 -5.672 -11.984 1.00 84.88 345 LYS A O 1
ATOM 2621 N N . VAL A 1 346 ? 10.250 -6.189 -9.903 1.00 89.25 346 VAL A N 1
ATOM 2622 C CA . VAL A 1 346 ? 11.281 -7.150 -10.329 1.00 89.25 346 VAL A CA 1
ATOM 2623 C C . VAL A 1 346 ? 10.647 -8.394 -10.952 1.00 89.25 346 VAL A C 1
ATOM 2625 O O . VAL A 1 346 ? 11.106 -8.864 -11.989 1.00 89.25 346 VAL A O 1
ATOM 2628 N N . ARG A 1 347 ? 9.518 -8.859 -10.407 1.00 85.38 347 ARG A N 1
ATOM 2629 C CA . ARG A 1 347 ? 8.719 -9.946 -10.992 1.00 85.38 347 ARG A CA 1
ATOM 2630 C C . ARG A 1 347 ? 8.200 -9.614 -12.388 1.00 85.38 347 ARG A C 1
ATOM 2632 O O . ARG A 1 347 ? 8.270 -10.453 -13.280 1.00 85.38 347 ARG A O 1
ATOM 2639 N N . VAL A 1 348 ? 7.704 -8.393 -12.588 1.00 81.94 348 VAL A N 1
ATOM 2640 C CA . VAL A 1 348 ? 7.265 -7.915 -13.907 1.00 81.94 348 VAL A CA 1
ATOM 2641 C C . VAL A 1 348 ? 8.442 -7.880 -14.886 1.00 81.94 348 VAL A C 1
ATOM 2643 O O . VAL A 1 348 ? 8.308 -8.383 -15.999 1.00 81.94 348 VAL A O 1
ATOM 2646 N N . ALA A 1 349 ? 9.606 -7.362 -14.479 1.00 86.75 349 ALA A N 1
ATOM 2647 C CA . ALA A 1 349 ? 10.811 -7.363 -15.315 1.00 86.75 349 ALA A CA 1
ATOM 2648 C C . ALA A 1 349 ? 11.253 -8.790 -15.693 1.00 86.75 349 ALA A C 1
ATOM 2650 O O . ALA A 1 349 ? 11.482 -9.067 -16.870 1.00 86.75 349 ALA A O 1
ATOM 2651 N N . ARG A 1 350 ? 11.247 -9.722 -14.726 1.00 87.75 350 ARG A N 1
ATOM 2652 C CA . ARG A 1 350 ? 11.484 -11.157 -14.953 1.00 87.75 350 ARG A CA 1
ATOM 2653 C C . ARG A 1 350 ? 10.510 -11.737 -15.979 1.00 87.75 350 ARG A C 1
ATOM 2655 O O . ARG A 1 350 ? 10.948 -12.366 -16.935 1.00 87.75 350 ARG A O 1
ATOM 2662 N N . ASN A 1 351 ? 9.204 -11.518 -15.807 1.00 81.81 351 ASN A N 1
ATOM 2663 C CA . ASN A 1 351 ? 8.176 -12.042 -16.715 1.00 81.81 351 ASN A CA 1
ATOM 2664 C C . ASN A 1 351 ? 8.299 -11.463 -18.134 1.00 81.81 351 ASN A C 1
ATOM 2666 O O . ASN A 1 351 ? 7.942 -12.128 -19.105 1.00 81.81 351 ASN A O 1
ATOM 2670 N N . ARG A 1 352 ? 8.812 -10.233 -18.258 1.00 82.00 352 ARG A N 1
ATOM 2671 C CA . ARG A 1 352 ? 9.095 -9.576 -19.541 1.00 82.00 352 ARG A CA 1
ATOM 2672 C C . ARG A 1 352 ? 10.447 -9.971 -20.142 1.00 82.00 352 ARG A C 1
ATOM 2674 O O . ARG A 1 352 ? 10.671 -9.678 -21.312 1.00 82.00 352 ARG A O 1
ATOM 2681 N N . GLY A 1 353 ? 11.327 -10.620 -19.378 1.00 86.38 353 GLY A N 1
ATOM 2682 C CA . GLY A 1 353 ? 12.688 -10.948 -19.805 1.00 86.38 353 GLY A CA 1
ATOM 2683 C C . GLY A 1 353 ? 13.549 -9.709 -20.066 1.00 86.38 353 GLY A C 1
ATOM 2684 O O . GLY A 1 353 ? 14.338 -9.712 -21.006 1.00 86.38 353 GLY A O 1
ATOM 2685 N N . VAL A 1 354 ? 13.359 -8.639 -19.285 1.00 90.50 354 VAL A N 1
ATOM 2686 C CA . VAL A 1 354 ? 14.111 -7.378 -19.411 1.00 90.50 354 VAL A CA 1
ATOM 2687 C C . VAL A 1 354 ? 14.960 -7.115 -18.170 1.00 90.50 354 VAL A C 1
ATOM 2689 O O . VAL A 1 354 ? 14.570 -7.476 -17.059 1.00 90.50 354 VAL A O 1
ATOM 2692 N N . GLU A 1 355 ? 16.102 -6.457 -18.361 1.00 95.31 355 GLU A N 1
ATOM 2693 C CA . GLU A 1 355 ? 16.988 -6.052 -17.266 1.00 95.31 355 GLU A CA 1
ATOM 2694 C C . GLU A 1 355 ? 16.362 -4.956 -16.387 1.00 95.31 355 GLU A C 1
ATOM 2696 O O . GLU A 1 355 ? 15.558 -4.129 -16.834 1.00 95.31 355 GLU A O 1
ATOM 2701 N N . LEU A 1 356 ? 16.758 -4.945 -15.116 1.00 94.88 356 LEU A N 1
ATOM 2702 C CA . LEU A 1 356 ? 16.457 -3.890 -14.157 1.00 94.88 356 LEU A CA 1
ATOM 2703 C C . LEU A 1 356 ? 17.371 -2.682 -14.364 1.00 94.88 356 LEU A C 1
ATOM 2705 O O . LEU A 1 356 ? 18.466 -2.774 -14.915 1.00 94.88 356 LEU A O 1
ATOM 2709 N N . GLN A 1 357 ? 16.952 -1.537 -13.831 1.00 91.94 357 GLN A N 1
ATOM 2710 C CA . GLN A 1 357 ? 17.843 -0.386 -13.744 1.00 91.94 357 GLN A CA 1
ATOM 2711 C C . GLN A 1 357 ? 18.994 -0.667 -12.758 1.00 91.94 357 GLN A C 1
ATOM 2713 O O . GLN A 1 357 ? 18.765 -1.283 -11.709 1.00 91.94 357 GLN A O 1
ATOM 2718 N N . PRO A 1 358 ? 20.219 -0.181 -13.035 1.00 94.88 358 PRO A N 1
ATOM 2719 C CA . PRO A 1 358 ? 21.328 -0.274 -12.092 1.00 94.88 358 PRO A CA 1
ATOM 2720 C C . PRO A 1 358 ? 20.974 0.297 -10.713 1.00 94.88 358 PRO A C 1
ATOM 2722 O O . PRO A 1 358 ? 20.280 1.308 -10.600 1.00 94.88 358 PRO A O 1
ATOM 2725 N N . GLY A 1 359 ? 21.476 -0.343 -9.653 1.00 94.25 359 GLY A N 1
ATOM 2726 C CA . GLY A 1 359 ? 21.247 0.092 -8.270 1.00 94.25 359 GLY A CA 1
ATOM 2727 C C . GLY A 1 359 ? 19.920 -0.368 -7.659 1.00 94.25 359 GLY A C 1
ATOM 2728 O O . GLY A 1 359 ? 19.555 0.112 -6.588 1.00 94.25 359 GLY A O 1
ATOM 2729 N N . TRP A 1 360 ? 19.207 -1.295 -8.307 1.00 95.88 360 TRP A N 1
ATOM 2730 C CA . TRP A 1 360 ? 17.982 -1.883 -7.760 1.00 95.88 360 TRP A CA 1
ATOM 2731 C C . TRP A 1 360 ? 18.226 -3.078 -6.841 1.00 95.88 360 TRP A C 1
ATOM 2733 O O . TRP A 1 360 ? 17.580 -3.189 -5.794 1.00 95.88 360 TRP A O 1
ATOM 2743 N N . ILE A 1 361 ? 19.140 -3.968 -7.233 1.00 96.62 361 ILE A N 1
ATOM 2744 C CA . ILE A 1 361 ? 19.380 -5.235 -6.543 1.00 96.62 361 ILE A CA 1
ATOM 2745 C C . ILE A 1 361 ? 20.872 -5.537 -6.369 1.00 96.62 361 ILE A C 1
ATOM 2747 O O . ILE A 1 361 ? 21.737 -5.006 -7.070 1.00 96.62 361 ILE A O 1
ATOM 2751 N N . LEU A 1 362 ? 21.137 -6.435 -5.429 1.00 96.44 362 LEU A N 1
ATOM 2752 C CA . LEU A 1 362 ? 22.368 -7.190 -5.269 1.00 96.44 362 LEU A CA 1
ATOM 2753 C C . LEU A 1 362 ? 22.104 -8.658 -5.628 1.00 96.44 362 LEU A C 1
ATOM 2755 O O . LEU A 1 362 ? 21.000 -9.144 -5.380 1.00 96.44 362 LEU A O 1
ATOM 2759 N N . ASP A 1 363 ? 23.110 -9.354 -6.147 1.00 94.62 363 ASP A N 1
ATOM 2760 C CA . ASP A 1 363 ? 23.118 -10.807 -6.330 1.00 94.62 363 ASP A CA 1
ATOM 2761 C C . ASP A 1 363 ? 23.307 -11.563 -4.996 1.00 94.62 363 ASP A C 1
ATOM 2763 O O . ASP A 1 363 ? 23.410 -10.967 -3.917 1.00 94.62 363 ASP A O 1
ATOM 2767 N N . GLY A 1 364 ? 23.344 -12.898 -5.052 1.00 92.00 364 GLY A N 1
ATOM 2768 C CA . GLY A 1 364 ? 23.538 -13.759 -3.878 1.00 92.00 364 GLY A CA 1
ATOM 2769 C C . GLY A 1 364 ? 24.879 -13.590 -3.150 1.00 92.00 364 GLY A C 1
ATOM 2770 O O . GLY A 1 364 ? 24.986 -13.948 -1.973 1.00 92.00 364 GLY A O 1
ATOM 2771 N N . ASP A 1 365 ? 25.884 -13.020 -3.819 1.00 92.75 365 ASP A N 1
ATOM 2772 C CA . ASP A 1 365 ? 27.199 -12.705 -3.256 1.00 92.75 365 ASP A CA 1
ATOM 2773 C C . ASP A 1 365 ? 27.276 -11.262 -2.723 1.00 92.75 365 ASP A C 1
ATOM 2775 O O . ASP A 1 365 ? 28.300 -10.853 -2.166 1.00 92.75 365 ASP A O 1
ATOM 2779 N N . GLY A 1 366 ? 26.196 -10.487 -2.858 1.00 94.56 366 GLY A N 1
ATOM 2780 C CA . GLY A 1 366 ? 26.112 -9.096 -2.428 1.00 94.56 366 GLY A CA 1
ATOM 2781 C C . GLY A 1 366 ? 26.721 -8.098 -3.417 1.00 94.56 366 GLY A C 1
ATOM 2782 O O . GLY A 1 366 ? 27.020 -6.971 -3.017 1.00 94.56 366 GLY A O 1
ATOM 2783 N N . ARG A 1 367 ? 26.929 -8.477 -4.684 1.00 96.12 367 ARG A N 1
ATOM 2784 C CA . ARG A 1 367 ? 27.420 -7.578 -5.742 1.00 96.12 367 ARG A CA 1
ATOM 2785 C C . ARG A 1 367 ? 26.248 -6.943 -6.499 1.00 96.12 367 ARG A C 1
ATOM 2787 O O . ARG A 1 367 ? 25.210 -7.582 -6.623 1.00 96.12 367 ARG A O 1
ATOM 2794 N N . PRO A 1 368 ? 26.371 -5.707 -7.015 1.00 96.56 368 PRO A N 1
ATOM 2795 C CA . PRO A 1 368 ? 25.313 -5.092 -7.817 1.00 96.56 368 PRO A CA 1
ATOM 2796 C C . PRO A 1 368 ? 24.931 -5.945 -9.032 1.00 96.56 368 PRO A C 1
ATOM 2798 O O . PRO A 1 368 ? 25.817 -6.413 -9.743 1.00 96.56 368 PRO A O 1
ATOM 2801 N N . SER A 1 369 ? 23.629 -6.080 -9.294 1.00 96.19 369 SER A N 1
ATOM 2802 C CA . SER A 1 369 ? 23.106 -6.784 -10.470 1.00 96.19 369 SER A CA 1
ATOM 2803 C C . SER A 1 369 ? 21.951 -6.021 -11.128 1.00 96.19 369 SER A C 1
ATOM 2805 O O . SER A 1 369 ? 21.290 -5.183 -10.504 1.00 96.19 369 SER A O 1
ATOM 2807 N N . THR A 1 370 ? 21.731 -6.301 -12.412 1.00 96.62 370 THR A N 1
ATOM 2808 C CA . THR A 1 370 ? 20.572 -5.869 -13.204 1.00 96.62 370 THR A CA 1
ATOM 2809 C C . THR A 1 370 ? 19.732 -7.047 -13.701 1.00 96.62 370 THR A C 1
ATOM 2811 O O . THR A 1 370 ? 18.655 -6.818 -14.252 1.00 96.62 370 THR A O 1
ATOM 2814 N N . ASP A 1 371 ? 20.155 -8.297 -13.486 1.00 95.50 371 ASP A N 1
ATOM 2815 C CA . ASP A 1 371 ? 19.369 -9.471 -13.869 1.00 95.50 371 ASP A CA 1
ATOM 2816 C C . ASP A 1 371 ? 18.265 -9.721 -12.824 1.00 95.50 371 ASP A C 1
ATOM 2818 O O . ASP A 1 371 ? 18.564 -10.021 -11.665 1.00 95.50 371 ASP A O 1
ATOM 2822 N N . PRO A 1 372 ? 16.970 -9.626 -13.181 1.00 93.12 372 PRO A N 1
ATOM 2823 C CA . PRO A 1 372 ? 15.893 -9.860 -12.226 1.00 93.12 372 PRO A CA 1
ATOM 2824 C C . PRO A 1 372 ? 15.882 -11.281 -11.633 1.00 93.12 372 PRO A C 1
ATOM 2826 O O . PRO A 1 372 ? 15.268 -11.476 -10.582 1.00 93.12 372 PRO A O 1
ATOM 2829 N N . LEU A 1 373 ? 16.533 -12.269 -12.262 1.00 91.62 373 LEU A N 1
ATOM 2830 C CA . LEU A 1 373 ? 16.667 -13.626 -11.721 1.00 91.62 373 LEU A CA 1
ATOM 2831 C C . LEU A 1 373 ? 17.544 -13.669 -10.464 1.00 91.62 373 LEU A C 1
ATOM 2833 O O . LEU A 1 373 ? 17.243 -14.439 -9.549 1.00 91.62 373 LEU A O 1
ATOM 2837 N N . ASP A 1 374 ? 18.542 -12.790 -10.352 1.00 93.75 374 ASP A N 1
ATOM 2838 C CA . ASP A 1 374 ? 19.465 -12.767 -9.213 1.00 93.75 374 ASP A CA 1
ATOM 2839 C C . ASP A 1 374 ? 18.763 -12.440 -7.889 1.00 93.75 374 ASP A C 1
ATOM 2841 O O . ASP A 1 374 ? 19.167 -12.929 -6.833 1.00 93.75 374 ASP A O 1
ATOM 2845 N N . LEU A 1 375 ? 17.655 -11.685 -7.916 1.00 92.31 375 LEU A N 1
ATOM 2846 C CA . LEU A 1 375 ? 16.851 -11.432 -6.713 1.00 92.31 375 LEU A CA 1
ATOM 2847 C C . LEU A 1 375 ? 16.234 -12.723 -6.149 1.00 92.31 375 LEU A C 1
ATOM 2849 O O . LEU A 1 375 ? 16.071 -12.863 -4.931 1.00 92.31 375 LEU A O 1
ATOM 2853 N N . TYR A 1 376 ? 15.856 -13.648 -7.031 1.00 88.06 376 TYR A N 1
ATOM 2854 C CA . TYR A 1 376 ? 15.195 -14.899 -6.671 1.00 88.06 376 TYR A CA 1
ATOM 2855 C C . TYR A 1 376 ? 16.197 -16.036 -6.439 1.00 88.06 376 TYR A C 1
ATOM 2857 O O . TYR A 1 376 ? 15.897 -16.934 -5.659 1.00 88.06 376 TYR A O 1
ATOM 2865 N N . GLY A 1 377 ? 17.390 -15.986 -7.033 1.00 83.56 377 GLY A N 1
ATOM 2866 C CA . GLY A 1 377 ? 18.386 -17.052 -6.922 1.00 83.56 377 GLY A CA 1
ATOM 2867 C C . GLY A 1 377 ? 18.019 -18.298 -7.740 1.00 83.56 377 GLY A C 1
ATOM 2868 O O . GLY A 1 377 ? 17.309 -18.208 -8.739 1.00 83.56 377 GLY A O 1
ATOM 2869 N N . GLY A 1 378 ? 18.537 -19.461 -7.325 1.00 69.62 378 GLY A N 1
ATOM 2870 C CA . GLY A 1 378 ? 18.339 -20.743 -8.018 1.00 69.62 378 GLY A CA 1
ATOM 2871 C C . GLY A 1 378 ? 16.941 -21.354 -7.850 1.00 69.62 378 GLY A C 1
ATOM 2872 O O . GLY A 1 378 ? 16.016 -20.698 -7.383 1.00 69.62 378 GLY A O 1
ATOM 2873 N N . ASP A 1 379 ? 16.807 -22.631 -8.209 1.00 62.84 379 ASP A N 1
ATOM 2874 C CA . ASP A 1 379 ? 15.585 -23.428 -8.038 1.00 62.84 379 ASP A CA 1
ATOM 2875 C C . ASP A 1 379 ? 15.744 -24.372 -6.820 1.00 62.84 379 ASP A C 1
ATOM 2877 O O . ASP A 1 379 ? 16.661 -25.201 -6.828 1.00 62.84 379 ASP A O 1
ATOM 2881 N N . PRO A 1 380 ? 14.939 -24.243 -5.743 1.00 60.59 380 PRO A N 1
ATOM 2882 C CA . PRO A 1 380 ? 13.778 -23.364 -5.607 1.00 60.59 380 PRO A CA 1
ATOM 2883 C C . PRO A 1 380 ? 14.140 -21.885 -5.366 1.00 60.59 380 PRO A C 1
ATOM 2885 O O . PRO A 1 380 ? 15.166 -21.587 -4.736 1.00 60.59 380 PRO A O 1
ATOM 2888 N N . PRO A 1 381 ? 13.280 -20.951 -5.824 1.00 64.50 381 PRO A N 1
ATOM 2889 C CA . PRO A 1 381 ? 13.472 -19.520 -5.622 1.00 64.50 381 PRO A CA 1
ATOM 2890 C C . PRO A 1 381 ? 13.518 -19.168 -4.133 1.00 64.50 381 PRO A C 1
ATOM 2892 O O . PRO A 1 381 ? 12.909 -19.829 -3.295 1.00 64.50 381 PRO A O 1
ATOM 2895 N N . PHE A 1 382 ? 14.220 -18.082 -3.820 1.00 68.25 382 PHE A N 1
ATOM 2896 C CA . PHE A 1 382 ? 14.551 -17.631 -2.467 1.00 68.25 382 PHE A CA 1
ATOM 2897 C C . PHE A 1 382 ? 15.462 -18.592 -1.681 1.00 68.25 382 PHE A C 1
ATOM 2899 O O . PHE A 1 382 ? 15.462 -18.596 -0.451 1.00 68.25 382 PHE A O 1
ATOM 2906 N N . SER A 1 383 ? 16.284 -19.372 -2.390 1.00 67.00 383 SER A N 1
ATOM 2907 C CA . SER A 1 383 ? 17.374 -20.174 -1.819 1.00 67.00 383 SER A CA 1
ATOM 2908 C C . SER A 1 383 ? 18.474 -19.309 -1.174 1.00 67.00 383 SER A C 1
ATOM 2910 O O . SER A 1 383 ? 18.459 -18.079 -1.244 1.00 67.00 383 SER A O 1
ATOM 2912 N N . ARG A 1 384 ? 19.484 -19.937 -0.545 1.00 66.06 384 ARG A N 1
ATOM 2913 C CA . ARG A 1 384 ? 20.627 -19.225 0.075 1.00 66.06 384 ARG A CA 1
ATOM 2914 C C . ARG A 1 384 ? 21.387 -18.303 -0.889 1.00 66.06 384 ARG A C 1
ATOM 2916 O O . ARG A 1 384 ? 22.117 -17.435 -0.418 1.00 66.06 384 ARG A O 1
ATOM 2923 N N . GLN A 1 385 ? 21.244 -18.525 -2.194 1.00 77.44 385 GLN A N 1
ATOM 2924 C CA . GLN A 1 385 ? 21.861 -17.762 -3.276 1.00 77.44 385 GLN A CA 1
ATOM 2925 C C . GLN A 1 385 ? 20.990 -16.594 -3.760 1.00 77.44 385 GLN A C 1
ATOM 2927 O O . GLN A 1 385 ? 21.368 -15.904 -4.699 1.00 77.44 385 GLN A O 1
ATOM 2932 N N . ALA A 1 386 ? 19.816 -16.378 -3.170 1.00 88.88 386 ALA A N 1
ATOM 2933 C CA . ALA A 1 386 ? 18.934 -15.306 -3.585 1.00 88.88 386 ALA A CA 1
ATOM 2934 C C . ALA A 1 386 ? 19.467 -13.944 -3.119 1.00 88.88 386 ALA A C 1
ATOM 2936 O O . ALA A 1 386 ? 19.813 -13.761 -1.947 1.00 88.88 386 ALA A O 1
ATOM 2937 N N . GLY A 1 387 ? 19.481 -12.985 -4.040 1.00 94.12 387 GLY A N 1
ATOM 2938 C CA . GLY A 1 387 ? 19.989 -11.634 -3.846 1.00 94.12 387 GLY A CA 1
ATOM 2939 C C . GLY A 1 387 ? 19.141 -10.762 -2.922 1.00 94.12 387 GLY A C 1
ATOM 2940 O O . GLY A 1 387 ? 18.388 -11.254 -2.078 1.00 94.12 387 GLY A O 1
ATOM 2941 N N . ALA A 1 388 ? 19.252 -9.444 -3.051 1.00 95.12 388 ALA A N 1
ATOM 2942 C CA . ALA A 1 388 ? 18.499 -8.503 -2.222 1.00 95.12 388 ALA A CA 1
ATOM 2943 C C . ALA A 1 388 ? 18.165 -7.209 -2.967 1.00 95.12 388 ALA A C 1
ATOM 2945 O O . ALA A 1 388 ? 18.961 -6.720 -3.756 1.00 95.12 388 ALA A O 1
ATOM 2946 N N . LEU A 1 389 ? 17.014 -6.615 -2.668 1.00 96.12 389 LEU A N 1
ATOM 2947 C CA . LEU A 1 389 ? 16.688 -5.239 -3.041 1.00 96.12 389 LEU A CA 1
ATOM 2948 C C . LEU A 1 389 ? 17.528 -4.246 -2.231 1.00 96.12 389 LEU A C 1
ATOM 2950 O O . LEU A 1 389 ? 17.901 -4.515 -1.086 1.00 96.12 389 LEU A O 1
ATOM 2954 N N . LEU A 1 390 ? 17.763 -3.067 -2.804 1.00 97.25 390 LEU A N 1
ATOM 2955 C CA . LEU A 1 390 ? 18.433 -1.963 -2.121 1.00 97.25 390 LEU A CA 1
ATOM 2956 C C . LEU A 1 390 ? 17.436 -0.945 -1.527 1.00 97.25 390 LEU A C 1
ATOM 2958 O O . LEU A 1 390 ? 16.347 -0.746 -2.077 1.00 97.25 390 LEU A O 1
ATOM 2962 N N . PRO A 1 391 ? 17.789 -0.270 -0.416 1.00 97.38 391 PRO A N 1
ATOM 2963 C CA . PRO A 1 391 ? 17.010 0.843 0.125 1.00 97.38 391 PRO A CA 1
ATOM 2964 C C . PRO A 1 391 ? 16.907 2.021 -0.854 1.00 97.38 391 PRO A C 1
ATOM 2966 O O . PRO A 1 391 ? 17.832 2.279 -1.628 1.00 97.38 391 PRO A O 1
ATOM 2969 N N . VAL A 1 392 ? 15.813 2.787 -0.791 1.00 97.06 392 VAL A N 1
ATOM 2970 C CA . VAL A 1 392 ? 15.665 3.997 -1.614 1.00 97.06 392 VAL A CA 1
ATOM 2971 C C . VAL A 1 392 ? 16.689 5.066 -1.212 1.00 97.06 392 VAL A C 1
ATOM 2973 O O . VAL A 1 392 ? 16.965 5.276 -0.030 1.00 97.06 392 VAL A O 1
ATOM 2976 N N . GLY A 1 393 ? 17.252 5.759 -2.205 1.00 95.31 393 GLY A N 1
ATOM 2977 C CA . GLY A 1 393 ? 18.193 6.867 -2.005 1.00 95.31 393 GLY A CA 1
ATOM 2978 C C . GLY A 1 393 ? 19.574 6.669 -2.634 1.00 95.31 393 GLY A C 1
ATOM 2979 O O . GLY A 1 393 ? 20.386 7.589 -2.579 1.00 95.31 393 GLY A O 1
ATOM 2980 N N . GLY A 1 394 ? 19.858 5.510 -3.240 1.00 92.69 394 GLY A N 1
ATOM 2981 C CA . GLY A 1 394 ? 21.119 5.264 -3.950 1.00 92.69 394 GLY A CA 1
ATOM 2982 C C . GLY A 1 394 ? 22.341 5.534 -3.052 1.00 92.69 394 GLY A C 1
ATOM 2983 O O . GLY A 1 394 ? 22.446 4.908 -1.994 1.00 92.69 394 GLY A O 1
ATOM 2984 N N . PRO A 1 395 ? 23.234 6.489 -3.394 1.00 94.12 395 PRO A N 1
ATOM 2985 C CA . PRO A 1 395 ? 24.368 6.870 -2.541 1.00 94.12 395 PRO A CA 1
ATOM 2986 C C . PRO A 1 395 ? 23.988 7.299 -1.113 1.00 94.12 395 PRO A C 1
ATOM 2988 O O . PRO A 1 395 ? 24.788 7.154 -0.194 1.00 94.12 395 PRO A O 1
ATOM 2991 N N . VAL A 1 396 ? 22.765 7.801 -0.908 1.00 96.44 396 VAL A N 1
ATOM 2992 C CA . VAL A 1 396 ? 22.217 8.173 0.410 1.00 96.44 396 VAL A CA 1
ATOM 2993 C C . VAL A 1 396 ? 21.157 7.180 0.903 1.00 96.44 396 VAL A C 1
ATOM 2995 O O . VAL A 1 396 ? 20.265 7.538 1.673 1.00 96.44 396 VAL A O 1
ATOM 2998 N N . GLY A 1 397 ? 21.257 5.915 0.480 1.00 96.44 397 GLY A N 1
ATOM 2999 C CA . GLY A 1 397 ? 20.316 4.840 0.812 1.00 96.44 397 GLY A CA 1
ATOM 3000 C C . GLY A 1 397 ? 20.138 4.572 2.312 1.00 96.44 397 GLY A C 1
ATOM 3001 O O . GLY A 1 397 ? 19.139 3.981 2.719 1.00 96.44 397 GLY A O 1
ATOM 3002 N N . TYR A 1 398 ? 21.040 5.068 3.167 1.00 97.06 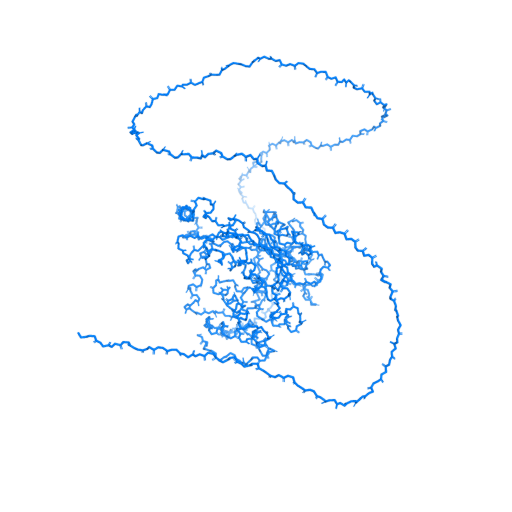398 TYR A N 1
ATOM 3003 C CA . TYR A 1 398 ? 20.858 5.049 4.621 1.00 97.06 398 TYR A CA 1
ATOM 3004 C C . TYR A 1 398 ? 19.565 5.758 5.070 1.00 97.06 398 TYR A C 1
ATOM 3006 O O . TYR A 1 398 ? 19.024 5.412 6.117 1.00 97.06 398 TYR A O 1
ATOM 3014 N N . LYS A 1 399 ? 19.035 6.706 4.280 1.00 97.81 399 LYS A N 1
ATOM 3015 C CA . LYS A 1 399 ? 17.738 7.354 4.538 1.00 97.81 399 LYS A CA 1
ATOM 3016 C C . LYS A 1 399 ? 16.571 6.383 4.344 1.00 97.81 399 LYS A C 1
ATOM 3018 O O . LYS A 1 399 ? 15.756 6.236 5.250 1.00 97.81 399 LYS A O 1
ATOM 3023 N N . GLY A 1 400 ? 16.522 5.683 3.206 1.00 97.44 400 GLY A N 1
ATOM 3024 C CA . GLY A 1 400 ? 15.522 4.641 2.949 1.00 97.44 400 GLY A CA 1
ATOM 3025 C C . GLY A 1 400 ? 15.614 3.497 3.955 1.00 97.44 400 GLY A C 1
ATOM 3026 O O . GLY A 1 400 ? 14.602 3.049 4.483 1.00 97.44 400 GLY A O 1
ATOM 3027 N N . PHE A 1 401 ? 16.835 3.096 4.316 1.00 97.75 401 PHE A N 1
ATOM 3028 C CA . PHE A 1 401 ? 17.064 2.114 5.375 1.00 97.75 401 PHE A CA 1
ATOM 3029 C C . PHE A 1 401 ? 16.531 2.599 6.734 1.00 97.75 401 PHE A C 1
ATOM 3031 O O . PHE A 1 401 ? 15.836 1.850 7.415 1.00 97.75 401 PHE A O 1
ATOM 3038 N N . GLY A 1 402 ? 16.784 3.858 7.107 1.00 98.06 402 GLY A N 1
ATOM 3039 C CA . GLY A 1 402 ? 16.231 4.456 8.324 1.00 98.06 402 GLY A CA 1
ATOM 3040 C C . GLY A 1 402 ? 14.698 4.450 8.352 1.00 98.06 402 GLY A C 1
ATOM 3041 O O . GLY A 1 402 ? 14.110 4.088 9.369 1.00 98.06 402 GLY A O 1
ATOM 3042 N N . LEU A 1 403 ? 14.045 4.766 7.226 1.00 97.62 403 LEU A N 1
ATOM 3043 C CA . LEU A 1 403 ? 12.586 4.659 7.096 1.00 97.62 403 LEU A CA 1
ATOM 3044 C C . LEU A 1 403 ? 12.107 3.207 7.240 1.00 97.62 403 LEU A C 1
ATOM 3046 O O . LEU A 1 403 ? 11.152 2.947 7.967 1.00 97.62 403 LEU A O 1
ATOM 3050 N N . SER A 1 404 ? 12.798 2.251 6.612 1.00 95.94 404 SER A N 1
ATOM 3051 C CA . SER A 1 404 ? 12.478 0.822 6.722 1.00 95.94 404 SER A CA 1
ATOM 3052 C C . SER A 1 404 ? 12.543 0.326 8.169 1.00 95.94 404 SER A C 1
ATOM 3054 O O . SER A 1 404 ? 11.710 -0.487 8.568 1.00 95.94 404 SER A O 1
ATOM 3056 N N . MET A 1 405 ? 13.508 0.817 8.955 1.00 95.50 405 MET A N 1
ATOM 3057 C CA . MET A 1 405 ? 13.628 0.517 10.385 1.00 95.50 405 MET A CA 1
ATOM 3058 C C . MET A 1 405 ? 12.482 1.127 11.195 1.00 95.50 405 MET A C 1
ATOM 3060 O O . MET A 1 405 ? 11.929 0.458 12.061 1.00 95.50 405 MET A O 1
ATOM 3064 N N . ALA A 1 406 ? 12.081 2.367 10.897 1.00 96.44 406 ALA A N 1
ATOM 3065 C CA . ALA A 1 406 ? 10.922 2.981 11.543 1.00 96.44 406 ALA A CA 1
ATOM 3066 C C . ALA A 1 406 ? 9.634 2.182 11.273 1.00 96.44 406 ALA A C 1
ATOM 3068 O O . ALA A 1 406 ? 8.845 1.964 12.190 1.00 96.44 406 ALA A O 1
ATOM 3069 N N . VAL A 1 407 ? 9.453 1.679 10.048 1.00 95.25 407 VAL A N 1
ATOM 3070 C CA . VAL A 1 407 ? 8.333 0.790 9.704 1.00 95.25 407 VAL A CA 1
ATOM 3071 C C . VAL A 1 407 ? 8.399 -0.527 10.480 1.00 95.25 407 VAL A C 1
ATOM 3073 O O . VAL A 1 407 ? 7.380 -0.938 11.031 1.00 95.25 407 VAL A O 1
ATOM 3076 N N . GLU A 1 408 ? 9.573 -1.163 10.601 1.00 92.12 408 GLU A N 1
ATOM 3077 C CA . GLU A 1 408 ? 9.722 -2.347 11.467 1.00 92.12 408 GLU A CA 1
ATOM 3078 C C . GLU A 1 408 ? 9.354 -2.040 12.915 1.00 92.12 408 GLU A C 1
ATOM 3080 O O . GLU A 1 408 ? 8.767 -2.882 13.581 1.00 92.12 408 GLU A O 1
ATOM 3085 N N . PHE A 1 409 ? 9.673 -0.851 13.424 1.00 92.75 409 PHE A N 1
ATOM 3086 C CA . PHE A 1 409 ? 9.324 -0.494 14.795 1.00 92.75 409 PHE A CA 1
ATOM 3087 C C . PHE A 1 409 ? 7.820 -0.296 14.967 1.00 92.75 409 PHE A C 1
ATOM 3089 O O . PHE A 1 409 ? 7.259 -0.815 15.925 1.00 92.75 409 PHE A O 1
ATOM 3096 N N . LEU A 1 410 ? 7.168 0.404 14.038 1.00 93.94 410 LEU A N 1
ATOM 3097 C CA . LEU A 1 410 ? 5.745 0.741 14.128 1.00 93.94 410 LEU A CA 1
ATOM 3098 C C . LEU A 1 410 ? 4.823 -0.441 13.816 1.00 93.94 410 LEU A C 1
ATOM 3100 O O . LEU A 1 410 ? 3.890 -0.695 14.567 1.00 93.94 410 LEU A O 1
ATOM 3104 N N . ALA A 1 411 ? 5.069 -1.151 12.715 1.00 90.81 411 ALA A N 1
ATOM 3105 C CA . ALA A 1 411 ? 4.235 -2.276 12.299 1.00 90.81 411 ALA A CA 1
ATOM 3106 C C . ALA A 1 411 ? 4.697 -3.596 12.937 1.00 90.81 411 ALA A C 1
ATOM 3108 O O . ALA A 1 411 ? 3.878 -4.441 13.276 1.00 90.81 411 ALA A O 1
ATOM 3109 N N . GLY A 1 412 ? 6.008 -3.768 13.126 1.00 87.12 412 GLY A N 1
ATOM 3110 C CA . GLY A 1 412 ? 6.601 -5.014 13.601 1.00 87.12 412 GLY A CA 1
ATOM 3111 C C . GLY A 1 412 ? 6.775 -5.093 15.117 1.00 87.12 412 GLY A C 1
ATOM 3112 O O . GLY A 1 412 ? 6.183 -5.960 15.747 1.00 87.12 412 GLY A O 1
ATOM 3113 N N . ALA A 1 413 ? 7.621 -4.241 15.700 1.00 87.62 413 ALA A N 1
ATOM 3114 C CA . ALA A 1 413 ? 8.090 -4.357 17.086 1.00 87.62 413 ALA A CA 1
ATOM 3115 C C . ALA A 1 413 ? 7.119 -3.786 18.126 1.00 87.62 413 ALA A C 1
ATOM 3117 O O . ALA A 1 413 ? 7.127 -4.228 19.272 1.00 87.62 413 ALA A O 1
ATOM 3118 N N . LEU A 1 414 ? 6.286 -2.816 17.737 1.00 86.75 414 LEU A N 1
ATOM 3119 C CA . LEU A 1 414 ? 5.185 -2.317 18.567 1.00 86.75 414 LEU A CA 1
ATOM 3120 C C . LEU A 1 414 ? 4.156 -3.419 18.861 1.00 86.75 414 LEU A C 1
ATOM 3122 O O . LEU A 1 414 ? 3.419 -3.354 19.841 1.00 86.75 414 LEU A O 1
ATOM 3126 N N . MET A 1 415 ? 4.135 -4.437 18.008 1.00 79.25 415 MET A N 1
ATOM 3127 C CA . MET A 1 415 ? 3.271 -5.592 18.092 1.00 79.25 415 MET A CA 1
ATOM 3128 C C . MET A 1 415 ? 4.003 -6.770 18.760 1.00 79.25 415 MET A C 1
ATOM 3130 O O . MET A 1 415 ? 5.195 -6.969 18.518 1.00 79.25 415 MET A O 1
ATOM 3134 N N . PRO A 1 416 ? 3.328 -7.590 19.591 1.00 62.88 416 PRO A N 1
ATOM 3135 C CA . PRO A 1 416 ? 4.006 -8.559 20.459 1.00 62.88 416 PRO A CA 1
ATOM 3136 C C . PRO A 1 416 ? 4.896 -9.599 19.750 1.00 62.88 416 PRO A C 1
ATOM 3138 O O . PRO A 1 416 ? 5.782 -10.157 20.395 1.00 62.88 416 PRO A O 1
ATOM 3141 N N . THR A 1 417 ? 4.667 -9.903 18.462 1.00 61.22 417 THR A N 1
ATOM 3142 C CA . THR A 1 417 ? 5.318 -11.031 17.754 1.00 61.22 417 THR A CA 1
ATOM 3143 C C . THR A 1 417 ? 5.423 -10.860 16.226 1.00 61.22 417 THR A C 1
ATOM 3145 O O . THR A 1 417 ? 5.109 -11.781 15.478 1.00 61.22 417 THR A O 1
ATOM 3148 N N . THR A 1 418 ? 5.835 -9.692 15.718 1.00 71.44 418 THR A N 1
ATOM 3149 C CA . THR A 1 418 ? 5.752 -9.441 14.256 1.00 71.44 418 THR A CA 1
ATOM 3150 C C . THR A 1 418 ? 6.916 -8.693 13.613 1.00 71.44 418 THR A C 1
ATOM 3152 O O . THR A 1 418 ? 6.907 -8.499 12.396 1.00 71.44 418 THR A O 1
ATOM 3155 N N . ALA A 1 419 ? 7.923 -8.271 14.380 1.00 68.94 419 ALA A N 1
ATOM 3156 C CA . ALA A 1 419 ? 9.147 -7.704 13.809 1.00 68.94 419 ALA A CA 1
ATOM 3157 C C . ALA A 1 419 ? 9.894 -8.747 12.966 1.00 68.94 419 ALA A C 1
ATOM 3159 O O . ALA A 1 419 ? 9.859 -9.930 13.288 1.00 68.94 419 ALA A O 1
ATOM 3160 N N . THR A 1 420 ? 10.597 -8.315 11.917 1.00 68.69 420 THR A N 1
ATOM 3161 C CA . THR A 1 420 ? 11.361 -9.227 11.050 1.00 68.69 420 THR A CA 1
ATOM 3162 C C . THR A 1 420 ? 12.410 -10.039 11.834 1.00 68.69 420 THR A C 1
ATOM 3164 O O . THR A 1 420 ? 13.300 -9.469 12.473 1.00 68.69 420 THR A O 1
ATOM 3167 N N . ARG A 1 421 ? 12.353 -11.379 11.749 1.00 68.88 421 ARG A N 1
ATOM 3168 C CA . ARG A 1 421 ? 13.294 -12.328 12.374 1.00 68.88 421 ARG A CA 1
ATOM 3169 C C . ARG A 1 421 ? 13.610 -13.486 11.415 1.00 68.88 421 ARG A C 1
ATOM 3171 O O . ARG A 1 421 ? 12.710 -13.978 10.749 1.00 68.88 421 ARG A O 1
ATOM 3178 N N . PRO A 1 422 ? 14.870 -13.958 11.340 1.00 60.66 422 PRO A N 1
ATOM 3179 C CA . PRO A 1 422 ? 15.262 -14.993 10.376 1.00 60.66 422 PRO A CA 1
ATOM 3180 C C . PRO A 1 422 ? 14.512 -16.330 10.489 1.00 60.66 422 PRO A C 1
ATOM 3182 O O . PRO A 1 422 ? 14.410 -17.024 9.483 1.00 60.66 422 PRO A O 1
ATOM 3185 N N . ASP A 1 423 ? 14.017 -16.674 11.681 1.00 62.56 423 ASP A N 1
ATOM 3186 C CA . ASP A 1 423 ? 13.445 -17.994 11.991 1.00 62.56 423 ASP A CA 1
ATOM 3187 C C . ASP A 1 423 ? 11.902 -18.001 12.022 1.00 62.56 423 ASP A C 1
ATOM 3189 O O . ASP A 1 423 ? 11.294 -19.018 12.347 1.00 62.56 423 ASP A O 1
ATOM 3193 N N . ASP A 1 424 ? 11.251 -16.878 11.701 1.00 64.62 424 ASP A N 1
ATOM 3194 C CA . ASP A 1 424 ? 9.789 -16.800 11.686 1.00 64.62 424 ASP A CA 1
ATOM 3195 C C . ASP A 1 424 ? 9.236 -17.411 10.387 1.00 64.62 424 ASP A C 1
ATOM 3197 O O . ASP A 1 424 ? 9.398 -16.869 9.292 1.00 64.62 424 ASP A O 1
ATOM 3201 N N . GLU A 1 425 ? 8.555 -18.552 10.511 1.00 55.84 425 GLU A N 1
ATOM 3202 C CA . GLU A 1 425 ? 8.039 -19.323 9.368 1.00 55.84 425 GLU A CA 1
ATOM 3203 C C . GLU A 1 425 ? 6.680 -18.823 8.838 1.00 55.84 425 GLU A C 1
ATOM 3205 O O . GLU A 1 425 ? 6.264 -19.187 7.733 1.00 55.84 425 GLU A O 1
ATOM 3210 N N . VAL A 1 426 ? 5.960 -17.991 9.602 1.00 58.22 426 VAL A N 1
ATOM 3211 C CA . VAL A 1 426 ? 4.570 -17.626 9.286 1.00 58.22 426 VAL A CA 1
ATOM 3212 C C . VAL A 1 426 ? 4.489 -16.289 8.547 1.00 58.22 426 VAL A C 1
ATOM 3214 O O . VAL A 1 426 ? 4.558 -15.216 9.138 1.00 58.22 426 VAL A O 1
ATOM 3217 N N . GLY A 1 427 ? 4.310 -16.354 7.227 1.00 73.19 427 GLY A N 1
ATOM 3218 C CA . GLY A 1 427 ? 4.251 -15.174 6.361 1.00 73.19 427 GLY A CA 1
ATOM 3219 C C . GLY A 1 427 ? 2.882 -14.482 6.328 1.00 73.19 427 GLY A C 1
ATOM 3220 O O . GLY A 1 427 ? 1.880 -15.094 5.973 1.00 73.19 427 GLY A O 1
ATOM 3221 N N . GLY A 1 428 ? 2.860 -13.173 6.587 1.00 83.44 428 GLY A N 1
ATOM 3222 C CA . GLY A 1 428 ? 1.713 -12.268 6.414 1.00 83.44 428 GLY A CA 1
ATOM 3223 C C . GLY A 1 428 ? 2.141 -10.805 6.515 1.00 83.44 428 GLY A C 1
ATOM 3224 O O . GLY A 1 428 ? 3.337 -10.522 6.437 1.00 83.44 428 GLY A O 1
ATOM 3225 N N . ASN A 1 429 ? 1.198 -9.883 6.703 1.00 89.88 429 ASN A N 1
ATOM 3226 C CA . ASN A 1 429 ? 1.506 -8.473 6.954 1.00 89.88 429 ASN A CA 1
ATOM 3227 C C . ASN A 1 429 ? 1.087 -8.021 8.353 1.00 89.88 429 ASN A C 1
ATOM 3229 O O . ASN A 1 429 ? -0.074 -8.206 8.723 1.00 89.88 429 ASN A O 1
ATOM 3233 N N . ALA A 1 430 ? 2.016 -7.378 9.072 1.00 91.81 430 ALA A N 1
ATOM 3234 C CA . ALA A 1 430 ? 1.677 -6.572 10.239 1.00 91.81 430 ALA A CA 1
ATOM 3235 C C . ALA A 1 430 ? 1.430 -5.146 9.775 1.00 91.81 430 ALA A C 1
ATOM 3237 O O . ALA A 1 430 ? 2.127 -4.645 8.887 1.00 91.81 430 ALA A O 1
ATOM 3238 N N . ILE A 1 431 ? 0.446 -4.501 10.377 1.00 94.62 431 ILE A N 1
ATOM 3239 C CA . ILE A 1 431 ? -0.069 -3.219 9.926 1.00 94.62 431 ILE A CA 1
ATOM 3240 C C . ILE A 1 431 ? -0.060 -2.250 11.101 1.00 94.62 431 ILE A C 1
ATOM 3242 O O . ILE A 1 431 ? -0.476 -2.588 12.205 1.00 94.62 431 ILE A O 1
ATOM 3246 N N . PHE A 1 432 ? 0.373 -1.027 10.834 1.00 97.44 432 PHE A N 1
ATOM 3247 C CA . PHE A 1 432 ? 0.185 0.131 11.692 1.00 97.44 432 PHE A CA 1
ATOM 3248 C C . PHE A 1 432 ? -0.610 1.176 10.916 1.00 97.44 432 PHE A C 1
ATOM 3250 O O . PHE A 1 432 ? -0.234 1.515 9.794 1.00 97.44 432 PHE A O 1
ATOM 3257 N N . MET A 1 433 ? -1.686 1.695 11.501 1.00 98.56 433 MET A N 1
ATOM 3258 C CA . MET A 1 433 ? -2.533 2.726 10.905 1.00 98.56 433 MET A CA 1
ATOM 3259 C C . MET A 1 433 ? -2.840 3.799 11.939 1.00 98.56 433 MET A C 1
ATOM 3261 O O . MET A 1 433 ? -3.426 3.526 12.982 1.00 98.56 433 MET A O 1
ATOM 3265 N N . LEU A 1 434 ? -2.442 5.025 11.638 1.00 98.81 434 LEU A N 1
ATOM 3266 C CA . LEU A 1 434 ? -2.717 6.212 12.428 1.00 98.81 434 LEU A CA 1
ATOM 3267 C C . LEU A 1 434 ? -3.667 7.111 11.645 1.00 98.81 434 LEU A C 1
ATOM 3269 O O . LEU A 1 434 ? -3.404 7.396 10.478 1.00 98.81 434 LEU A O 1
ATOM 3273 N N . ALA A 1 435 ? -4.725 7.574 12.304 1.00 98.88 435 ALA A N 1
ATOM 3274 C CA . ALA A 1 435 ? -5.662 8.563 11.790 1.00 98.88 435 ALA A CA 1
ATOM 3275 C C . ALA A 1 435 ? -5.628 9.821 12.671 1.00 98.88 435 ALA A C 1
ATOM 3277 O O . ALA A 1 435 ? -5.554 9.733 13.900 1.00 98.88 435 ALA A O 1
ATOM 3278 N N . ILE A 1 436 ? -5.671 10.991 12.036 1.00 98.88 436 ILE A N 1
ATOM 3279 C CA . ILE A 1 436 ? -5.713 12.304 12.687 1.00 98.88 436 ILE A CA 1
ATOM 3280 C C . ILE A 1 436 ? -6.905 13.063 12.117 1.00 98.88 436 ILE A C 1
ATOM 3282 O O . ILE A 1 436 ? -6.982 13.257 10.902 1.00 98.88 436 ILE A O 1
ATOM 3286 N N . ASP A 1 437 ? -7.794 13.529 12.987 1.00 98.75 437 ASP A N 1
ATOM 3287 C CA . ASP A 1 437 ? -8.918 14.385 12.630 1.00 98.75 437 ASP A CA 1
ATOM 3288 C C . ASP A 1 437 ? -8.507 15.870 12.702 1.00 98.75 437 ASP A C 1
ATOM 3290 O O . ASP A 1 437 ? -8.284 16.397 13.800 1.00 98.75 437 ASP A O 1
ATOM 3294 N N . PRO A 1 438 ? -8.410 16.582 11.561 1.00 98.50 438 PRO A N 1
ATOM 3295 C CA . PRO A 1 438 ? -8.069 18.002 11.543 1.00 98.50 438 PRO A CA 1
ATOM 3296 C C . PRO A 1 438 ? -9.052 18.897 12.315 1.00 98.50 438 PRO A C 1
ATOM 3298 O O . PRO A 1 438 ? -8.668 20.001 12.718 1.00 98.50 438 PRO A O 1
ATOM 3301 N N . ASP A 1 439 ? -10.295 18.450 12.540 1.00 98.25 439 ASP A N 1
ATOM 3302 C CA . ASP A 1 439 ? -11.313 19.211 13.275 1.00 98.25 439 ASP A CA 1
ATOM 3303 C C . ASP A 1 439 ? -10.986 19.362 14.769 1.00 98.25 439 ASP A C 1
ATOM 3305 O O . ASP A 1 439 ? -11.458 20.299 15.412 1.00 98.25 439 ASP A O 1
ATOM 3309 N N . HIS A 1 440 ? -10.087 18.528 15.300 1.00 98.12 440 HIS A N 1
ATOM 3310 C CA . HIS A 1 440 ? -9.531 18.677 16.652 1.00 98.12 440 HIS A CA 1
ATOM 3311 C C . HIS A 1 440 ? -8.321 19.628 16.721 1.00 98.12 440 HIS A C 1
ATOM 3313 O O . HIS A 1 440 ? -7.779 19.865 17.801 1.00 98.12 440 HIS A O 1
ATOM 3319 N N . PHE A 1 441 ? -7.895 20.195 15.587 1.00 97.75 441 PHE A N 1
ATOM 3320 C CA . PHE A 1 441 ? -6.785 21.149 15.493 1.00 97.75 441 PHE A CA 1
ATOM 3321 C C . PHE A 1 441 ? -7.277 22.519 15.003 1.00 97.75 441 PHE A C 1
ATOM 3323 O O . PHE A 1 441 ? -8.045 23.197 15.679 1.00 97.75 441 PHE A O 1
ATOM 3330 N N . ALA A 1 442 ? -6.807 22.964 13.834 1.00 94.25 442 ALA A N 1
ATOM 3331 C CA . ALA A 1 442 ? -7.183 24.243 13.239 1.00 94.25 442 ALA A CA 1
ATOM 3332 C C . ALA A 1 442 ? -8.511 24.184 12.457 1.00 94.25 442 ALA A C 1
ATOM 3334 O O . ALA A 1 442 ? -8.934 25.210 11.926 1.00 94.25 442 ALA A O 1
ATOM 3335 N N . GLY A 1 443 ? -9.151 23.012 12.376 1.00 96.94 443 GLY A N 1
ATOM 3336 C CA . GLY A 1 443 ? -10.327 22.759 11.547 1.00 96.94 443 GLY A CA 1
ATOM 3337 C C . GLY A 1 443 ? -9.963 22.180 10.179 1.00 96.94 443 GLY A C 1
ATOM 3338 O O . GLY A 1 443 ? -8.942 22.543 9.587 1.00 96.94 443 GLY A O 1
ATOM 3339 N N . ARG A 1 444 ? -10.828 21.309 9.648 1.00 96.25 444 ARG A N 1
ATOM 3340 C CA . ARG A 1 444 ? -10.639 20.642 8.351 1.00 96.25 444 ARG A CA 1
ATOM 3341 C C . ARG A 1 444 ? -10.542 21.600 7.170 1.00 96.25 444 ARG A C 1
ATOM 3343 O O . ARG A 1 444 ? -9.602 21.472 6.396 1.00 96.25 444 ARG A O 1
ATOM 3350 N N . GLY A 1 445 ? -11.441 22.581 7.069 1.00 97.56 445 GLY A N 1
ATOM 3351 C CA . GLY A 1 445 ? -11.417 23.579 5.988 1.00 97.56 445 GLY A CA 1
ATOM 3352 C C . GLY A 1 445 ? -10.092 24.355 5.933 1.00 97.56 445 GLY A C 1
ATOM 3353 O O . GLY A 1 445 ? -9.368 24.237 4.950 1.00 97.56 445 GLY A O 1
ATOM 3354 N N . PRO A 1 446 ? -9.682 25.043 7.020 1.00 97.81 446 PRO A N 1
ATOM 3355 C CA . PRO A 1 446 ? -8.401 25.752 7.058 1.00 97.81 446 PRO A CA 1
ATOM 3356 C C . PRO A 1 446 ? -7.171 24.867 6.818 1.00 97.81 446 PRO A C 1
ATOM 3358 O O . PRO A 1 446 ? -6.152 25.357 6.330 1.00 97.81 446 PRO A O 1
ATOM 3361 N N . PHE A 1 447 ? -7.22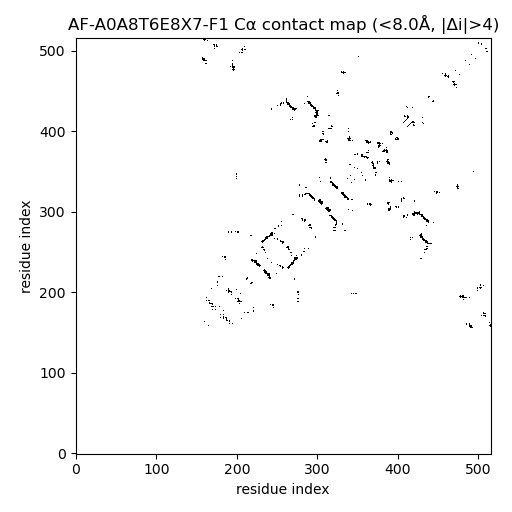5 23.586 7.199 1.00 98.12 447 PHE A N 1
ATOM 3362 C CA . PHE A 1 447 ? -6.177 22.621 6.868 1.00 98.12 447 PHE A CA 1
ATOM 3363 C C . PHE A 1 447 ? -6.137 22.327 5.362 1.00 98.12 447 PHE A C 1
ATOM 3365 O O . PHE A 1 447 ? -5.068 22.425 4.761 1.00 98.12 447 PHE A O 1
ATOM 3372 N N . GLN A 1 448 ? -7.287 22.004 4.763 1.00 97.94 448 GLN A N 1
ATOM 3373 C CA . GLN A 1 448 ? -7.422 21.702 3.337 1.00 97.94 448 GLN A CA 1
ATOM 3374 C C . GLN A 1 448 ? -6.983 22.883 2.468 1.00 97.94 448 GLN A C 1
ATOM 3376 O O . GLN A 1 448 ? -6.221 22.672 1.529 1.00 97.94 448 GLN A O 1
ATOM 3381 N N . ASP A 1 449 ? -7.389 24.106 2.818 1.00 97.12 449 ASP A N 1
ATOM 3382 C CA . ASP A 1 449 ? -7.011 25.323 2.092 1.00 97.12 449 ASP A CA 1
ATOM 3383 C C . ASP A 1 449 ? -5.488 25.510 2.092 1.00 97.12 449 ASP A C 1
ATOM 3385 O O . ASP A 1 449 ? -4.868 25.639 1.042 1.00 97.12 449 ASP A O 1
ATOM 3389 N N . LYS A 1 450 ? -4.846 25.415 3.265 1.00 97.44 450 LYS A N 1
ATOM 3390 C CA . LYS A 1 450 ? -3.383 25.554 3.380 1.00 97.44 450 LYS A CA 1
ATOM 3391 C C . LYS A 1 450 ? -2.617 24.445 2.667 1.00 97.44 450 LYS A C 1
ATOM 3393 O O . LYS A 1 450 ? -1.544 24.698 2.124 1.00 97.44 450 LYS A O 1
ATOM 3398 N N . LEU A 1 451 ? -3.120 23.212 2.727 1.00 97.00 451 LEU A N 1
ATOM 3399 C CA . LEU A 1 451 ? -2.529 22.095 1.998 1.00 97.00 451 LEU A CA 1
ATOM 3400 C C . LEU A 1 451 ? -2.629 22.337 0.489 1.00 97.00 451 LEU A C 1
ATOM 3402 O O . LEU A 1 451 ? -1.658 22.095 -0.222 1.00 97.00 451 LEU A O 1
ATOM 3406 N N . TRP A 1 452 ? -3.775 22.829 0.018 1.00 97.25 452 TRP A N 1
ATOM 3407 C CA . TRP A 1 452 ? -3.997 23.123 -1.392 1.00 97.25 452 TRP A CA 1
ATOM 3408 C C . TRP A 1 452 ? -3.116 24.269 -1.889 1.00 97.25 452 TRP A C 1
ATOM 3410 O O . TRP A 1 452 ? -2.429 24.101 -2.890 1.00 97.25 452 TRP A O 1
ATOM 3420 N N . ASP A 1 453 ? -3.029 25.370 -1.139 1.00 97.94 453 ASP A N 1
ATOM 3421 C CA . ASP A 1 453 ? -2.131 26.489 -1.449 1.00 97.94 453 ASP A CA 1
ATOM 3422 C C . ASP A 1 453 ? -0.669 26.025 -1.570 1.00 97.94 453 ASP A C 1
ATOM 3424 O O . ASP A 1 453 ? 0.062 26.449 -2.465 1.00 97.94 453 ASP A O 1
ATOM 3428 N N . LEU A 1 454 ? -0.233 25.120 -0.684 1.00 97.56 454 LEU A N 1
ATOM 3429 C CA . LEU A 1 454 ? 1.103 24.530 -0.749 1.00 97.56 454 LEU A CA 1
ATOM 3430 C C . LEU A 1 454 ? 1.279 23.647 -1.992 1.00 97.56 454 LEU A C 1
ATOM 3432 O O . LEU A 1 454 ? 2.325 23.723 -2.630 1.00 97.56 454 LEU A O 1
ATOM 3436 N N . ILE A 1 455 ? 0.289 22.811 -2.322 1.00 96.94 455 ILE A N 1
ATOM 3437 C CA . ILE A 1 455 ? 0.312 21.942 -3.509 1.00 96.94 455 ILE A CA 1
ATOM 3438 C C . ILE A 1 455 ? 0.402 22.775 -4.789 1.00 96.94 455 ILE A C 1
ATOM 3440 O O . ILE A 1 455 ? 1.225 22.461 -5.645 1.00 96.94 455 ILE A O 1
ATOM 3444 N N . GLU A 1 456 ? -0.392 23.837 -4.908 1.00 96.75 456 GLU A N 1
ATOM 3445 C CA . GLU A 1 456 ? -0.350 24.739 -6.060 1.00 96.75 456 GLU A CA 1
ATOM 3446 C C . GLU A 1 456 ? 1.016 25.427 -6.159 1.00 96.75 456 GLU A C 1
ATOM 3448 O O . GLU A 1 456 ? 1.661 25.365 -7.203 1.00 96.75 456 GLU A O 1
ATOM 3453 N N . MET A 1 457 ? 1.520 25.974 -5.047 1.00 97.88 457 MET A N 1
ATOM 3454 C CA . MET A 1 457 ? 2.806 26.676 -5.020 1.00 97.88 457 MET A CA 1
ATOM 3455 C C . MET A 1 457 ? 3.988 25.784 -5.430 1.00 97.88 457 MET A C 1
ATOM 3457 O O . MET A 1 457 ? 4.833 26.214 -6.211 1.00 97.88 457 MET A O 1
ATOM 3461 N N . VAL A 1 458 ? 4.063 24.528 -4.968 1.00 96.75 458 VAL A N 1
ATOM 3462 C CA . VAL A 1 458 ? 5.174 23.629 -5.362 1.00 96.75 458 VAL A CA 1
ATOM 3463 C C . VAL A 1 458 ? 5.094 23.167 -6.820 1.00 96.75 458 VAL A C 1
ATOM 3465 O O . VAL A 1 458 ? 6.061 22.593 -7.324 1.00 96.75 458 VAL A O 1
ATOM 3468 N N . LYS A 1 459 ? 3.955 23.388 -7.487 1.00 97.19 459 LYS A N 1
ATOM 3469 C CA . LYS A 1 459 ? 3.739 23.073 -8.902 1.00 97.19 459 LYS A CA 1
ATOM 3470 C C . LYS A 1 459 ? 3.994 24.258 -9.832 1.00 97.19 459 LYS A C 1
ATOM 3472 O O . LYS A 1 459 ? 3.913 24.089 -11.049 1.00 97.19 459 LYS A O 1
ATOM 3477 N N . GLU A 1 460 ? 4.321 25.432 -9.296 1.00 97.69 460 GLU A N 1
ATOM 3478 C CA . GLU A 1 460 ? 4.641 26.610 -10.098 1.00 97.69 460 GLU A CA 1
ATOM 3479 C C . GLU A 1 460 ? 5.996 26.468 -10.830 1.00 97.69 460 GLU A C 1
ATOM 3481 O O . GLU A 1 460 ? 6.927 25.831 -10.327 1.00 97.69 460 GLU A O 1
ATOM 3486 N N . PRO A 1 461 ? 6.142 27.061 -12.032 1.00 96.62 461 PRO A N 1
ATOM 3487 C CA . PRO A 1 461 ? 7.415 27.115 -12.756 1.00 96.62 461 PRO A CA 1
ATOM 3488 C C . PRO A 1 461 ? 8.474 27.983 -12.032 1.00 96.62 461 PRO A C 1
ATOM 3490 O O . PRO A 1 461 ? 8.125 28.818 -11.196 1.00 96.62 461 PRO A O 1
ATOM 3493 N N . PRO A 1 462 ? 9.771 27.891 -12.402 1.00 96.56 462 PRO A N 1
ATOM 3494 C CA . PRO A 1 462 ? 10.322 27.148 -13.538 1.00 96.56 462 PRO A CA 1
ATOM 3495 C C . PRO A 1 462 ? 10.552 25.661 -13.251 1.00 96.56 462 PRO A C 1
ATOM 3497 O O . PRO A 1 462 ? 11.027 25.281 -12.183 1.00 96.56 462 PRO A O 1
ATOM 3500 N N . PHE A 1 463 ? 10.289 24.829 -14.258 1.00 97.44 463 PHE A N 1
ATOM 3501 C CA . PHE A 1 463 ? 10.580 23.397 -14.215 1.00 97.44 463 PHE A CA 1
ATOM 3502 C C . PHE A 1 463 ? 12.032 23.105 -14.606 1.00 97.44 463 PHE A C 1
ATOM 3504 O O . PHE A 1 463 ? 12.685 23.884 -15.304 1.00 97.44 463 PHE A O 1
ATOM 3511 N N . GLN A 1 464 ? 12.544 21.964 -14.145 1.00 97.06 464 GLN A N 1
ATOM 3512 C CA . GLN A 1 464 ? 13.847 21.458 -14.568 1.00 97.06 464 GLN A CA 1
ATOM 3513 C C . GLN A 1 464 ? 13.815 21.063 -16.057 1.00 97.06 464 GLN A C 1
ATOM 3515 O O . GLN A 1 464 ? 12.781 20.651 -16.574 1.00 97.06 464 GLN A O 1
ATOM 3520 N N . GLU A 1 465 ? 14.959 21.135 -16.743 1.00 97.44 465 GLU A N 1
ATOM 3521 C CA . GLU A 1 465 ? 15.102 20.609 -18.107 1.00 97.44 465 GLU A CA 1
ATOM 3522 C C . GLU A 1 465 ? 14.574 19.166 -18.221 1.00 97.44 465 GLU A C 1
ATOM 3524 O O . GLU A 1 465 ? 14.908 18.302 -17.405 1.00 97.44 465 GLU A O 1
ATOM 3529 N N . GLY A 1 466 ? 13.750 18.916 -19.242 1.00 96.19 466 GLY A N 1
ATOM 3530 C CA . GLY A 1 466 ? 13.099 17.623 -19.477 1.00 96.19 466 GLY A CA 1
ATOM 3531 C C . GLY A 1 466 ? 11.781 17.414 -18.722 1.00 96.19 466 GLY A C 1
ATOM 3532 O O . GLY A 1 466 ? 11.193 16.343 -18.854 1.00 96.19 466 GLY A O 1
ATOM 3533 N N . PHE A 1 467 ? 11.313 18.408 -17.961 1.00 96.69 467 PHE A N 1
ATOM 3534 C CA . PHE A 1 467 ? 10.022 18.390 -17.275 1.00 96.69 467 PHE A CA 1
ATOM 3535 C C . PHE A 1 467 ? 9.143 19.555 -17.733 1.00 96.69 467 PHE A C 1
ATOM 3537 O O . PHE A 1 467 ? 9.590 20.700 -17.762 1.00 96.69 467 PHE A O 1
ATOM 3544 N N . ASP A 1 468 ? 7.875 19.254 -18.020 1.00 96.88 468 ASP A N 1
ATOM 3545 C CA . ASP A 1 468 ? 6.858 20.245 -18.404 1.00 96.88 468 ASP A CA 1
ATOM 3546 C C . ASP A 1 468 ? 5.904 20.600 -17.251 1.00 96.88 468 ASP A C 1
ATOM 3548 O O . ASP A 1 468 ? 5.109 21.529 -17.368 1.00 96.88 468 ASP A O 1
ATOM 3552 N N . GLU A 1 469 ? 5.960 19.851 -16.146 1.00 97.38 469 GLU A N 1
ATOM 3553 C CA . GLU A 1 469 ? 5.163 20.064 -14.937 1.00 97.38 469 GLU A CA 1
ATOM 3554 C C . GLU A 1 469 ? 5.776 19.336 -13.729 1.00 97.38 469 GLU A C 1
ATOM 3556 O O . GLU A 1 469 ? 6.568 18.398 -13.876 1.00 97.38 469 GLU A O 1
ATOM 3561 N N . VAL A 1 470 ? 5.359 19.726 -12.522 1.00 97.50 470 VAL A N 1
ATOM 3562 C CA . VAL A 1 470 ? 5.588 18.966 -11.285 1.00 97.50 470 VAL A CA 1
ATOM 3563 C C . VAL A 1 470 ? 4.309 18.210 -10.930 1.00 97.50 470 VAL A C 1
ATOM 3565 O O . VAL A 1 470 ? 3.233 18.799 -10.868 1.00 97.50 470 VAL A O 1
ATOM 3568 N N . LEU A 1 471 ? 4.423 16.910 -10.654 1.00 97.00 471 LEU A N 1
ATOM 3569 C CA . LEU A 1 471 ? 3.316 16.090 -10.157 1.00 97.00 471 LEU A CA 1
ATOM 3570 C C . LEU A 1 471 ? 3.462 15.866 -8.653 1.00 97.00 471 LEU A C 1
ATOM 3572 O O . LEU A 1 471 ? 4.546 15.529 -8.172 1.00 97.00 471 LEU A O 1
ATOM 3576 N N . THR A 1 472 ? 2.361 16.005 -7.917 1.00 96.88 472 THR A N 1
ATOM 3577 C CA . THR A 1 472 ? 2.332 15.700 -6.477 1.00 96.88 472 THR A CA 1
ATOM 3578 C C . THR A 1 472 ? 1.897 14.262 -6.209 1.00 96.88 472 THR A C 1
ATOM 3580 O O . THR A 1 472 ? 1.397 13.560 -7.089 1.00 96.88 472 THR A O 1
ATOM 3583 N N . ALA A 1 473 ? 2.119 13.787 -4.983 1.00 97.81 473 ALA A N 1
ATOM 3584 C CA . ALA A 1 473 ? 1.825 12.409 -4.616 1.00 97.81 473 ALA A CA 1
ATOM 3585 C C . ALA A 1 473 ? 0.323 12.085 -4.767 1.00 97.81 473 ALA A C 1
ATOM 3587 O O . ALA A 1 473 ? -0.539 12.804 -4.254 1.00 97.81 473 ALA A O 1
ATOM 3588 N N . GLY A 1 474 ? 0.020 11.004 -5.490 1.00 97.25 474 GLY A N 1
ATOM 3589 C CA . GLY A 1 474 ? -1.335 10.577 -5.845 1.00 97.25 474 GLY A CA 1
ATOM 3590 C C . GLY A 1 474 ? -1.822 11.099 -7.201 1.00 97.25 474 GLY A C 1
ATOM 3591 O O . GLY A 1 474 ? -2.750 10.533 -7.776 1.00 97.25 474 GLY A O 1
ATOM 3592 N N . GLU A 1 475 ? -1.205 12.144 -7.758 1.00 97.69 475 GLU A N 1
ATOM 3593 C CA . GLU A 1 475 ? -1.573 12.674 -9.075 1.00 97.69 475 GLU A CA 1
ATOM 3594 C C . GLU A 1 475 ? -1.254 11.703 -10.230 1.00 97.69 475 GLU A C 1
ATOM 3596 O O . GLU A 1 475 ? -2.141 11.488 -11.066 1.00 97.69 475 GLU A O 1
ATOM 3601 N N . PRO A 1 476 ? -0.073 11.044 -10.285 1.00 97.69 476 PRO A N 1
ATOM 3602 C CA . PRO A 1 476 ? 0.198 10.019 -11.294 1.00 97.69 476 PRO A CA 1
ATOM 3603 C C . PRO A 1 476 ? -0.832 8.880 -11.274 1.00 97.69 476 PRO A C 1
ATOM 3605 O O . PRO A 1 476 ? -1.313 8.455 -12.327 1.00 97.69 476 PRO A O 1
ATOM 3608 N N . GLU A 1 477 ? -1.208 8.415 -10.081 1.00 98.25 477 GLU A N 1
ATOM 3609 C CA . GLU A 1 477 ? -2.205 7.367 -9.864 1.00 98.25 477 GLU A CA 1
ATOM 3610 C C . GLU A 1 477 ? -3.598 7.794 -10.337 1.00 98.25 477 GLU A C 1
ATOM 3612 O O . GLU A 1 477 ? -4.282 7.014 -11.003 1.00 98.25 477 GLU A O 1
ATOM 3617 N N . ARG A 1 478 ? -4.020 9.031 -10.034 1.00 97.25 478 ARG A N 1
ATOM 3618 C CA . ARG A 1 478 ? -5.311 9.578 -10.486 1.00 97.25 478 ARG A CA 1
ATOM 3619 C C . ARG A 1 478 ? -5.385 9.676 -12.003 1.00 97.25 478 ARG A C 1
ATOM 3621 O O . ARG A 1 478 ? -6.351 9.195 -12.594 1.00 97.25 478 ARG A O 1
ATOM 3628 N N . ARG A 1 479 ? -4.348 10.229 -12.643 1.00 97.62 479 ARG A N 1
ATOM 3629 C CA . ARG A 1 479 ? -4.269 10.316 -14.112 1.00 97.62 479 ARG A CA 1
ATOM 3630 C C . ARG A 1 479 ? -4.320 8.926 -14.747 1.00 97.62 479 ARG A C 1
ATOM 3632 O O . ARG A 1 479 ? -5.055 8.713 -15.710 1.00 97.62 479 ARG A O 1
ATOM 3639 N N . ARG A 1 480 ? -3.597 7.955 -14.173 1.00 97.81 480 ARG A N 1
ATOM 3640 C CA . ARG A 1 480 ? -3.607 6.565 -14.649 1.00 97.81 480 ARG A CA 1
ATOM 3641 C C . ARG A 1 480 ? -4.976 5.905 -14.493 1.00 97.81 480 ARG A C 1
ATOM 3643 O O . ARG A 1 480 ? -5.417 5.240 -15.428 1.00 97.81 480 ARG A O 1
ATOM 3650 N N . LYS A 1 481 ? -5.652 6.118 -13.361 1.00 97.94 481 LYS A N 1
ATOM 3651 C CA . LYS A 1 481 ? -7.002 5.597 -13.113 1.00 97.94 481 LYS A CA 1
ATOM 3652 C C . LYS A 1 481 ? -7.998 6.162 -14.113 1.00 97.94 481 LYS A C 1
ATOM 3654 O O . LYS A 1 481 ? -8.681 5.379 -14.764 1.00 97.94 481 LYS A O 1
ATOM 3659 N N . ALA A 1 482 ? -8.014 7.480 -14.310 1.00 97.62 482 ALA A N 1
ATOM 3660 C CA . ALA A 1 482 ? -8.876 8.124 -15.300 1.00 97.62 482 ALA A CA 1
ATOM 3661 C C . ALA A 1 482 ? -8.656 7.552 -16.713 1.00 97.62 482 ALA A C 1
ATOM 3663 O O . ALA A 1 482 ? -9.617 7.245 -17.415 1.00 97.62 482 ALA A O 1
ATOM 3664 N N . GLN A 1 483 ? -7.396 7.327 -17.101 1.00 97.44 483 GLN A N 1
ATOM 3665 C CA . GLN A 1 483 ? -7.059 6.685 -18.371 1.00 97.44 483 GLN A CA 1
ATOM 3666 C C . GLN A 1 483 ? -7.599 5.246 -18.450 1.00 97.44 483 GLN A C 1
ATOM 3668 O O . GLN A 1 483 ? -8.344 4.926 -19.375 1.00 97.44 483 GLN A O 1
ATOM 3673 N N . ARG A 1 484 ? -7.248 4.381 -17.486 1.00 97.06 484 ARG A N 1
ATOM 3674 C CA . ARG A 1 484 ? -7.574 2.941 -17.508 1.00 97.06 484 ARG A CA 1
ATOM 3675 C C . ARG A 1 484 ? -9.059 2.643 -17.300 1.00 97.06 484 ARG A C 1
ATOM 3677 O O . ARG A 1 484 ? -9.536 1.619 -17.776 1.00 97.06 484 ARG A O 1
ATOM 3684 N N . MET A 1 485 ? -9.811 3.539 -16.662 1.00 96.25 485 MET A N 1
ATOM 3685 C CA . MET A 1 485 ? -11.274 3.438 -16.606 1.00 96.25 485 MET A CA 1
ATOM 3686 C C . MET A 1 485 ? -11.909 3.535 -18.000 1.00 96.25 485 MET A C 1
ATOM 3688 O O . MET A 1 485 ? -12.901 2.866 -18.271 1.00 96.25 485 MET A O 1
ATOM 3692 N N . VAL A 1 486 ? -11.326 4.330 -18.905 1.00 95.88 486 VAL A N 1
ATOM 3693 C CA . VAL A 1 486 ? -11.824 4.476 -20.280 1.00 95.88 486 VAL A CA 1
ATOM 3694 C C . VAL A 1 486 ? -11.203 3.443 -21.213 1.00 95.88 486 VAL A C 1
ATOM 3696 O O . VAL A 1 486 ? -11.917 2.852 -22.018 1.00 95.88 486 VAL A O 1
ATOM 3699 N N . SER A 1 487 ? -9.891 3.217 -21.120 1.00 94.69 487 SER A N 1
ATOM 3700 C CA . SER A 1 487 ? -9.148 2.357 -22.051 1.00 94.69 487 SER A CA 1
ATOM 3701 C C . SER A 1 487 ? -9.136 0.874 -21.681 1.00 94.69 487 SER A C 1
ATOM 3703 O O .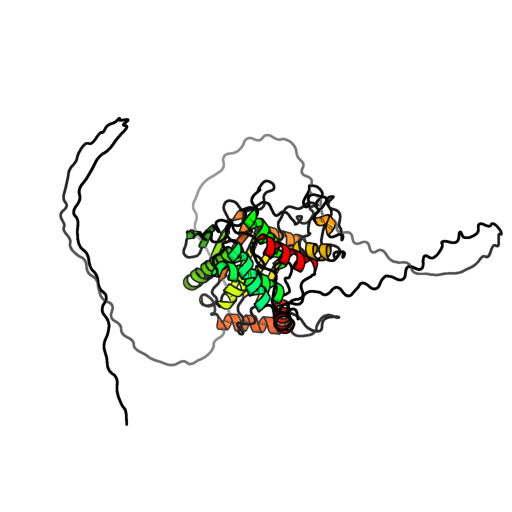 SER A 1 487 ? -8.588 0.088 -22.444 1.00 94.69 487 SER A O 1
ATOM 3705 N N . GLY A 1 488 ? -9.668 0.495 -20.517 1.00 95.12 488 GLY A N 1
ATOM 3706 C CA . GLY A 1 488 ? -9.492 -0.841 -19.949 1.00 95.12 488 GLY A CA 1
ATOM 3707 C C . GLY A 1 488 ? -8.096 -1.061 -19.356 1.00 95.12 488 GLY A C 1
ATOM 3708 O O . GLY A 1 488 ? -7.235 -0.169 -19.349 1.00 95.12 488 GLY A O 1
ATOM 3709 N N . ILE A 1 489 ? -7.891 -2.260 -18.812 1.00 95.06 489 ILE A N 1
ATOM 3710 C CA . ILE A 1 489 ? -6.665 -2.686 -18.134 1.00 95.06 489 ILE A CA 1
ATOM 3711 C C . ILE A 1 489 ? -5.944 -3.709 -19.009 1.00 95.06 489 ILE A C 1
ATOM 3713 O O . ILE A 1 489 ? -6.444 -4.812 -19.218 1.00 95.06 489 ILE A O 1
ATOM 3717 N N . ASP A 1 490 ? -4.743 -3.352 -19.459 1.00 92.44 490 ASP A N 1
ATOM 3718 C CA . ASP A 1 490 ? -3.833 -4.277 -20.134 1.00 92.44 490 ASP A CA 1
ATOM 3719 C C . ASP A 1 490 ? -3.190 -5.230 -19.120 1.00 92.44 490 ASP A C 1
ATOM 3721 O O . ASP A 1 490 ? -2.535 -4.787 -18.170 1.00 92.44 490 ASP A O 1
ATOM 3725 N N . LEU A 1 491 ? -3.333 -6.534 -19.343 1.00 89.88 491 LEU A N 1
ATOM 3726 C CA . LEU A 1 491 ? -2.717 -7.583 -18.533 1.00 89.88 491 LEU A CA 1
ATOM 3727 C C . LEU A 1 491 ? -1.710 -8.364 -19.371 1.00 89.88 491 LEU A C 1
ATOM 3729 O O . LEU A 1 491 ? -2.010 -8.765 -20.490 1.00 89.88 491 LEU A O 1
ATOM 3733 N N . GLU A 1 492 ? -0.510 -8.628 -18.846 1.00 87.44 492 GLU A N 1
ATOM 3734 C CA . GLU A 1 492 ? 0.434 -9.477 -19.573 1.00 87.44 492 GLU A CA 1
ATOM 3735 C C . GLU A 1 492 ? -0.133 -10.890 -19.772 1.00 87.44 492 GLU A C 1
ATOM 3737 O O . GLU A 1 492 ? -0.743 -11.449 -18.864 1.00 87.44 492 GLU A O 1
ATOM 3742 N N . GLU A 1 493 ? 0.142 -11.503 -20.927 1.00 89.06 493 GLU A N 1
ATOM 3743 C CA . GLU A 1 493 ? -0.318 -12.858 -21.278 1.00 89.06 493 GLU A CA 1
ATOM 3744 C C . GLU A 1 493 ? -0.024 -13.883 -20.166 1.00 89.06 493 GLU A C 1
ATOM 3746 O O . GLU A 1 493 ? -0.894 -14.659 -19.781 1.00 89.06 493 GLU A O 1
ATOM 3751 N N . THR A 1 494 ? 1.174 -13.836 -19.573 1.00 88.12 494 THR A N 1
ATOM 3752 C CA . THR A 1 494 ? 1.542 -14.694 -18.436 1.00 88.12 494 THR A CA 1
ATOM 3753 C C . THR A 1 494 ? 0.664 -14.445 -17.209 1.00 88.12 494 THR A C 1
ATOM 3755 O O . THR A 1 494 ? 0.222 -15.398 -16.574 1.00 88.12 494 THR A O 1
ATOM 3758 N N . THR A 1 495 ? 0.407 -13.178 -16.871 1.00 89.00 495 THR A N 1
ATOM 3759 C CA . THR A 1 495 ? -0.448 -12.788 -15.740 1.00 89.00 495 THR A CA 1
ATOM 3760 C C . THR A 1 495 ? -1.885 -13.256 -15.969 1.00 89.00 495 THR A C 1
ATOM 3762 O O . THR A 1 495 ? -2.508 -13.805 -15.063 1.00 89.00 495 THR A O 1
ATOM 3765 N N . TRP A 1 496 ? -2.396 -13.083 -17.190 1.00 92.94 496 TRP A N 1
ATOM 3766 C CA . TRP A 1 496 ? -3.724 -13.539 -17.585 1.00 92.94 496 TRP A CA 1
ATOM 3767 C C . TRP A 1 496 ? -3.859 -15.057 -17.483 1.00 92.94 496 TRP A C 1
ATOM 3769 O O . TRP A 1 496 ? -4.776 -15.547 -16.833 1.00 92.94 496 TRP A O 1
ATOM 3779 N N . ASN A 1 497 ? -2.911 -15.811 -18.042 1.00 93.31 497 ASN A N 1
ATOM 3780 C CA . ASN A 1 497 ? -2.942 -17.272 -17.988 1.00 93.31 497 ASN A CA 1
ATOM 3781 C C . ASN A 1 497 ? -2.890 -17.783 -16.542 1.00 93.31 497 ASN A C 1
ATOM 3783 O O . ASN A 1 497 ? -3.692 -18.635 -16.174 1.00 93.31 497 ASN A O 1
ATOM 3787 N N . GLN A 1 498 ? -2.036 -17.197 -15.694 1.00 92.75 498 GLN A N 1
ATOM 3788 C CA . GLN A 1 498 ? -1.987 -17.519 -14.262 1.00 92.75 498 GLN A CA 1
ATOM 3789 C C . GLN A 1 498 ? -3.314 -17.228 -13.549 1.00 92.75 498 GLN A C 1
ATOM 3791 O O . GLN A 1 498 ? -3.721 -17.994 -12.677 1.00 92.75 498 GLN A O 1
ATOM 3796 N N . LEU A 1 499 ? -4.002 -16.139 -13.908 1.00 94.94 499 LEU A N 1
ATOM 3797 C CA . LEU A 1 499 ? -5.325 -15.823 -13.370 1.00 94.94 499 LEU A CA 1
ATOM 3798 C C . LEU A 1 499 ? -6.374 -16.857 -13.805 1.00 94.94 499 LEU A C 1
ATOM 3800 O O . LEU A 1 499 ? -7.156 -17.303 -12.971 1.00 94.94 499 LEU A O 1
ATOM 3804 N N . ILE A 1 500 ? -6.387 -17.254 -15.081 1.00 95.69 500 ILE A N 1
ATOM 3805 C CA . ILE A 1 500 ? -7.323 -18.264 -15.598 1.00 95.69 500 ILE A CA 1
ATOM 3806 C C . ILE A 1 500 ? -7.068 -19.636 -14.963 1.00 95.69 500 ILE A C 1
ATOM 3808 O O . ILE A 1 500 ? -8.015 -20.301 -14.549 1.00 95.69 500 ILE A O 1
ATOM 3812 N N . GLU A 1 501 ? -5.807 -20.044 -14.819 1.00 95.94 501 GLU A N 1
ATOM 3813 C CA . GLU A 1 501 ? -5.433 -21.280 -14.121 1.00 95.94 501 GLU A CA 1
ATOM 3814 C C . GLU A 1 501 ? -5.868 -21.258 -12.650 1.00 95.94 501 GLU A C 1
ATOM 3816 O O . GLU A 1 501 ? -6.412 -22.241 -12.143 1.00 95.94 501 GLU A O 1
ATOM 3821 N N . ALA A 1 502 ? -5.680 -20.125 -11.967 1.00 96.44 502 ALA A N 1
ATOM 3822 C CA . ALA A 1 502 ? -6.116 -19.953 -10.588 1.00 96.44 502 ALA A CA 1
ATOM 3823 C C . ALA A 1 502 ? -7.649 -19.967 -10.451 1.00 96.44 502 ALA A C 1
ATOM 3825 O O . ALA A 1 502 ? -8.177 -20.567 -9.519 1.00 96.44 502 ALA A O 1
ATOM 3826 N N . ALA A 1 503 ? -8.374 -19.361 -11.393 1.00 97.31 503 ALA A N 1
ATOM 3827 C CA . ALA A 1 503 ? -9.832 -19.423 -11.430 1.00 97.31 503 ALA A CA 1
ATOM 3828 C C . ALA A 1 503 ? -10.324 -20.868 -11.598 1.00 97.31 503 ALA A C 1
ATOM 3830 O O . ALA A 1 503 ? -11.169 -21.328 -10.829 1.00 97.31 503 ALA A O 1
ATOM 3831 N N . ALA A 1 504 ? -9.732 -21.611 -12.537 1.00 97.19 504 ALA A N 1
ATOM 3832 C CA . ALA A 1 504 ? -10.065 -23.010 -12.773 1.00 97.19 504 ALA A CA 1
ATOM 3833 C C . ALA A 1 504 ? -9.773 -23.888 -11.544 1.00 97.19 504 ALA A C 1
ATOM 3835 O O . ALA A 1 504 ? -10.591 -24.739 -11.194 1.00 97.19 504 ALA A O 1
ATOM 3836 N N . SER A 1 505 ? -8.651 -23.666 -10.846 1.00 97.44 505 SER A N 1
ATOM 3837 C CA . SER A 1 505 ? -8.320 -24.414 -9.622 1.00 97.44 505 SER A CA 1
ATOM 3838 C C . SER A 1 505 ? -9.244 -24.081 -8.443 1.00 97.44 505 SER A C 1
ATOM 3840 O O . SER A 1 505 ? -9.448 -24.925 -7.571 1.00 97.44 505 SER A O 1
ATOM 3842 N N . ALA A 1 506 ? -9.840 -22.886 -8.432 1.00 96.56 506 ALA A N 1
ATOM 3843 C CA . ALA A 1 506 ? -10.898 -22.492 -7.504 1.00 96.56 506 ALA A CA 1
ATOM 3844 C C . ALA A 1 506 ? -12.299 -22.990 -7.925 1.00 96.56 506 ALA A C 1
ATOM 3846 O O . ALA A 1 506 ? -13.261 -22.789 -7.190 1.00 96.56 506 ALA A O 1
ATOM 3847 N N . GLY A 1 507 ? -12.436 -23.641 -9.087 1.00 96.69 507 GLY A N 1
ATOM 3848 C CA . GLY A 1 507 ? -13.716 -24.140 -9.599 1.00 96.69 507 GLY A CA 1
ATOM 3849 C C . GLY A 1 507 ? -14.565 -23.096 -10.334 1.00 96.69 507 GLY A C 1
ATOM 3850 O O . GLY A 1 507 ? -15.755 -23.323 -10.549 1.00 96.69 507 GLY A O 1
ATOM 3851 N N . VAL A 1 508 ? -13.980 -21.966 -10.735 1.00 97.00 508 VAL A N 1
ATOM 3852 C CA . VAL A 1 508 ? -14.648 -20.932 -11.536 1.00 97.00 508 VAL A CA 1
ATOM 3853 C C . VAL A 1 508 ? -14.391 -21.177 -13.023 1.00 97.00 508 VAL A C 1
ATOM 3855 O O . VAL A 1 508 ? -13.267 -21.461 -13.436 1.00 97.00 508 VAL A O 1
ATOM 3858 N N . GLY A 1 509 ? -15.453 -21.086 -13.829 1.00 91.31 509 GLY A N 1
ATOM 3859 C CA . GLY A 1 509 ? -15.384 -21.225 -15.286 1.00 91.31 509 GLY A CA 1
ATOM 3860 C C . GLY A 1 509 ? -14.543 -20.133 -15.963 1.00 91.31 509 GLY A C 1
ATOM 3861 O O . GLY A 1 509 ? -14.119 -19.182 -15.304 1.00 91.31 509 GLY A O 1
ATOM 3862 N N . PRO A 1 510 ? -14.296 -20.251 -17.281 1.00 88.06 510 PRO A N 1
ATOM 3863 C CA . PRO A 1 510 ? -13.482 -19.287 -18.010 1.00 88.06 510 PRO A CA 1
ATOM 3864 C C . PRO A 1 510 ? -14.057 -17.869 -17.922 1.00 88.06 510 PRO A C 1
ATOM 3866 O O . PRO A 1 510 ? -15.246 -17.659 -17.682 1.00 88.06 510 PRO A O 1
ATOM 3869 N N . TYR A 1 511 ? -13.199 -16.879 -18.156 1.00 88.88 511 TYR A N 1
ATOM 3870 C CA . TYR A 1 511 ? -13.649 -15.506 -18.329 1.00 88.88 511 TYR A CA 1
ATOM 3871 C C . TYR A 1 511 ? -14.483 -15.382 -19.612 1.00 88.88 511 TYR A C 1
ATOM 3873 O O . TYR A 1 511 ? -13.991 -15.659 -20.703 1.00 88.88 511 TYR A O 1
ATOM 3881 N N . GLU A 1 512 ? -15.738 -14.962 -19.465 1.00 85.75 512 GLU A N 1
ATOM 3882 C CA . GLU A 1 512 ? -16.708 -14.805 -20.562 1.00 85.75 512 GLU A CA 1
ATOM 3883 C C . GLU A 1 512 ? -16.974 -13.332 -20.921 1.00 85.75 512 GLU A C 1
ATOM 3885 O O . GLU A 1 512 ? -17.764 -13.054 -21.821 1.00 85.75 512 GLU A O 1
ATOM 3890 N N . GLY A 1 513 ? -16.344 -12.387 -20.212 1.00 78.94 513 GLY A N 1
ATOM 3891 C CA . GLY A 1 513 ? -16.488 -10.957 -20.486 1.00 78.94 513 GLY A CA 1
ATOM 3892 C C . GLY A 1 513 ? -15.828 -10.544 -21.801 1.00 78.94 513 GLY A C 1
ATOM 3893 O O . GLY A 1 513 ? -15.016 -11.276 -22.380 1.00 78.94 513 GLY A O 1
ATOM 3894 N N . ALA A 1 514 ? -16.172 -9.354 -22.281 1.00 73.81 514 ALA A N 1
ATOM 3895 C CA . ALA A 1 514 ? -15.616 -8.844 -23.523 1.00 73.81 514 ALA A CA 1
ATOM 3896 C C . ALA A 1 514 ? -14.150 -8.425 -23.320 1.00 73.81 514 ALA A C 1
ATOM 3898 O O . ALA A 1 514 ? -13.818 -7.662 -22.413 1.00 73.81 514 ALA A O 1
ATOM 3899 N N . MET A 1 515 ? -13.257 -8.901 -24.191 1.00 79.50 515 MET A N 1
ATOM 3900 C CA . MET A 1 515 ? -11.931 -8.294 -24.341 1.00 79.50 515 MET A CA 1
ATOM 3901 C C . MET A 1 515 ? -12.059 -7.091 -25.276 1.00 79.50 515 MET A C 1
ATOM 3903 O O . MET A 1 515 ? -12.764 -7.180 -26.286 1.00 79.50 515 MET A O 1
ATOM 3907 N N . ARG A 1 516 ? -11.423 -5.975 -24.924 1.00 70.62 516 ARG A N 1
ATOM 3908 C CA . ARG A 1 516 ? -11.490 -4.730 -25.700 1.00 70.62 516 ARG A CA 1
ATOM 3909 C C . ARG A 1 516 ? -10.466 -4.676 -26.826 1.00 70.62 516 ARG A C 1
ATOM 3911 O O . ARG A 1 516 ? -9.367 -5.257 -26.669 1.00 70.62 516 ARG A O 1
#

pLDDT: mean 74.95, std 28.63, range [24.72, 98.88]

Secondary structure (DSSP, 8-state):
----------PPPP---------------------------------------PPPPP------------------------------------PPPP---------PPP-------------------------------------PPP------PPEE-HHHHHHHHHHHHHHTT--HHHHHHHHHHHHHHHHTT-GGGTGGGHHHHHHHHHTTSS-TTPPPEEEEE-SSEEEEE-TT--HHHHHHHHHHHHHHHHHHHSEEEEEEEEE-----THHHHHHHHHTT-EEEEEEEETTT---BPPTT-SS--B----EEEEE--SSTTS-EEEEE-SBSS-HHHHHHHHHHT-PPPTTSEE-TTS-EE--TTTTT-SSSTT-TT--EEPBTTGGGTHHHHHHHHHHIIIIIITSTT-S--TT-----EEEEEEEE-GGGTT-HHHHHHHHHHHHHHHTPSPPPTT-S-PPPTTHHHHHHHHHHHHH-EE--HHHHHHHHHHHHHTTPPPP-SPB-

Nearest PDB structures (foldseek):
  2x06-assembly1_G  TM=8.817E-01  e=7.724E-33  Methanocaldococcus jannaschii
  1z2i-assembly1_B  TM=8.889E-01  e=1.530E-28  Agrobacterium tumefaciens
  3uoe-assembly1_A  TM=9.314E-01  e=7.240E-27  Sinorhizobium meliloti 1021
  4fju-assembly1_B  TM=9.122E-01  e=2.117E-27  Escherichia coli str. K-12 substr. DH10B
  1s20-assembly1_A  TM=8.861E-01  e=4.482E-24  Escherichia coli

Radius of gyration: 36.59 Å; Cα contacts (8 Å, |Δi|>4): 851; chains: 1; bounding box: 120×103×105 Å